Protein AF-A0A202DHZ1-F1 (afdb_monomer_lite)

pLDDT: mean 77.61, std 21.17, range [36.34, 98.19]

Sequence (489 aa):
MTIKERIIAVLSTSDKPVSFEKIYKTLEQDGHPMPQAKPKLKVRQVLYNKDVFDVHKGGLFSLKGAGEAGVAEPPAAAPAPAPAAAPEAKKKTQRLTKLKPKPKPAPEQAPAPTAAPVPAPAPAPIPAPAPAAPAAPAGGPPKLKDRCISILAAAGGPTTFEKVYAALEKDGYPMPKQKPKLKVRQTLYNTEFFAVEKGGKFFLQEGVEPEAPAAIPEPKPAPLPEVRQVPAPAAPQPAPVQPAAAEEAKPTPAPTTPVLDEEFLEQARQQAIAAAQEAARIAAQEEVQKQAAMEAAIEAAKEAARIAAQEAAAIARQQAHEEIKRQAAEAAKLAVQQTTRQQAVGAPSPEAPPATDPAQPLSEDDELIQAARAAREAAAAAAAAAESLDAGVAPLPTKKIPPPPQPSSQPPPPASSRKSGGQSIRERAAKVIIKIGRPMTFDEVFEELSKDGYPLPNKNPEEVVQRVLDNTTIFRQVEPGQYIPVSDG

Secondary structure (DSSP, 8-state):
--HHHHHHHHHHT-SS-EEHHHHHHHHHHTT----SS-HHHHHHHHHT-TTTEEEETTTEEEETTTT-S--PPPPPPPPPP----------------PPPPPPPPPPPPPPPPPPPPPPPPPPPPPPPPPPPPPPPPSSPPPPHHHHHHHHHHHHTS-EEHHHHHHHHHHTT----SS-HHHHHHHHHT-TTTEEEETTTEEEEPTT-------------PPP-----PPPPPPPPPPPPPP---------PPP-------HHHHHHHHHHHHHHHHHHHHHHHHHHHHHHHHHHHHHHHHHHHHHHHHHHHHHHHHHHHHHHHHHHHHHHHHHHHHHHHHHHHH---------------PPPHHHHHHHHHHHHHHHHHHHHHHHHHHHTTSPPP-----PPPPP----PPPPS------S--HHHHHHHHHHHHTS-EEHHHHHHHHHHTT----SS-HHHHHHHHHT-TTTEEEEETTEEEE----

Foldseek 3Di:
DDLLVLLVVVQVVDPDFAALVRSVVVVVVVVDDADPPCSSVVNVVSQPPPVFWDADPPRTIHGPPPPPPDDDDDDDDDDDDDDDDDDDDDDDDDDDDDDDDDDDDDDDDDDDDDDDDDDDDDDDDDDDDDPDDPDDPPDDQDDLLLLLQVQQVVVVDFAALVSSVVVCVVVVRDADPPPSSVVNVVSQPPPVFWDADDPRTIHGDPPPDNPPPPPPPPDDDDDDDDDDDDDDDDDDDDDDDDDDDDDDDDDDDDPPDPPDDPVVVVVVVVVVVVVVVVVVVVVVVVVVVVVVVVVVVVVVVVVVVVVVVVVVVVVVVVVVVVVVVVVVVVVVVVVVVVVVVVVVVPDDDDDDDDDDDDDDDDPPVVVVVVVVVVVVVVVVVVVVVVVVVVVPDDDDPPDPDDPDDDDDPDDDDDPPDPCPPDDDLLNQLQVVQVVVPDWDFLVVSLVVCVVVVDPQPPPPSSVVSVVSQPPCQFWDAPDVRTIHGPPPD

Radius of gyration: 42.82 Å; chains: 1; bounding box: 88×91×142 Å

Structure (mmCIF, N/CA/C/O backbone):
data_AF-A0A202DHZ1-F1
#
_entry.id   AF-A0A202DHZ1-F1
#
loop_
_atom_site.group_PDB
_atom_site.id
_atom_site.type_symbol
_atom_site.label_atom_id
_atom_site.label_alt_id
_atom_site.label_comp_id
_atom_site.label_asym_id
_atom_site.label_entity_id
_atom_site.label_seq_id
_atom_site.pdbx_PDB_ins_code
_atom_site.Cartn_x
_atom_site.Cartn_y
_atom_site.Cartn_z
_atom_site.occupancy
_atom_site.B_iso_or_equiv
_atom_site.auth_seq_id
_atom_site.auth_comp_id
_atom_site.auth_asym_id
_atom_site.auth_atom_id
_atom_site.pdbx_PDB_model_num
ATOM 1 N N . MET A 1 1 ? -14.173 -30.209 -18.020 1.00 86.50 1 MET A N 1
ATOM 2 C CA . MET A 1 1 ? -14.158 -30.194 -16.546 1.00 86.50 1 MET A CA 1
ATOM 3 C C . MET A 1 1 ? -13.443 -28.946 -16.050 1.00 86.50 1 MET A C 1
ATOM 5 O O . MET A 1 1 ? -12.245 -28.799 -16.307 1.00 86.50 1 MET A O 1
ATOM 9 N N . THR A 1 2 ? -14.168 -28.021 -15.427 1.00 94.38 2 THR A N 1
ATOM 10 C CA . THR A 1 2 ? -13.615 -26.754 -14.919 1.00 94.38 2 THR A CA 1
ATOM 11 C C . THR A 1 2 ? -12.672 -26.988 -13.730 1.00 94.38 2 THR A C 1
ATOM 13 O O . THR A 1 2 ? -12.760 -28.010 -13.053 1.00 94.38 2 THR A O 1
ATOM 16 N N . ILE A 1 3 ? -11.769 -26.039 -13.436 1.00 94.44 3 ILE A N 1
ATOM 17 C CA . ILE A 1 3 ? -10.889 -26.100 -12.242 1.00 94.44 3 ILE A CA 1
ATOM 18 C C . ILE A 1 3 ? -11.722 -26.290 -10.964 1.00 94.44 3 ILE A C 1
ATOM 20 O O . ILE A 1 3 ? -11.332 -27.043 -10.077 1.00 94.44 3 ILE A O 1
ATOM 24 N N . LYS A 1 4 ? -12.898 -25.654 -10.902 1.00 95.94 4 LYS A N 1
ATOM 25 C CA . LYS A 1 4 ? -13.848 -25.776 -9.793 1.00 95.94 4 LYS A CA 1
ATOM 26 C C . LYS A 1 4 ? -14.339 -27.212 -9.609 1.00 95.94 4 LYS A C 1
ATOM 28 O O . LYS A 1 4 ? -14.236 -27.728 -8.505 1.00 95.94 4 LYS A O 1
ATOM 33 N N . GLU A 1 5 ? -14.824 -27.859 -10.667 1.00 96.44 5 GLU A N 1
ATOM 34 C CA . GLU A 1 5 ? -15.312 -29.250 -10.614 1.00 96.44 5 GLU A CA 1
ATOM 35 C C . GLU A 1 5 ? -14.243 -30.231 -10.133 1.00 96.44 5 GLU A C 1
ATOM 37 O O . GLU A 1 5 ? -14.539 -31.162 -9.394 1.00 96.44 5 GLU A O 1
ATOM 42 N N . ARG A 1 6 ? -12.985 -30.000 -10.506 1.00 95.19 6 ARG A N 1
ATOM 43 C CA . ARG A 1 6 ? -11.873 -30.864 -10.095 1.00 95.19 6 ARG A CA 1
ATOM 44 C C . ARG A 1 6 ? -11.498 -30.668 -8.642 1.00 95.19 6 ARG A C 1
ATOM 46 O O . ARG A 1 6 ? -11.281 -31.640 -7.939 1.00 95.19 6 ARG A O 1
ATOM 53 N N . ILE A 1 7 ? -11.443 -29.419 -8.179 1.00 96.69 7 ILE A N 1
ATOM 54 C CA . ILE A 1 7 ? -11.220 -29.132 -6.758 1.00 96.69 7 ILE A CA 1
ATOM 55 C C . ILE A 1 7 ? -12.327 -29.780 -5.922 1.00 96.69 7 ILE A C 1
ATOM 57 O O . ILE A 1 7 ? -12.030 -30.362 -4.885 1.00 96.69 7 ILE A O 1
ATOM 61 N N . ILE A 1 8 ? -13.579 -29.722 -6.394 1.00 97.19 8 ILE A N 1
ATOM 62 C CA . ILE A 1 8 ? -14.697 -30.431 -5.765 1.00 97.19 8 ILE A CA 1
ATOM 63 C C . ILE A 1 8 ? -14.412 -31.936 -5.740 1.00 97.19 8 ILE A C 1
ATOM 65 O O . ILE A 1 8 ? -14.450 -32.509 -4.663 1.00 97.19 8 ILE A O 1
ATOM 69 N N . ALA A 1 9 ? -14.034 -32.555 -6.863 1.00 96.69 9 ALA A N 1
ATOM 70 C CA . ALA A 1 9 ? -13.704 -33.983 -6.908 1.00 96.69 9 ALA A CA 1
ATOM 71 C C . ALA A 1 9 ? -12.577 -34.369 -5.929 1.00 96.69 9 ALA A C 1
ATOM 73 O O . ALA A 1 9 ? -12.726 -35.322 -5.169 1.00 96.69 9 ALA A O 1
ATOM 74 N N . VAL A 1 10 ? -11.489 -33.592 -5.876 1.00 96.56 10 VAL A N 1
ATOM 75 C CA . VAL A 1 10 ? -10.373 -33.813 -4.939 1.00 96.56 10 VAL A CA 1
ATOM 76 C C . VAL A 1 10 ? -10.852 -33.722 -3.488 1.00 96.56 10 VAL A C 1
ATOM 78 O O . VAL A 1 10 ? -10.538 -34.591 -2.679 1.00 96.56 10 VAL A O 1
ATOM 81 N N . LEU A 1 11 ? -11.641 -32.700 -3.148 1.00 96.50 11 LEU A N 1
ATOM 82 C CA . LEU A 1 11 ? -12.151 -32.517 -1.788 1.00 96.50 11 LEU A CA 1
ATOM 83 C C . LEU A 1 11 ? -13.221 -33.548 -1.410 1.00 96.50 11 LEU A C 1
ATOM 85 O O . LEU A 1 11 ? -13.272 -33.948 -0.256 1.00 96.50 11 LEU A O 1
ATOM 89 N N . SER A 1 12 ? -14.027 -34.020 -2.362 1.00 96.00 12 SER A N 1
ATOM 90 C CA . SER A 1 12 ? -15.035 -35.064 -2.141 1.00 96.00 12 SER A CA 1
ATOM 91 C C . SER A 1 12 ? -14.428 -36.436 -1.846 1.00 96.00 12 SER A C 1
ATOM 93 O O . SER A 1 12 ? -15.099 -37.269 -1.251 1.00 96.00 12 SER A O 1
ATOM 95 N N . THR A 1 13 ? -13.173 -36.681 -2.237 1.00 96.12 13 THR A N 1
ATOM 96 C CA . THR A 1 13 ? -12.456 -37.930 -1.904 1.00 96.12 13 THR A CA 1
ATOM 97 C C . THR A 1 13 ? -11.773 -37.909 -0.535 1.00 96.12 13 THR A C 1
ATOM 99 O O . THR A 1 13 ? -11.190 -38.912 -0.131 1.00 96.12 13 THR A O 1
ATOM 102 N N . SER A 1 14 ? -11.797 -36.776 0.175 1.00 94.25 14 SER A N 1
ATOM 103 C CA . SER A 1 14 ? -11.088 -36.605 1.441 1.00 94.25 14 SER A CA 1
ATOM 104 C C . SER A 1 14 ? -12.056 -36.303 2.578 1.00 94.25 14 SER A C 1
ATOM 106 O O . SER A 1 14 ? -12.648 -35.229 2.619 1.00 94.25 14 SER A O 1
ATOM 108 N N . ASP A 1 15 ? -12.107 -37.188 3.575 1.00 93.62 15 ASP A N 1
ATOM 109 C CA . ASP A 1 15 ? -12.885 -36.971 4.807 1.00 93.62 15 ASP A CA 1
ATOM 110 C C . ASP A 1 15 ? -12.303 -35.856 5.696 1.00 93.62 15 ASP A C 1
ATOM 112 O O . ASP A 1 15 ? -12.926 -35.404 6.655 1.00 93.62 15 ASP A O 1
ATOM 116 N N . LYS A 1 16 ? -11.071 -35.414 5.409 1.00 95.62 16 LYS A N 1
ATOM 117 C CA . LYS A 1 16 ? -10.349 -34.394 6.181 1.00 95.62 16 LYS A CA 1
ATOM 118 C C . LYS A 1 16 ? -10.100 -33.133 5.350 1.00 95.62 16 LYS A C 1
ATOM 120 O O . LYS A 1 16 ? -9.873 -33.249 4.142 1.00 95.62 16 LYS A O 1
ATOM 125 N N . PRO A 1 17 ? -10.040 -31.944 5.985 1.00 96.44 17 PRO A N 1
ATOM 126 C CA . PRO A 1 17 ? -9.621 -30.714 5.323 1.00 96.44 17 PRO A CA 1
ATOM 127 C C . PRO A 1 17 ? -8.252 -30.874 4.651 1.00 96.44 17 PRO A C 1
ATOM 129 O O . PRO A 1 17 ? -7.304 -31.388 5.248 1.00 96.44 17 PRO A O 1
ATOM 132 N N . VAL A 1 18 ? -8.142 -30.425 3.403 1.00 97.38 18 VAL A N 1
ATOM 133 C CA . VAL A 1 18 ? -6.961 -30.635 2.559 1.00 97.38 18 VAL A CA 1
ATOM 134 C C . VAL A 1 18 ? -6.184 -29.329 2.414 1.00 97.38 18 VAL A C 1
ATOM 136 O O . VAL A 1 18 ? -6.771 -28.263 2.237 1.00 97.38 18 VAL A O 1
ATOM 139 N N . SER A 1 19 ? -4.852 -29.385 2.489 1.00 97.44 19 SER A N 1
ATOM 140 C CA . SER A 1 19 ? -4.010 -28.200 2.292 1.00 97.44 19 SER A CA 1
ATOM 141 C C . SER A 1 19 ? -3.975 -27.772 0.825 1.00 97.44 19 SER A C 1
ATOM 143 O O . SER A 1 19 ? -4.066 -28.600 -0.083 1.00 97.44 19 SER A O 1
ATOM 145 N N . PHE A 1 20 ? -3.776 -26.473 0.586 1.00 97.38 20 PHE A N 1
ATOM 146 C CA . PHE A 1 20 ? -3.634 -25.924 -0.767 1.00 97.38 20 PHE A CA 1
ATOM 147 C C . PHE A 1 20 ? -2.599 -26.682 -1.617 1.00 97.38 20 PHE A C 1
ATOM 149 O O . PHE A 1 20 ? -2.877 -27.014 -2.765 1.00 97.38 20 PHE A O 1
ATOM 156 N N . GLU A 1 21 ? -1.422 -26.972 -1.054 1.00 97.06 21 GLU A N 1
ATOM 157 C CA . GLU A 1 21 ? -0.343 -27.664 -1.771 1.00 97.06 21 GLU A CA 1
ATOM 158 C C . GLU A 1 21 ? -0.729 -29.099 -2.152 1.00 97.06 21 GLU A C 1
ATOM 160 O O . GLU A 1 21 ? -0.378 -29.554 -3.238 1.00 97.06 21 GLU A O 1
ATOM 165 N N . LYS A 1 22 ? -1.502 -29.802 -1.311 1.00 96.88 22 LYS A N 1
ATOM 166 C CA . LYS A 1 22 ? -1.991 -31.147 -1.639 1.00 96.88 22 LYS A CA 1
ATOM 167 C C . LYS A 1 22 ? -3.024 -31.098 -2.768 1.00 96.88 22 LYS A C 1
ATOM 169 O O . LYS A 1 22 ? -2.886 -31.852 -3.721 1.00 96.88 22 LYS A O 1
ATOM 174 N N . ILE A 1 23 ? -3.973 -30.157 -2.721 1.00 96.50 23 ILE A N 1
ATOM 175 C CA . ILE A 1 23 ? -4.953 -29.943 -3.805 1.00 96.50 23 ILE A CA 1
ATOM 176 C C . ILE A 1 23 ? -4.232 -29.612 -5.116 1.00 96.50 23 ILE A C 1
ATOM 178 O O . ILE A 1 23 ? -4.538 -30.187 -6.156 1.00 96.50 23 ILE A O 1
ATOM 182 N N . TYR A 1 24 ? -3.255 -28.704 -5.071 1.00 96.38 24 TYR A N 1
ATOM 183 C CA . TYR A 1 24 ? -2.511 -28.286 -6.256 1.00 96.38 24 TYR A CA 1
ATOM 184 C C . TYR A 1 24 ? -1.703 -29.436 -6.872 1.00 96.38 24 TYR A C 1
ATOM 186 O O . TYR A 1 24 ? -1.792 -29.644 -8.079 1.00 96.38 24 TYR A O 1
ATOM 194 N N . LYS A 1 25 ? -0.976 -30.216 -6.057 1.00 97.00 25 LYS A N 1
ATOM 195 C CA . LYS A 1 25 ? -0.216 -31.384 -6.533 1.00 97.00 25 LYS A CA 1
ATOM 196 C C . LYS A 1 25 ? -1.113 -32.446 -7.165 1.00 97.00 25 LYS A C 1
ATOM 198 O O . LYS A 1 25 ? -0.742 -32.991 -8.196 1.00 97.00 25 LYS A O 1
ATOM 203 N N . THR A 1 26 ? -2.288 -32.714 -6.593 1.00 96.50 26 THR A N 1
ATOM 204 C CA . THR A 1 26 ? -3.248 -33.659 -7.188 1.00 96.50 26 THR A CA 1
ATOM 205 C C . THR A 1 26 ? -3.736 -33.164 -8.551 1.00 96.50 26 THR A C 1
ATOM 207 O O . THR A 1 26 ? -3.702 -33.912 -9.520 1.00 96.50 26 THR A O 1
ATOM 210 N N . LEU A 1 27 ? -4.074 -31.875 -8.673 1.00 95.62 27 LEU A N 1
ATOM 211 C CA . LEU A 1 27 ? -4.486 -31.290 -9.956 1.00 95.62 27 LEU A CA 1
ATOM 212 C C . LEU A 1 27 ? -3.384 -31.327 -11.031 1.00 95.62 27 LEU A C 1
ATOM 214 O O . LEU A 1 27 ? -3.700 -31.386 -12.218 1.00 95.62 27 LEU A O 1
ATOM 218 N N . GLU A 1 28 ? -2.116 -31.244 -10.626 1.00 95.31 28 GLU A N 1
ATOM 219 C CA . GLU A 1 28 ? -0.952 -31.337 -11.516 1.00 95.31 28 GLU A CA 1
ATOM 220 C C . GLU A 1 28 ? -0.690 -32.785 -11.963 1.00 95.31 28 GLU A C 1
ATOM 222 O O . GLU A 1 28 ? -0.410 -33.025 -13.137 1.00 95.31 28 GLU A O 1
ATOM 227 N N . GLN A 1 29 ? -0.857 -33.754 -11.057 1.00 95.81 29 GLN A N 1
ATOM 228 C CA . GLN A 1 29 ? -0.732 -35.188 -11.349 1.00 95.81 29 GLN A CA 1
ATOM 229 C C . GLN A 1 29 ? -1.819 -35.704 -12.295 1.00 95.81 29 GLN A C 1
ATOM 231 O O . GLN A 1 29 ? -1.536 -36.566 -13.123 1.00 95.81 29 GLN A O 1
ATOM 236 N N . ASP A 1 30 ? -3.020 -35.126 -12.245 1.00 93.75 30 ASP A N 1
ATOM 237 C CA . ASP A 1 30 ? -4.124 -35.479 -13.145 1.00 93.75 30 ASP A CA 1
ATOM 238 C C . ASP A 1 30 ? -3.881 -35.040 -14.611 1.00 93.75 30 ASP A C 1
ATOM 240 O O . ASP A 1 30 ? -4.764 -35.180 -15.457 1.00 93.75 30 ASP A O 1
ATOM 244 N N . GLY A 1 31 ? -2.700 -34.490 -14.940 1.00 88.75 31 GLY A N 1
ATOM 245 C CA . GLY A 1 31 ? -2.239 -34.272 -16.318 1.00 88.75 31 GLY A CA 1
ATOM 246 C C . GLY A 1 31 ? -3.035 -33.227 -17.098 1.00 88.75 31 GLY A C 1
ATOM 247 O O . GLY A 1 31 ? -3.031 -33.210 -18.329 1.00 88.75 31 GLY A O 1
ATOM 248 N N . HIS A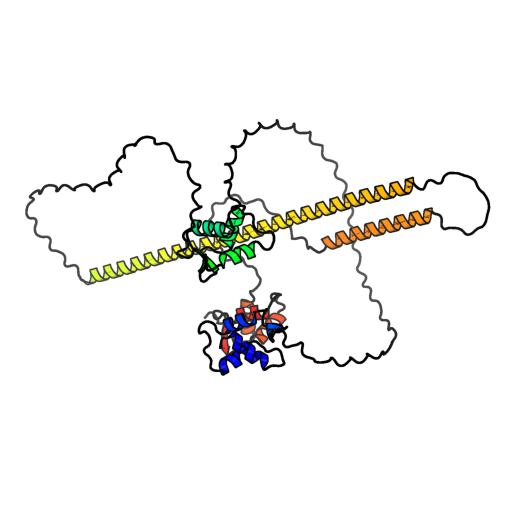 1 32 ? -3.763 -32.363 -16.399 1.00 80.81 32 HIS A N 1
ATOM 249 C CA . HIS A 1 32 ? -4.726 -31.484 -17.034 1.00 80.81 32 HIS A CA 1
ATOM 250 C C . HIS A 1 32 ? -4.200 -30.071 -17.282 1.00 80.81 32 HIS A C 1
ATOM 252 O O . HIS A 1 32 ? -3.425 -29.542 -16.484 1.00 80.81 32 HIS A O 1
ATOM 258 N N . PRO A 1 33 ? -4.642 -29.429 -18.382 1.00 82.12 33 PRO A N 1
ATOM 259 C CA . PRO A 1 33 ? -4.123 -28.135 -18.786 1.00 82.12 33 PRO A CA 1
ATOM 260 C C . PRO A 1 33 ? -4.496 -27.071 -17.751 1.00 82.12 33 PRO A C 1
ATOM 262 O O . PRO A 1 33 ? -5.634 -26.606 -17.667 1.00 82.12 33 PRO A O 1
ATOM 265 N N . MET A 1 34 ? -3.509 -26.696 -16.945 1.00 86.81 34 MET A N 1
ATOM 266 C CA . MET A 1 34 ? -3.568 -25.545 -16.059 1.00 86.81 34 MET A CA 1
ATOM 267 C C . MET A 1 34 ? -3.491 -24.251 -16.887 1.00 86.81 34 MET A C 1
ATOM 269 O O . MET A 1 34 ? -2.815 -24.210 -17.919 1.00 86.81 34 MET A O 1
ATOM 273 N N . PRO A 1 35 ? -4.144 -23.159 -16.453 1.00 81.81 35 PRO A N 1
ATOM 274 C CA . PRO A 1 35 ? -3.996 -21.868 -17.110 1.00 81.81 35 PRO A CA 1
ATOM 275 C C . PRO A 1 35 ? -2.525 -21.441 -17.053 1.00 81.81 35 PRO A C 1
ATOM 277 O O . PRO A 1 35 ? -1.938 -21.378 -15.973 1.00 81.81 35 PRO A O 1
ATOM 280 N N . GLN A 1 36 ? -1.936 -21.143 -18.216 1.00 76.12 36 GLN A N 1
ATOM 281 C CA . GLN A 1 36 ? -0.489 -20.916 -18.334 1.00 76.12 36 GLN A CA 1
ATOM 282 C C . GLN A 1 36 ? 0.009 -19.713 -17.520 1.00 76.12 36 GLN A C 1
ATOM 284 O O . GLN A 1 36 ? 1.135 -19.702 -17.030 1.00 76.12 36 GLN A O 1
ATOM 289 N N . ALA A 1 37 ? -0.845 -18.712 -17.300 1.00 80.44 37 ALA A N 1
ATOM 290 C CA . ALA A 1 37 ? -0.521 -17.576 -16.451 1.00 80.44 37 ALA A CA 1
ATOM 291 C C . ALA A 1 37 ? -0.984 -17.819 -15.004 1.00 80.44 37 ALA A C 1
ATOM 293 O O . ALA A 1 37 ? -2.169 -17.709 -14.686 1.00 80.44 37 ALA A O 1
ATOM 294 N N . LYS A 1 38 ? -0.024 -18.059 -14.101 1.00 90.25 38 LYS A N 1
ATOM 295 C CA . LYS A 1 38 ? -0.221 -18.111 -12.635 1.00 90.25 38 LYS A CA 1
ATOM 296 C C . LYS A 1 38 ? -1.241 -19.174 -12.175 1.00 90.25 38 LYS A C 1
ATOM 298 O O . LYS A 1 38 ? -2.214 -18.838 -11.489 1.00 90.25 38 LYS A O 1
ATOM 303 N N . PRO A 1 39 ? -0.996 -20.464 -12.450 1.00 92.00 39 PRO A N 1
ATOM 304 C CA . PRO A 1 39 ? -1.929 -21.546 -12.123 1.00 92.00 39 PRO A CA 1
ATOM 305 C C . PRO A 1 39 ? -2.272 -21.621 -10.629 1.00 92.00 39 PRO A C 1
ATOM 307 O O . PRO A 1 39 ? -3.447 -21.688 -10.262 1.00 92.00 39 PRO A O 1
ATOM 310 N N . LYS A 1 40 ? -1.274 -21.461 -9.746 1.00 94.88 40 LYS A N 1
ATOM 311 C CA . LYS A 1 40 ? -1.475 -21.418 -8.286 1.00 94.88 40 LYS A CA 1
ATOM 312 C C . LYS A 1 40 ? -2.464 -20.332 -7.850 1.00 94.88 40 LYS A C 1
ATOM 314 O O . LYS A 1 40 ? -3.293 -20.566 -6.973 1.00 94.88 40 LYS A O 1
ATOM 319 N N . LEU A 1 41 ? -2.406 -19.148 -8.467 1.00 95.44 41 LEU A N 1
ATOM 320 C CA . LEU A 1 41 ? -3.287 -18.032 -8.116 1.00 95.44 41 LEU A CA 1
ATOM 321 C C . LEU A 1 41 ? -4.737 -18.329 -8.501 1.00 95.44 41 LEU A C 1
ATOM 323 O O . LEU A 1 41 ? -5.647 -18.008 -7.739 1.00 95.44 41 LEU A O 1
ATOM 327 N N . LYS A 1 42 ? -4.956 -18.974 -9.652 1.00 93.56 42 LYS A N 1
ATOM 328 C CA . LYS A 1 42 ? -6.304 -19.324 -10.104 1.00 93.56 42 LYS A CA 1
ATOM 329 C C . LYS A 1 42 ? -6.937 -20.392 -9.217 1.00 93.56 42 LYS A C 1
ATOM 331 O O . LYS A 1 42 ? -8.092 -20.236 -8.832 1.00 93.56 42 LYS A O 1
ATOM 336 N N . VAL A 1 43 ? -6.170 -21.410 -8.821 1.00 95.75 43 VAL A N 1
ATOM 337 C CA . VAL A 1 43 ? -6.622 -22.433 -7.861 1.00 95.75 43 VAL A CA 1
ATOM 338 C C . VAL A 1 43 ? -6.982 -21.789 -6.518 1.00 95.75 43 VAL A C 1
ATOM 340 O O . VAL A 1 43 ? -8.064 -22.051 -5.996 1.00 95.75 43 VAL A O 1
ATOM 343 N N . ARG A 1 44 ? -6.154 -20.863 -6.001 1.00 96.00 44 ARG A N 1
ATOM 344 C CA . ARG A 1 44 ? -6.498 -20.087 -4.793 1.00 96.00 44 ARG A CA 1
ATOM 345 C C . ARG A 1 44 ? -7.791 -19.299 -4.979 1.00 96.00 44 ARG A C 1
ATOM 347 O O . ARG A 1 44 ? -8.662 -19.367 -4.124 1.00 96.00 44 ARG A O 1
ATOM 354 N N . GLN A 1 45 ? -7.943 -18.580 -6.091 1.00 95.69 4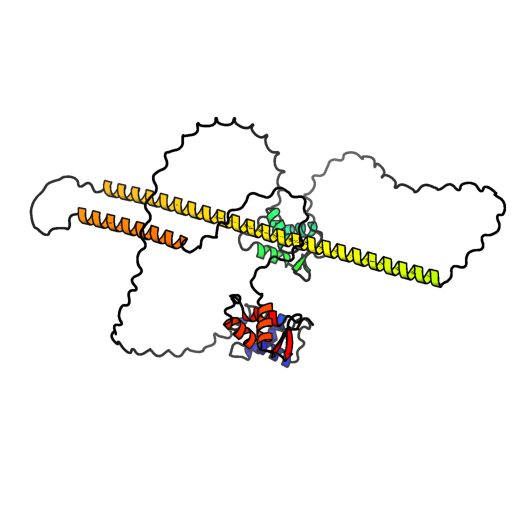5 GLN A N 1
ATOM 355 C CA . GLN A 1 45 ? -9.140 -17.778 -6.357 1.00 95.69 45 GLN A CA 1
ATOM 356 C C . GLN A 1 45 ? -10.421 -18.625 -6.325 1.00 95.69 45 GLN A C 1
ATOM 358 O O . GLN A 1 45 ? -11.436 -18.167 -5.809 1.00 95.69 45 GLN A O 1
ATOM 363 N N . VAL A 1 46 ? -10.365 -19.858 -6.839 1.00 96.19 46 VAL A N 1
ATOM 364 C CA . VAL A 1 46 ? -11.493 -20.798 -6.785 1.00 96.19 46 VAL A CA 1
ATOM 365 C C . VAL A 1 46 ? -11.736 -21.294 -5.355 1.00 96.19 46 VAL A C 1
ATOM 367 O O . VAL A 1 46 ? -12.879 -21.274 -4.911 1.00 96.19 46 VAL A O 1
ATOM 370 N N . LEU A 1 47 ? -10.685 -21.662 -4.615 1.00 96.56 47 LEU A N 1
ATOM 371 C CA . LEU A 1 47 ? -10.778 -22.130 -3.222 1.00 96.56 47 LEU A CA 1
ATOM 372 C C . LEU A 1 47 ? -11.278 -21.063 -2.233 1.00 96.56 47 LEU A C 1
ATOM 374 O O . LEU A 1 47 ? -11.901 -21.403 -1.235 1.00 96.56 47 LEU A O 1
ATOM 378 N N . TYR A 1 48 ? -11.045 -19.775 -2.501 1.00 95.69 48 TYR A N 1
ATOM 379 C CA . TYR A 1 48 ? -11.553 -18.671 -1.672 1.00 95.69 48 TYR A CA 1
ATOM 380 C C . TYR A 1 48 ? -13.017 -18.302 -1.959 1.00 95.69 48 TYR A C 1
ATOM 382 O O . TYR A 1 48 ? -13.535 -17.338 -1.387 1.00 95.69 48 TYR A O 1
ATOM 390 N N . ASN A 1 49 ? -13.705 -19.055 -2.820 1.00 95.19 49 ASN A N 1
ATOM 391 C CA . ASN A 1 49 ? -15.140 -18.911 -3.002 1.00 95.19 49 ASN A CA 1
ATOM 392 C C . ASN A 1 49 ? -15.902 -19.538 -1.814 1.00 95.19 49 ASN A C 1
ATOM 394 O O . ASN A 1 49 ? -16.146 -20.746 -1.777 1.00 95.19 49 ASN A O 1
ATOM 398 N N . LYS A 1 50 ? -16.291 -18.683 -0.858 1.00 92.69 50 LYS A N 1
ATOM 399 C CA . LYS A 1 50 ? -16.969 -19.044 0.405 1.00 92.69 50 LYS A CA 1
ATOM 400 C C . LYS A 1 50 ? -18.365 -19.650 0.242 1.00 92.69 50 LYS A C 1
ATOM 402 O O . LYS A 1 50 ? -18.939 -20.138 1.219 1.00 92.69 50 LYS A O 1
ATOM 407 N N . ASP A 1 51 ? -18.930 -19.593 -0.959 1.00 94.88 51 ASP A N 1
ATOM 408 C CA . ASP A 1 51 ? -20.222 -20.215 -1.246 1.00 94.88 51 ASP A CA 1
ATOM 409 C C . ASP A 1 51 ? -20.078 -21.732 -1.426 1.00 94.88 51 ASP A C 1
ATOM 411 O O . ASP A 1 51 ? -21.050 -22.463 -1.275 1.00 94.88 51 ASP A O 1
ATOM 415 N N . VAL A 1 52 ? -18.862 -22.208 -1.718 1.00 96.50 52 VAL A N 1
ATOM 416 C CA . VAL A 1 52 ? -18.586 -23.602 -2.097 1.00 96.50 52 VAL A CA 1
ATOM 417 C C . VAL A 1 52 ? -17.604 -24.277 -1.140 1.00 96.50 52 VAL A C 1
ATOM 419 O O . VAL A 1 52 ? -17.721 -25.476 -0.894 1.00 96.50 52 VAL A O 1
ATOM 422 N N . PHE A 1 53 ? -16.647 -23.526 -0.591 1.00 97.06 53 PHE A N 1
ATOM 423 C CA . PHE A 1 53 ? -15.573 -24.070 0.239 1.00 97.06 53 PHE A CA 1
ATOM 424 C C . PHE A 1 53 ? -15.497 -23.374 1.598 1.00 97.06 53 PHE A C 1
ATOM 426 O O . PHE A 1 53 ? -15.611 -22.148 1.683 1.00 97.06 53 PHE A O 1
ATOM 433 N N . ASP A 1 54 ? -15.230 -24.158 2.640 1.00 96.31 54 ASP A N 1
ATOM 434 C CA . ASP A 1 54 ? -14.884 -23.657 3.968 1.00 96.31 54 ASP A CA 1
ATOM 435 C C . ASP A 1 54 ? -13.362 -23.605 4.134 1.00 96.31 54 ASP A C 1
ATOM 437 O O . ASP A 1 54 ? -12.633 -24.505 3.707 1.00 96.31 54 ASP A O 1
ATOM 441 N N . VAL A 1 55 ? -12.880 -22.524 4.755 1.00 96.31 55 VAL A N 1
ATOM 442 C CA . VAL A 1 55 ? -11.453 -22.287 5.016 1.00 96.31 55 VAL A CA 1
ATOM 443 C C . VAL A 1 55 ? -11.195 -22.419 6.512 1.00 96.31 55 VAL A C 1
ATOM 445 O O . VAL A 1 55 ? -11.669 -21.607 7.306 1.00 96.31 55 VAL A O 1
ATOM 448 N N . HIS A 1 56 ? -10.411 -23.423 6.890 1.00 94.75 56 HIS A N 1
ATOM 449 C CA . HIS A 1 56 ? -10.064 -23.729 8.277 1.00 94.75 56 HIS A CA 1
ATOM 450 C C . HIS A 1 56 ? -8.774 -23.024 8.715 1.00 94.75 56 HIS A C 1
ATOM 452 O O . HIS A 1 56 ? -7.979 -22.547 7.895 1.00 94.75 56 HIS A O 1
ATOM 458 N N . LYS A 1 57 ? -8.530 -22.985 10.034 1.00 89.12 57 LYS A N 1
ATOM 459 C CA . LYS A 1 57 ? -7.242 -22.531 10.589 1.00 89.12 57 LYS A CA 1
ATOM 460 C C . LYS A 1 57 ? -6.095 -23.343 9.971 1.00 89.12 57 LYS A C 1
ATOM 462 O O . LYS A 1 57 ? -6.200 -24.555 9.818 1.00 89.12 57 LYS A O 1
ATOM 467 N N . GLY A 1 58 ? -5.011 -22.660 9.601 1.00 89.75 58 GLY A N 1
ATOM 468 C CA . GLY A 1 58 ? -3.858 -23.278 8.932 1.00 89.75 58 GLY A CA 1
ATOM 469 C C . GLY A 1 58 ? -3.962 -23.374 7.404 1.00 89.75 58 GLY A C 1
ATOM 470 O O . GLY A 1 58 ? -3.093 -23.975 6.783 1.00 89.75 58 GLY A O 1
ATOM 471 N N . GLY A 1 59 ? -4.987 -22.780 6.777 1.00 93.06 59 GLY A N 1
ATOM 472 C CA . GLY A 1 59 ? -5.108 -22.769 5.312 1.00 93.06 59 GLY A CA 1
ATOM 473 C C . GLY A 1 59 ? -5.505 -24.126 4.723 1.00 93.06 59 GLY A C 1
ATOM 474 O O . GLY A 1 59 ? -5.074 -24.475 3.622 1.00 93.06 59 GLY A O 1
ATOM 475 N N . LEU A 1 60 ? -6.300 -24.894 5.474 1.00 96.25 60 LEU A N 1
ATOM 476 C CA . LEU A 1 60 ? -6.924 -26.130 5.010 1.00 96.25 60 LEU A CA 1
ATOM 477 C C . LEU A 1 60 ? -8.318 -25.830 4.444 1.00 96.25 60 LEU A C 1
ATOM 479 O O . LEU A 1 60 ? -9.003 -24.926 4.924 1.00 96.25 60 LEU A O 1
ATOM 483 N N . PHE A 1 61 ? -8.739 -26.598 3.444 1.00 97.19 61 PHE A N 1
ATOM 484 C CA . PHE A 1 61 ? -9.992 -26.398 2.720 1.00 97.19 61 PHE A CA 1
ATOM 485 C C . PHE A 1 61 ? -10.872 -27.647 2.801 1.00 97.19 61 PHE A C 1
ATOM 487 O O . PHE A 1 61 ? -10.367 -28.765 2.693 1.00 97.19 61 PHE A O 1
ATOM 494 N N . SER A 1 62 ? -12.181 -27.461 2.963 1.00 96.50 62 SER A N 1
ATOM 495 C CA . SER A 1 62 ? -13.188 -28.528 2.866 1.00 96.50 62 SER A CA 1
ATOM 496 C C . SER A 1 62 ? -14.370 -28.082 2.010 1.00 96.50 62 SER A C 1
ATOM 498 O O . SER A 1 62 ? -14.584 -26.885 1.805 1.00 96.50 62 SER A O 1
ATOM 500 N N . LEU A 1 63 ? -15.148 -29.041 1.502 1.00 96.69 63 LEU A N 1
ATOM 501 C CA . LEU A 1 63 ? -16.408 -28.725 0.835 1.00 96.69 63 LEU A CA 1
ATOM 502 C C . LEU A 1 63 ? -17.419 -28.213 1.864 1.00 96.69 63 LEU A C 1
ATOM 504 O O . LEU A 1 63 ? -17.593 -28.821 2.923 1.00 96.69 63 LEU A O 1
ATOM 508 N N . LYS A 1 64 ? -18.103 -27.116 1.543 1.00 93.81 64 LYS A N 1
ATOM 509 C CA . LYS A 1 64 ? -19.160 -26.585 2.399 1.00 93.81 64 LYS A CA 1
ATOM 510 C C . LYS A 1 64 ? -20.332 -27.566 2.439 1.00 93.81 64 LYS A C 1
ATOM 512 O O . LYS A 1 64 ? -20.812 -27.991 1.392 1.00 93.81 64 LYS A O 1
ATOM 517 N N . GLY A 1 65 ? -20.769 -27.943 3.641 1.00 88.25 65 GLY A N 1
ATOM 518 C CA . GLY A 1 65 ? -21.870 -28.895 3.849 1.00 88.25 65 GLY A CA 1
ATOM 519 C C . GLY A 1 65 ? -21.486 -30.381 3.816 1.00 88.25 65 GLY A C 1
ATOM 520 O O . GLY A 1 65 ? -22.346 -31.221 4.047 1.00 88.25 65 GLY A O 1
ATOM 521 N N . ALA A 1 66 ? -20.213 -30.734 3.602 1.00 77.69 66 ALA A N 1
ATOM 522 C CA . ALA A 1 66 ? -19.770 -32.134 3.665 1.00 77.69 66 ALA A CA 1
ATOM 523 C C . ALA A 1 66 ? -19.635 -32.687 5.105 1.00 77.69 66 ALA A C 1
ATOM 525 O O . ALA A 1 66 ? -19.346 -33.865 5.277 1.00 77.69 66 ALA A O 1
ATOM 526 N N . GLY A 1 67 ? -19.827 -31.854 6.136 1.00 56.66 67 GLY A N 1
ATOM 527 C CA . GLY A 1 67 ? -19.526 -32.187 7.536 1.00 56.66 67 GLY A CA 1
ATOM 528 C C . GLY A 1 67 ? -20.713 -32.494 8.459 1.00 56.66 67 GLY A C 1
ATOM 529 O O . GLY A 1 67 ? -20.474 -32.730 9.636 1.00 56.66 67 GLY A O 1
ATOM 530 N N . GLU A 1 68 ? -21.964 -32.493 7.985 1.00 49.62 68 GLU A N 1
ATOM 531 C CA . GLU A 1 68 ? -23.150 -32.698 8.852 1.00 49.62 68 GLU A CA 1
ATOM 532 C C . GLU A 1 68 ? -23.832 -34.071 8.710 1.00 49.62 68 GLU A C 1
ATOM 534 O O . GLU A 1 68 ? -24.937 -34.282 9.204 1.00 49.62 68 GLU A O 1
ATOM 539 N N . ALA A 1 69 ? -23.168 -35.053 8.098 1.00 48.75 69 ALA A N 1
ATOM 540 C CA . ALA A 1 69 ? -23.642 -36.435 8.107 1.00 48.75 69 ALA A CA 1
ATOM 541 C C . ALA A 1 69 ? -22.975 -37.235 9.244 1.00 48.75 69 ALA A C 1
ATOM 543 O O . ALA A 1 69 ? -22.001 -37.946 9.034 1.00 48.75 69 ALA A O 1
ATOM 544 N N . GLY A 1 70 ? -23.520 -37.096 10.457 1.00 46.81 70 GLY A N 1
ATOM 545 C CA . GLY A 1 70 ? -23.543 -38.143 11.488 1.00 46.81 70 GLY A CA 1
ATOM 546 C C . GLY A 1 70 ? -22.209 -38.723 11.972 1.00 46.81 70 GLY A C 1
ATOM 547 O O . GLY A 1 70 ? -21.892 -39.871 11.676 1.00 46.81 70 GLY A O 1
ATOM 548 N N . VAL A 1 71 ? -21.516 -38.011 12.863 1.00 41.75 71 VAL A N 1
ATOM 549 C CA . VAL A 1 71 ? -20.657 -38.662 13.866 1.00 41.75 71 VAL A CA 1
ATOM 550 C C . VAL A 1 71 ? -21.173 -38.249 15.237 1.00 41.75 71 VAL A C 1
ATOM 552 O O . VAL A 1 71 ? -20.955 -37.127 15.684 1.00 41.75 71 VAL A O 1
ATOM 555 N N . ALA A 1 72 ? -21.925 -39.152 15.866 1.00 42.31 72 ALA A N 1
ATOM 556 C CA . ALA A 1 72 ? -22.361 -39.013 17.245 1.00 42.31 72 ALA A CA 1
ATOM 557 C C . ALA A 1 72 ? -21.127 -38.911 18.154 1.00 42.31 72 ALA A C 1
ATOM 559 O O . ALA A 1 72 ? -20.294 -39.816 18.203 1.00 42.31 72 ALA A O 1
ATOM 560 N N . GLU A 1 73 ? -21.019 -37.779 18.838 1.00 38.03 73 GLU A N 1
ATOM 561 C CA . GLU A 1 73 ? -20.023 -37.493 19.861 1.00 38.03 73 GLU A CA 1
ATOM 562 C C . GLU A 1 73 ? -20.199 -38.476 21.038 1.00 38.03 73 GLU A C 1
ATOM 564 O O . GLU A 1 73 ? -21.286 -38.533 21.623 1.00 38.03 73 GLU A O 1
ATOM 569 N N . PRO A 1 74 ? -19.190 -39.295 21.395 1.00 42.56 74 PRO A N 1
ATOM 570 C CA . PRO A 1 74 ? -19.264 -40.112 22.601 1.00 42.56 74 PRO A CA 1
ATOM 571 C C . PRO A 1 74 ? -19.177 -39.207 23.847 1.00 42.56 74 PRO A C 1
ATOM 573 O O . PRO A 1 74 ? -18.342 -38.300 23.880 1.00 42.56 74 PRO A O 1
ATOM 576 N N . PRO A 1 75 ? -20.005 -39.434 24.886 1.00 44.88 75 PRO A N 1
ATOM 577 C CA . PRO A 1 75 ? -20.086 -38.546 26.041 1.00 44.88 75 PRO A CA 1
ATOM 578 C C . PRO A 1 75 ? -18.777 -38.537 26.840 1.00 44.88 75 PRO A C 1
ATOM 580 O O . PRO A 1 75 ? -18.275 -39.579 27.268 1.00 44.88 75 PRO A O 1
ATOM 583 N N . ALA A 1 76 ? -18.239 -37.334 27.050 1.00 39.56 76 ALA A N 1
ATOM 584 C CA . ALA A 1 76 ? -17.045 -37.090 27.843 1.00 39.56 76 ALA A CA 1
ATOM 585 C C . ALA A 1 76 ? -17.242 -37.532 29.304 1.00 39.56 76 ALA A C 1
ATOM 587 O O . ALA A 1 76 ? -18.179 -37.116 29.988 1.00 39.56 76 ALA A O 1
ATOM 588 N N . ALA A 1 77 ? -16.324 -38.376 29.774 1.00 39.03 77 ALA A N 1
ATOM 589 C CA . ALA A 1 77 ? -16.248 -38.840 31.149 1.00 39.03 77 ALA A CA 1
ATOM 590 C C . ALA A 1 77 ? -15.939 -37.685 32.118 1.00 39.03 77 ALA A C 1
ATOM 592 O O . ALA A 1 77 ? -15.100 -36.823 31.852 1.00 39.03 77 ALA A O 1
ATOM 593 N N . ALA A 1 78 ? -16.628 -37.703 33.259 1.00 43.97 78 ALA A N 1
ATOM 594 C CA . ALA A 1 78 ? -16.507 -36.734 34.339 1.00 43.97 78 ALA A CA 1
ATOM 595 C C . ALA A 1 78 ? -15.081 -36.681 34.933 1.00 43.97 78 ALA A C 1
ATOM 597 O O . ALA A 1 78 ? -14.486 -37.734 35.180 1.00 43.97 78 ALA A O 1
ATOM 598 N N . PRO A 1 79 ? -14.537 -35.486 35.235 1.00 43.94 79 PRO A N 1
ATOM 599 C CA . PRO A 1 79 ? -13.288 -35.370 35.974 1.00 43.94 79 PRO A CA 1
ATOM 600 C C . PRO A 1 79 ? -13.515 -35.629 37.472 1.00 43.94 79 PRO A C 1
ATOM 602 O O . PRO A 1 79 ? -14.358 -35.003 38.116 1.00 43.94 79 PRO A O 1
ATOM 605 N N . ALA A 1 80 ? -12.737 -36.563 38.021 1.00 40.72 80 ALA A N 1
ATOM 606 C CA . ALA A 1 80 ? -12.673 -36.866 39.447 1.00 40.72 80 ALA A CA 1
ATOM 607 C C . ALA A 1 80 ? -12.007 -35.723 40.252 1.00 40.72 80 ALA A C 1
ATOM 609 O O . ALA A 1 80 ? -11.109 -35.056 39.729 1.00 40.72 80 ALA A O 1
ATOM 610 N N . PRO A 1 81 ? -12.391 -35.511 41.527 1.00 53.06 81 PRO A N 1
ATOM 611 C CA . PRO A 1 81 ? -11.810 -34.491 42.393 1.00 53.06 81 PRO A CA 1
ATOM 612 C C . PRO A 1 81 ? -10.644 -35.058 43.218 1.00 53.06 81 PRO A C 1
ATOM 614 O O . PRO A 1 81 ? -10.736 -36.157 43.762 1.00 53.06 81 PRO A O 1
ATOM 617 N N . ALA A 1 82 ? -9.561 -34.296 43.371 1.00 37.94 82 ALA A N 1
ATOM 618 C CA . ALA A 1 82 ? -8.499 -34.572 44.345 1.00 37.94 82 ALA A CA 1
ATOM 619 C C . ALA A 1 82 ? -7.713 -33.270 44.654 1.00 37.94 82 ALA A C 1
ATOM 621 O O . ALA A 1 82 ? -7.818 -32.312 43.890 1.00 37.94 82 ALA A O 1
ATOM 622 N N . PRO A 1 83 ? -6.962 -33.179 45.766 1.00 48.53 83 PRO A N 1
ATOM 623 C CA . PRO A 1 83 ? -7.467 -32.640 47.025 1.00 48.53 83 PRO A CA 1
ATOM 624 C C . PRO A 1 83 ? -6.645 -31.447 47.554 1.00 48.53 83 PRO A C 1
ATOM 626 O O . PRO A 1 83 ? -5.592 -31.083 47.037 1.00 48.53 83 PRO A O 1
ATOM 629 N N . ALA A 1 84 ? -7.162 -30.858 48.633 1.00 46.19 84 ALA A N 1
ATOM 630 C CA . ALA A 1 84 ? -6.564 -29.790 49.422 1.00 46.19 84 ALA A CA 1
ATOM 631 C C . ALA A 1 84 ? -5.175 -30.133 50.002 1.00 46.19 84 ALA A C 1
ATOM 633 O O . ALA A 1 84 ? -4.978 -31.210 50.562 1.00 46.19 84 ALA A O 1
ATOM 634 N N . ALA A 1 85 ? -4.261 -29.157 49.977 1.00 37.09 85 ALA A N 1
ATOM 635 C CA . ALA A 1 85 ? -3.088 -29.103 50.848 1.00 37.09 85 ALA A CA 1
ATOM 636 C C . ALA A 1 85 ? -2.766 -27.646 51.233 1.00 37.09 85 ALA A C 1
ATOM 638 O O . ALA A 1 85 ? -2.924 -26.718 50.443 1.00 37.09 85 ALA A O 1
ATOM 639 N N . ALA A 1 86 ? -2.381 -27.494 52.497 1.00 36.34 86 ALA A N 1
ATOM 640 C CA . ALA A 1 86 ? -2.290 -26.281 53.304 1.00 36.34 86 ALA A CA 1
ATOM 641 C C . ALA A 1 86 ? -0.970 -25.478 53.083 1.00 36.34 86 ALA A C 1
ATOM 643 O O . ALA A 1 86 ? -0.136 -25.889 52.277 1.00 36.34 86 ALA A O 1
ATOM 644 N N . PRO A 1 87 ? -0.771 -24.324 53.763 1.00 51.53 87 PRO A N 1
ATOM 645 C CA . PRO A 1 87 ? 0.133 -23.256 53.333 1.00 51.53 87 PRO A CA 1
ATOM 646 C C . PRO A 1 87 ? 1.536 -23.335 53.960 1.00 51.53 87 PRO A C 1
ATOM 648 O O . PRO A 1 87 ? 1.680 -23.658 55.137 1.00 51.53 87 PRO A O 1
ATOM 651 N N . GLU A 1 88 ? 2.565 -22.912 53.217 1.00 39.66 88 GLU A N 1
ATOM 652 C CA . GLU A 1 88 ? 3.900 -22.649 53.768 1.00 39.66 88 GLU A CA 1
ATOM 653 C C . GLU A 1 88 ? 4.321 -21.181 53.617 1.00 39.66 88 GLU A C 1
ATOM 655 O O . GLU A 1 88 ? 4.297 -20.572 52.546 1.00 39.66 88 GLU A O 1
ATOM 660 N N . ALA A 1 89 ? 4.738 -20.629 54.752 1.00 43.44 89 ALA A N 1
ATOM 661 C CA . ALA A 1 89 ? 5.214 -19.278 54.965 1.00 43.44 89 ALA A CA 1
ATOM 662 C C . ALA A 1 89 ? 6.639 -19.060 54.433 1.00 43.44 89 ALA A C 1
ATOM 664 O O . ALA A 1 89 ? 7.550 -19.791 54.816 1.00 43.44 89 ALA A O 1
ATOM 665 N N . LYS A 1 90 ? 6.887 -17.969 53.687 1.00 43.97 90 LYS A N 1
ATOM 666 C CA . LYS A 1 90 ? 8.245 -17.419 53.490 1.00 43.97 90 LYS A CA 1
ATOM 667 C C . LYS A 1 90 ? 8.282 -15.881 53.527 1.00 43.97 90 LYS A C 1
ATOM 669 O O . LYS A 1 90 ? 7.943 -15.187 52.581 1.00 43.97 90 LYS A O 1
ATOM 674 N N . LYS A 1 91 ? 8.700 -15.408 54.706 1.00 40.06 91 LYS A N 1
ATOM 675 C CA . LYS A 1 91 ? 9.599 -14.290 55.063 1.00 40.06 91 LYS A CA 1
ATOM 676 C C . LYS A 1 91 ? 9.728 -13.055 54.145 1.00 40.06 91 LYS A C 1
ATOM 678 O O . LYS A 1 91 ? 10.300 -13.088 53.063 1.00 40.06 91 LYS A O 1
ATOM 683 N N . LYS A 1 92 ? 9.363 -11.926 54.769 1.00 41.97 92 LYS A N 1
ATOM 684 C CA . LYS A 1 92 ? 9.788 -10.528 54.566 1.00 41.97 92 LYS A CA 1
ATOM 685 C C . LYS A 1 92 ? 11.252 -10.352 54.126 1.00 41.97 92 LYS A C 1
ATOM 687 O O . LYS A 1 92 ? 12.164 -10.845 54.783 1.00 41.97 92 LYS A O 1
ATOM 692 N N . THR A 1 93 ? 11.478 -9.459 53.163 1.00 38.06 93 THR A N 1
ATOM 693 C CA . THR A 1 93 ? 12.629 -8.535 53.157 1.00 38.06 93 THR A CA 1
ATOM 694 C C . THR A 1 93 ? 12.156 -7.192 52.596 1.00 38.06 93 THR A C 1
ATOM 696 O O . THR A 1 93 ? 12.058 -6.994 51.389 1.00 38.06 93 THR A O 1
ATOM 699 N N . GLN A 1 94 ? 11.791 -6.283 53.501 1.00 39.59 94 GLN A N 1
ATOM 700 C CA . GLN A 1 94 ? 11.377 -4.914 53.201 1.00 39.59 94 GLN A CA 1
ATOM 701 C C . GLN A 1 94 ? 12.648 -4.059 53.136 1.00 39.59 94 GLN A C 1
ATOM 703 O O . GLN A 1 94 ? 13.340 -3.879 54.137 1.00 39.59 94 GLN A O 1
ATOM 708 N N . ARG A 1 95 ? 13.005 -3.593 51.938 1.00 37.62 95 ARG A N 1
ATOM 709 C CA . ARG A 1 95 ? 14.194 -2.769 51.711 1.00 37.62 95 ARG A CA 1
ATOM 710 C C . ARG A 1 95 ? 13.839 -1.313 52.017 1.00 37.62 95 ARG A C 1
ATOM 712 O O . ARG A 1 95 ? 13.072 -0.684 51.298 1.00 37.62 95 ARG A O 1
ATOM 719 N N . LEU A 1 96 ? 14.387 -0.813 53.119 1.00 41.50 96 LEU A N 1
ATOM 720 C CA . LEU A 1 96 ? 14.254 0.552 53.616 1.00 41.50 96 LEU A CA 1
ATOM 721 C C . LEU A 1 96 ? 14.987 1.530 52.675 1.00 41.50 96 LEU A C 1
ATOM 723 O O . LEU A 1 96 ? 16.207 1.673 52.749 1.00 41.50 96 LEU A O 1
ATOM 727 N N . THR A 1 97 ? 14.269 2.204 51.776 1.00 42.28 97 THR A N 1
ATOM 728 C CA . THR A 1 97 ? 14.815 3.331 51.004 1.00 42.28 97 THR A CA 1
ATOM 729 C C . THR A 1 97 ? 14.552 4.643 51.739 1.00 42.28 97 THR A C 1
ATOM 731 O O . THR A 1 97 ? 13.408 5.052 51.921 1.00 42.28 97 THR A O 1
ATOM 734 N N . LYS A 1 98 ? 15.644 5.286 52.169 1.00 50.97 98 LYS A N 1
ATOM 735 C CA . LYS A 1 98 ? 15.710 6.622 52.778 1.00 50.97 98 LYS A CA 1
ATOM 736 C C . LYS A 1 98 ? 14.920 7.659 51.968 1.00 50.97 98 LYS A C 1
ATOM 738 O O . LYS A 1 98 ? 15.249 7.927 50.815 1.00 50.97 98 LYS A O 1
ATOM 743 N N . LEU A 1 99 ? 13.938 8.283 52.616 1.00 39.31 99 LEU A N 1
ATOM 744 C CA . LEU A 1 99 ? 13.272 9.498 52.151 1.00 39.31 99 LEU A CA 1
ATOM 745 C C . LEU A 1 99 ? 14.260 10.675 52.173 1.00 39.31 99 LEU A C 1
ATOM 747 O O . LEU A 1 99 ? 14.926 10.936 53.174 1.00 39.31 99 LEU A O 1
ATOM 751 N N . LYS A 1 100 ? 14.351 11.370 51.039 1.00 53.00 100 LYS A N 1
ATOM 752 C CA . LYS A 1 100 ? 15.144 12.587 50.830 1.00 53.00 100 LYS A CA 1
ATOM 753 C C . LYS A 1 100 ? 14.323 13.798 51.317 1.00 53.00 100 LYS A C 1
ATOM 755 O O . LYS A 1 100 ? 13.128 13.846 51.022 1.00 53.00 100 LYS A O 1
ATOM 760 N N . PRO A 1 101 ? 14.901 14.758 52.062 1.00 50.75 101 PRO A N 1
ATOM 761 C CA . PRO A 1 101 ? 14.147 15.878 52.621 1.00 50.75 101 PRO A CA 1
ATOM 762 C C . PRO A 1 101 ? 13.620 16.832 51.537 1.00 50.75 101 PRO A C 1
ATOM 764 O O . PRO A 1 101 ? 14.305 17.153 50.565 1.00 50.75 101 PRO A O 1
ATOM 767 N N . LYS A 1 102 ? 12.372 17.263 51.744 1.00 50.47 102 LYS A N 1
ATOM 768 C CA . LYS A 1 102 ? 11.563 18.157 50.906 1.00 50.47 102 LYS A CA 1
ATOM 769 C C . LYS A 1 102 ? 12.143 19.586 50.920 1.00 50.47 102 LYS A C 1
ATOM 771 O O . LYS A 1 102 ? 12.352 20.119 52.011 1.00 50.47 102 LYS A O 1
ATOM 776 N N . PRO A 1 103 ? 12.407 20.223 49.764 1.00 52.56 103 PRO A N 1
ATOM 777 C CA . PRO A 1 103 ? 12.860 21.609 49.731 1.00 52.56 103 PRO A CA 1
ATOM 778 C C . PRO A 1 103 ? 11.746 22.583 50.155 1.00 52.56 103 PRO A C 1
ATOM 780 O O . PRO A 1 103 ? 10.566 22.392 49.857 1.00 52.56 103 PRO A O 1
ATOM 783 N N . LYS A 1 104 ? 12.172 23.613 50.889 1.00 61.62 104 LYS A N 1
ATOM 784 C CA . LYS A 1 104 ? 11.394 24.707 51.487 1.00 61.62 104 LYS A CA 1
ATOM 785 C C . LYS A 1 104 ? 10.698 25.561 50.403 1.00 61.62 104 LYS A C 1
ATOM 787 O O . LYS A 1 104 ? 11.364 25.889 49.422 1.00 61.62 104 LYS A O 1
ATOM 792 N N . PRO A 1 105 ? 9.415 25.949 50.559 1.00 54.88 105 PRO A N 1
ATOM 793 C CA . PRO A 1 105 ? 8.735 26.826 49.604 1.00 54.88 105 PRO A CA 1
ATOM 794 C C . PRO A 1 105 ? 9.380 28.217 49.556 1.00 54.88 105 PRO A C 1
ATOM 796 O O . PRO A 1 105 ? 9.703 28.791 50.599 1.00 54.88 105 PRO A O 1
ATOM 799 N N . ALA A 1 106 ? 9.574 28.734 48.342 1.00 60.44 106 ALA A N 1
ATOM 800 C CA . ALA A 1 106 ? 10.017 30.099 48.078 1.00 60.44 106 ALA A CA 1
ATOM 801 C C . ALA A 1 106 ? 8.860 31.102 48.295 1.00 60.44 106 ALA A C 1
ATOM 803 O O . ALA A 1 106 ? 7.704 30.728 48.094 1.00 60.44 106 ALA A O 1
ATOM 804 N N . PRO A 1 107 ? 9.152 32.347 48.716 1.00 61.00 107 PRO A N 1
ATOM 805 C CA . PRO A 1 107 ? 8.139 33.347 49.052 1.00 61.00 107 PRO A CA 1
ATOM 806 C C . PRO A 1 107 ? 7.328 33.824 47.837 1.00 61.00 107 PRO A C 1
ATOM 808 O O . PRO A 1 107 ? 7.861 33.968 46.735 1.00 61.00 107 PRO A O 1
ATOM 811 N N . GLU A 1 108 ? 6.040 34.078 48.089 1.00 56.78 108 GLU A N 1
ATOM 812 C CA . GLU A 1 108 ? 5.051 34.666 47.179 1.00 56.78 108 GLU A CA 1
ATOM 813 C C . GLU A 1 108 ? 5.574 35.938 46.501 1.00 56.78 108 GLU A C 1
ATOM 815 O O . GLU A 1 108 ? 6.025 36.878 47.159 1.00 56.78 108 GLU A O 1
ATOM 820 N N . GLN A 1 109 ? 5.479 35.979 45.170 1.00 55.53 109 GLN A N 1
ATOM 821 C CA . GLN A 1 109 ? 5.657 37.207 44.404 1.00 55.53 109 GLN A CA 1
ATOM 822 C C . GLN A 1 109 ? 4.359 38.018 44.405 1.00 55.53 109 GLN A C 1
ATOM 824 O O . GLN A 1 109 ? 3.271 37.486 44.191 1.00 55.53 109 GLN A O 1
ATOM 829 N N . ALA A 1 110 ? 4.517 39.319 44.644 1.00 63.12 110 ALA A N 1
ATOM 830 C CA . ALA A 1 110 ? 3.457 40.313 44.685 1.00 63.12 110 ALA A CA 1
ATOM 831 C C . ALA A 1 110 ? 2.683 40.411 43.350 1.00 63.12 110 ALA A C 1
ATOM 833 O O . ALA A 1 110 ? 3.278 40.243 42.281 1.00 63.12 110 ALA A O 1
ATOM 834 N N . PRO A 1 111 ? 1.373 40.718 43.391 1.00 63.03 111 PRO A N 1
ATOM 835 C CA . PRO A 1 111 ? 0.540 40.820 42.198 1.00 63.03 111 PRO A CA 1
ATOM 836 C C . PRO A 1 111 ? 0.954 42.004 41.311 1.00 63.03 111 PRO A C 1
ATOM 838 O O . PRO A 1 111 ? 1.131 43.129 41.779 1.00 63.03 111 PRO A O 1
ATOM 841 N N . ALA A 1 112 ? 1.092 41.735 40.011 1.00 65.12 112 ALA A N 1
ATOM 842 C CA . ALA A 1 112 ? 1.349 42.737 38.982 1.00 65.12 112 ALA A CA 1
ATOM 843 C C . ALA A 1 112 ? 0.099 43.608 38.715 1.00 65.12 112 ALA A C 1
ATOM 845 O O . ALA A 1 112 ? -1.025 43.113 38.834 1.00 65.12 112 ALA A O 1
ATOM 846 N N . PRO A 1 113 ? 0.271 44.890 38.341 1.00 65.38 113 PRO A N 1
ATOM 847 C CA . PRO A 1 113 ? -0.834 45.825 38.157 1.00 65.38 113 PRO A CA 1
ATOM 848 C C . PRO A 1 113 ? -1.716 45.475 36.952 1.00 65.38 113 PRO A C 1
ATOM 850 O O . PRO A 1 113 ? -1.241 45.191 35.852 1.00 65.38 113 PRO A O 1
ATOM 853 N N . THR A 1 114 ? -3.024 45.550 37.187 1.00 61.81 114 THR A N 1
ATOM 854 C CA . THR A 1 114 ? -4.115 45.379 36.226 1.00 61.81 114 THR A CA 1
ATOM 855 C C . THR A 1 114 ? -4.003 46.390 35.082 1.00 61.81 114 THR A C 1
ATOM 857 O O . THR A 1 114 ? -4.073 47.598 35.307 1.00 61.81 114 THR A O 1
ATOM 860 N N . ALA A 1 115 ? -3.849 45.908 33.847 1.00 64.31 115 ALA A N 1
ATOM 861 C CA . ALA A 1 115 ? -3.896 46.753 32.658 1.00 64.31 115 ALA A CA 1
ATOM 862 C C . ALA A 1 115 ? -5.334 47.235 32.389 1.00 64.31 115 ALA A C 1
ATOM 864 O O . ALA A 1 115 ? -6.289 46.460 32.471 1.00 64.31 115 ALA A O 1
ATOM 865 N N . ALA A 1 116 ? -5.469 48.524 32.073 1.00 65.69 116 ALA A N 1
ATOM 866 C CA . ALA A 1 116 ? -6.731 49.179 31.746 1.00 65.69 116 ALA A CA 1
ATOM 867 C C . ALA A 1 116 ? -7.380 48.592 30.471 1.00 65.69 116 ALA A C 1
ATOM 869 O O . ALA A 1 116 ? -6.665 48.190 29.549 1.00 65.69 116 ALA A O 1
ATOM 870 N N . PRO A 1 117 ? -8.724 48.554 30.389 1.00 64.12 117 PRO A N 1
ATOM 871 C CA . PRO A 1 117 ? -9.434 48.000 29.242 1.00 64.12 117 PRO A CA 1
ATOM 872 C C . PRO A 1 117 ? -9.234 48.857 27.984 1.00 64.12 117 PRO A C 1
ATOM 874 O O . PRO A 1 117 ? -9.451 50.068 27.987 1.00 64.12 117 PRO A O 1
ATOM 877 N N . VAL A 1 118 ? -8.838 48.196 26.895 1.00 67.69 118 VAL A N 1
ATOM 878 C CA . VAL A 1 118 ? -8.727 48.777 25.551 1.00 67.69 118 VAL A CA 1
ATOM 879 C C . VAL A 1 118 ? -10.141 48.986 24.978 1.00 67.69 118 VAL A C 1
ATOM 881 O O . VAL A 1 118 ? -10.967 48.076 25.086 1.00 67.69 118 VAL A O 1
ATOM 884 N N . PRO A 1 119 ? -10.455 50.155 24.386 1.00 63.72 119 PRO A N 1
ATOM 885 C CA . PRO A 1 119 ? -11.778 50.446 23.837 1.00 63.72 119 PRO A CA 1
ATOM 886 C C . PRO A 1 119 ? -12.149 49.526 22.665 1.00 63.72 119 PRO A C 1
ATOM 888 O O . PRO A 1 119 ? -11.314 49.165 21.835 1.00 63.72 119 PRO A O 1
ATOM 891 N N . ALA A 1 120 ? -13.432 49.162 22.621 1.00 66.94 120 ALA A N 1
ATOM 892 C CA . ALA A 1 120 ? -14.012 48.236 21.657 1.00 66.94 120 ALA A CA 1
ATOM 893 C C . ALA A 1 120 ? -13.879 48.749 20.205 1.00 66.94 120 ALA A C 1
ATOM 895 O O . ALA A 1 120 ? -14.212 49.908 19.940 1.00 66.94 120 ALA A O 1
ATOM 896 N N . PRO A 1 121 ? -13.426 47.910 19.253 1.00 66.69 121 PRO A N 1
ATOM 897 C CA . PRO A 1 121 ? -13.349 48.285 17.846 1.00 66.69 121 PRO A CA 1
ATOM 898 C C . PRO A 1 121 ? -14.747 48.484 17.244 1.00 66.69 121 PRO A C 1
ATOM 900 O O . PRO A 1 121 ? -15.679 47.725 17.516 1.00 66.69 121 PRO A O 1
ATOM 903 N N . ALA A 1 122 ? -14.869 49.527 16.420 1.00 70.81 122 ALA A N 1
ATOM 904 C CA . ALA A 1 122 ? -16.094 49.913 15.731 1.00 70.81 122 ALA A CA 1
ATOM 905 C C . ALA A 1 122 ? -16.641 48.781 14.828 1.00 70.81 122 ALA A C 1
ATOM 907 O O . ALA A 1 122 ? -15.854 48.040 14.232 1.00 70.81 122 ALA A O 1
ATOM 908 N N . PRO A 1 123 ? -17.976 48.648 14.699 1.00 65.19 123 PRO A N 1
ATOM 909 C CA . PRO A 1 123 ? -18.603 47.598 13.903 1.00 65.19 123 PRO A CA 1
ATOM 910 C C . PRO A 1 123 ? -18.238 47.716 12.417 1.00 65.19 123 PRO A C 1
ATOM 912 O O . PRO A 1 123 ? -18.358 48.779 11.808 1.00 65.19 123 PRO A O 1
ATOM 915 N N . ALA A 1 124 ? -17.791 46.596 11.844 1.00 68.50 124 ALA A N 1
ATOM 916 C CA . ALA A 1 124 ? -17.438 46.477 10.435 1.00 68.50 124 ALA A CA 1
ATOM 917 C C . ALA A 1 124 ? -18.674 46.648 9.523 1.00 68.50 124 ALA A C 1
ATOM 919 O O . ALA A 1 124 ? -19.773 46.227 9.896 1.00 68.50 124 ALA A O 1
ATOM 920 N N . PRO A 1 125 ? -18.509 47.240 8.324 1.00 65.38 125 PRO A N 1
ATOM 921 C CA . PRO A 1 125 ? -19.595 47.427 7.370 1.00 65.38 125 PRO A CA 1
ATOM 922 C C . PRO A 1 125 ? -20.182 46.086 6.914 1.00 65.38 125 PRO A C 1
ATOM 924 O O . PRO A 1 125 ? -19.465 45.119 6.658 1.00 65.38 125 PRO A O 1
ATOM 927 N N . ILE A 1 126 ? -21.511 46.061 6.812 1.00 62.19 126 ILE A N 1
ATOM 928 C CA . ILE A 1 126 ? -22.314 44.909 6.402 1.00 62.19 126 ILE A CA 1
ATOM 929 C C . ILE A 1 126 ? -21.895 44.486 4.979 1.00 62.19 126 ILE A C 1
ATOM 931 O O . ILE A 1 126 ? -21.975 45.312 4.065 1.00 62.19 126 ILE A O 1
ATOM 935 N N . PRO A 1 127 ? -21.447 43.234 4.762 1.00 60.69 127 PRO A N 1
ATOM 936 C CA . PRO A 1 127 ? -21.098 42.749 3.433 1.00 60.69 127 PRO A CA 1
ATOM 937 C C . PRO A 1 127 ? -22.333 42.703 2.527 1.00 60.69 127 PRO A C 1
ATOM 939 O O . PRO A 1 127 ? -23.408 42.254 2.927 1.00 60.69 127 PRO A O 1
ATOM 942 N N . ALA A 1 128 ? -22.154 43.182 1.294 1.00 68.31 128 ALA A N 1
ATOM 943 C CA . ALA A 1 128 ? -23.168 43.171 0.249 1.00 68.31 128 ALA A CA 1
ATOM 944 C C . ALA A 1 128 ? -23.693 41.741 -0.013 1.00 68.31 128 ALA A C 1
ATOM 946 O O . ALA A 1 128 ? -22.918 40.782 0.071 1.00 68.31 128 ALA A O 1
ATOM 947 N N . PRO A 1 129 ? -24.992 41.582 -0.333 1.00 58.44 129 PRO A N 1
ATOM 948 C CA . PRO A 1 129 ? -25.611 40.278 -0.546 1.00 58.44 129 PRO A CA 1
ATOM 949 C C . PRO A 1 129 ? -24.902 39.507 -1.664 1.00 58.44 129 PRO A C 1
ATOM 951 O O . PRO A 1 129 ? -24.726 40.006 -2.776 1.00 58.44 129 PRO A O 1
ATOM 954 N N . ALA A 1 130 ? -24.483 38.283 -1.338 1.00 58.22 130 ALA A N 1
ATOM 955 C CA . ALA A 1 130 ? -23.817 37.381 -2.264 1.00 58.22 130 ALA A CA 1
ATOM 956 C C . ALA A 1 130 ? -24.720 37.080 -3.480 1.00 58.22 130 ALA A C 1
ATOM 958 O O . ALA A 1 130 ? -25.930 36.899 -3.304 1.00 58.22 130 ALA A O 1
ATOM 959 N N . PRO A 1 131 ? -24.160 37.008 -4.702 1.00 54.41 131 PRO A N 1
ATOM 960 C CA . PRO A 1 131 ? -24.915 36.662 -5.900 1.00 54.41 131 PRO A CA 1
ATOM 961 C C . PRO A 1 131 ? -25.607 35.307 -5.722 1.00 54.41 131 PRO A C 1
ATOM 963 O O . PRO A 1 131 ? -24.997 34.336 -5.270 1.00 54.41 131 PRO A O 1
ATOM 966 N N . ALA A 1 132 ? -26.898 35.269 -6.058 1.00 46.12 132 ALA A N 1
ATOM 967 C CA . ALA A 1 132 ? -27.733 34.083 -5.946 1.00 46.12 132 ALA A CA 1
ATOM 968 C C . ALA A 1 132 ? -27.096 32.910 -6.706 1.00 46.12 132 ALA A C 1
ATOM 970 O O . ALA A 1 132 ? -26.749 33.034 -7.882 1.00 46.12 132 ALA A O 1
ATOM 971 N N . ALA A 1 133 ? -26.932 31.779 -6.014 1.00 45.56 133 ALA A N 1
ATOM 972 C CA . ALA A 1 133 ? -26.396 30.564 -6.604 1.00 45.56 133 ALA A CA 1
ATOM 973 C C . ALA A 1 133 ? -27.248 30.150 -7.822 1.00 45.56 133 ALA A C 1
ATOM 975 O O . ALA A 1 133 ? -28.479 30.239 -7.755 1.00 45.56 133 ALA A O 1
ATOM 976 N N . PRO A 1 134 ? -26.622 29.706 -8.928 1.00 48.81 134 PRO A N 1
ATOM 977 C CA . PRO A 1 134 ? -27.349 29.240 -10.100 1.00 48.81 134 PRO A CA 1
ATOM 978 C C . PRO A 1 134 ? -28.319 28.124 -9.700 1.00 48.81 134 PRO A C 1
ATOM 980 O O . PRO A 1 134 ? -27.959 27.216 -8.946 1.00 48.81 134 PRO A O 1
ATOM 983 N N . ALA A 1 135 ? -29.559 28.223 -10.184 1.00 44.62 135 ALA A N 1
ATOM 984 C CA . ALA A 1 135 ? -30.614 27.261 -9.903 1.00 44.62 135 ALA A CA 1
ATOM 985 C C . ALA A 1 13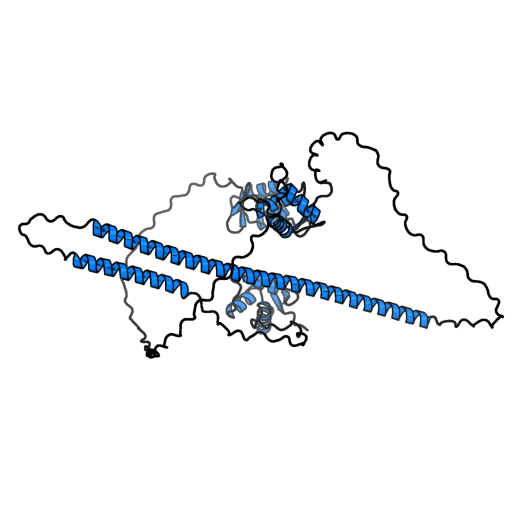5 ? -30.136 25.842 -10.246 1.00 44.62 135 ALA A C 1
ATOM 987 O O . ALA A 1 135 ? -29.690 25.579 -11.365 1.00 44.62 135 ALA A O 1
ATOM 988 N N . ALA A 1 136 ? -30.204 24.940 -9.264 1.00 47.78 136 ALA A N 1
ATOM 989 C CA . ALA A 1 136 ? -29.825 23.550 -9.450 1.00 47.78 136 ALA A CA 1
ATOM 990 C C . ALA A 1 136 ? -30.685 22.922 -10.566 1.00 47.78 136 ALA A C 1
ATOM 992 O O . ALA A 1 136 ? -31.906 23.107 -10.563 1.00 47.78 136 ALA A O 1
ATOM 993 N N . PRO A 1 137 ? -30.084 22.192 -11.522 1.00 52.00 137 PRO A N 1
ATOM 994 C CA . PRO A 1 137 ? -30.841 21.508 -12.560 1.00 52.00 137 PRO A CA 1
ATOM 995 C C . PRO A 1 137 ? -31.805 20.505 -11.915 1.00 52.00 137 PRO A C 1
ATOM 997 O O . PRO A 1 137 ? -31.425 19.765 -11.013 1.00 52.00 137 PRO A O 1
ATOM 1000 N N . ALA A 1 138 ? -33.052 20.463 -12.391 1.00 63.84 138 ALA A N 1
ATOM 1001 C CA . ALA A 1 138 ? -34.147 19.653 -11.840 1.00 63.84 138 ALA A CA 1
ATOM 1002 C C . ALA A 1 138 ? -33.985 18.122 -12.016 1.00 63.84 138 ALA A C 1
ATOM 1004 O O . ALA A 1 138 ? -34.936 17.366 -11.824 1.00 63.84 138 ALA A O 1
ATOM 1005 N N . GLY A 1 139 ? -32.791 17.647 -12.379 1.00 66.25 139 GLY A N 1
ATOM 1006 C CA . GLY A 1 139 ? -32.444 16.231 -12.377 1.00 66.25 139 GLY A CA 1
ATOM 1007 C C . GLY A 1 139 ? -31.941 15.831 -10.994 1.00 66.25 139 GLY A C 1
ATOM 1008 O O . GLY A 1 139 ? -31.121 16.534 -10.408 1.00 66.25 139 GLY A O 1
ATOM 1009 N N . GLY A 1 140 ? -32.419 14.708 -10.454 1.00 77.44 140 GLY A N 1
ATOM 1010 C CA . GLY A 1 140 ? -31.871 14.146 -9.216 1.00 77.44 140 GLY A CA 1
ATOM 1011 C C . GLY A 1 140 ? -30.339 13.993 -9.274 1.00 77.44 140 GLY A C 1
ATOM 1012 O O . GLY A 1 140 ? -29.753 14.041 -10.358 1.00 77.44 140 GLY A O 1
ATOM 1013 N N . PRO A 1 141 ? -29.668 13.804 -8.122 1.00 79.69 141 PRO A N 1
ATOM 1014 C CA . PRO A 1 141 ? -28.214 13.718 -8.079 1.00 79.69 141 PRO A CA 1
ATOM 1015 C C . PRO A 1 141 ? -27.719 12.668 -9.090 1.00 79.69 141 PRO A C 1
ATOM 1017 O O . PRO A 1 141 ? -28.254 11.552 -9.104 1.00 79.69 141 PRO A O 1
ATOM 1020 N N . PRO A 1 142 ? -26.734 13.010 -9.946 1.00 88.56 142 PRO A N 1
ATOM 1021 C CA . PRO A 1 142 ? -26.244 12.107 -10.983 1.00 88.56 142 PRO A CA 1
ATOM 1022 C C . PRO A 1 142 ? -25.809 10.788 -10.349 1.00 88.56 142 PRO A C 1
ATOM 1024 O O . PRO A 1 142 ? -25.341 10.777 -9.208 1.00 88.56 142 PRO A O 1
ATOM 1027 N N . LYS A 1 143 ? -25.968 9.654 -11.038 1.00 94.50 143 LYS A N 1
ATOM 1028 C CA . LYS A 1 143 ? -25.591 8.363 -10.448 1.00 94.50 143 LYS A CA 1
ATOM 1029 C C . LYS A 1 143 ? -24.074 8.334 -10.241 1.00 94.50 143 LYS A C 1
ATOM 1031 O O . LYS A 1 143 ? -23.316 8.956 -10.983 1.00 94.50 143 LYS A O 1
ATOM 1036 N N . LEU A 1 144 ? -23.616 7.571 -9.246 1.00 95.38 144 LEU A N 1
ATOM 1037 C CA . LEU A 1 144 ? -22.189 7.489 -8.897 1.00 95.38 144 LEU A CA 1
ATOM 1038 C C . LEU A 1 144 ? -21.330 7.093 -10.107 1.00 95.38 144 LEU A C 1
ATOM 1040 O O . LEU A 1 144 ? -20.235 7.614 -10.297 1.00 95.38 144 LEU A O 1
ATOM 1044 N N . LYS A 1 145 ? -21.869 6.201 -10.943 1.00 95.56 145 LYS A N 1
ATOM 1045 C CA . LYS A 1 145 ? -21.276 5.774 -12.210 1.00 95.56 145 LYS A CA 1
ATOM 1046 C C . LYS A 1 145 ? -21.004 6.959 -13.140 1.00 95.56 145 LYS A C 1
ATOM 1048 O O . LYS A 1 145 ? -19.875 7.109 -13.593 1.00 95.56 145 LYS A O 1
ATOM 1053 N N . ASP A 1 146 ? -22.007 7.795 -13.383 1.00 95.50 146 ASP A N 1
ATOM 1054 C CA . ASP A 1 146 ? -21.915 8.923 -14.316 1.00 95.50 146 ASP A CA 1
ATOM 1055 C C . ASP A 1 146 ? -20.871 9.927 -13.825 1.00 95.50 146 ASP A C 1
ATOM 1057 O O . ASP A 1 146 ? -20.063 10.431 -14.603 1.00 95.50 146 ASP A O 1
ATOM 1061 N N . ARG A 1 147 ? -20.791 10.131 -12.502 1.00 96.12 147 ARG A N 1
ATOM 1062 C CA . ARG A 1 147 ? -19.759 10.993 -11.920 1.00 96.12 147 ARG A CA 1
ATOM 1063 C C . ARG A 1 147 ? -18.354 10.405 -12.053 1.00 96.12 147 ARG A C 1
ATOM 1065 O O . ARG A 1 147 ? -17.431 11.140 -12.397 1.00 96.12 147 ARG A O 1
ATOM 1072 N N . CYS A 1 148 ? -18.177 9.099 -11.845 1.00 96.19 148 CYS A N 1
ATOM 1073 C CA . CYS A 1 148 ? -16.899 8.430 -12.114 1.00 96.19 148 CYS A CA 1
ATOM 1074 C C . CYS A 1 148 ? -16.483 8.556 -13.589 1.00 96.19 148 CYS A C 1
ATOM 1076 O O . CYS A 1 148 ? -15.304 8.782 -13.857 1.00 96.19 148 CYS A O 1
ATOM 1078 N N . ILE A 1 149 ? -17.437 8.467 -14.525 1.00 96.25 149 ILE A N 1
ATOM 1079 C CA . ILE A 1 149 ? -17.195 8.677 -15.959 1.00 96.25 149 ILE A CA 1
ATOM 1080 C C . ILE A 1 149 ? -16.722 10.110 -16.220 1.00 96.25 149 ILE A C 1
ATOM 1082 O O . ILE A 1 149 ? -15.671 10.288 -16.829 1.00 96.25 149 ILE A O 1
ATOM 1086 N N . SER A 1 150 ? -17.427 11.126 -15.707 1.00 95.81 150 SER A N 1
ATOM 1087 C CA . SER A 1 150 ? -17.032 12.531 -15.890 1.00 95.81 150 SER A CA 1
ATOM 1088 C C . SER A 1 150 ? -15.632 12.823 -15.345 1.00 95.81 150 SER A C 1
ATOM 1090 O O . SER A 1 150 ? -14.872 13.550 -15.976 1.00 95.81 150 SER A O 1
ATOM 1092 N N . ILE A 1 151 ? -15.271 12.245 -14.194 1.00 96.69 151 ILE A N 1
ATOM 1093 C CA . ILE A 1 151 ? -13.945 12.427 -13.586 1.00 96.69 151 ILE A CA 1
ATOM 1094 C C . ILE A 1 151 ? -12.852 11.790 -14.450 1.00 96.69 151 ILE A C 1
ATOM 1096 O O . ILE A 1 151 ? -11.811 12.406 -14.665 1.00 96.69 151 ILE A O 1
ATOM 1100 N N . LEU A 1 152 ? -13.073 10.571 -14.952 1.00 96.50 152 LEU A N 1
ATOM 1101 C CA . LEU A 1 152 ? -12.102 9.888 -15.811 1.00 96.50 152 LEU A CA 1
ATOM 1102 C C . LEU A 1 152 ? -11.969 10.561 -17.182 1.00 96.50 152 LEU A C 1
ATOM 1104 O O . LEU A 1 152 ? -10.853 10.684 -17.682 1.00 96.50 152 LEU A O 1
ATOM 1108 N N . ALA A 1 153 ? -13.074 11.049 -17.747 1.00 95.50 153 ALA A N 1
ATOM 1109 C CA . ALA A 1 153 ? -13.066 11.834 -18.977 1.00 95.50 153 ALA A CA 1
ATOM 1110 C C . ALA A 1 153 ? -12.297 13.154 -18.793 1.00 95.50 153 ALA A C 1
ATOM 1112 O O . ALA A 1 153 ? -11.436 13.481 -19.605 1.00 95.50 153 ALA A O 1
ATOM 1113 N N . ALA A 1 154 ? -12.531 13.872 -17.688 1.00 95.88 154 ALA A N 1
ATOM 1114 C CA . ALA A 1 154 ? -11.820 15.113 -17.371 1.00 95.88 154 ALA A CA 1
ATOM 1115 C C . ALA A 1 154 ? -10.326 14.899 -17.076 1.00 95.88 154 ALA A C 1
ATOM 1117 O O . ALA A 1 154 ? -9.515 15.787 -17.325 1.00 95.88 154 ALA A O 1
ATOM 1118 N N . ALA A 1 155 ? -9.947 13.730 -16.551 1.00 95.81 155 ALA A N 1
ATOM 1119 C CA . ALA A 1 155 ? -8.551 13.393 -16.291 1.00 95.81 155 ALA A CA 1
ATOM 1120 C C . ALA A 1 155 ? -7.740 13.129 -17.574 1.00 95.81 155 ALA A C 1
ATOM 1122 O O . ALA A 1 155 ? -6.512 13.172 -17.521 1.00 95.81 155 ALA A O 1
ATOM 1123 N N . GLY A 1 156 ? -8.400 12.839 -18.704 1.00 94.50 156 GLY A N 1
ATOM 1124 C CA . GLY A 1 156 ? -7.749 12.626 -20.001 1.00 94.50 156 GLY A CA 1
ATOM 1125 C C . GLY A 1 156 ? -6.825 11.402 -20.068 1.00 94.50 156 GLY A C 1
ATOM 1126 O O . GLY A 1 156 ? -5.999 11.317 -20.972 1.00 94.50 156 GLY A O 1
ATOM 1127 N N . GLY A 1 157 ? -6.917 10.461 -19.118 1.00 94.00 157 GLY A N 1
ATOM 1128 C CA . GLY A 1 157 ? -6.053 9.280 -19.095 1.00 94.00 157 GLY A CA 1
ATOM 1129 C C . GLY A 1 157 ? -6.227 8.350 -17.884 1.00 94.00 157 GLY A C 1
ATOM 1130 O O . GLY A 1 157 ? -7.077 8.585 -17.015 1.00 94.00 157 GLY A O 1
ATOM 1131 N N . PRO A 1 158 ? -5.412 7.276 -17.802 1.00 97.06 158 PRO A N 1
ATOM 1132 C CA . PRO A 1 158 ? -5.496 6.276 -16.742 1.00 97.06 158 PRO A CA 1
ATOM 1133 C C . PRO A 1 158 ? -5.262 6.881 -15.356 1.00 97.06 158 PRO A C 1
ATOM 1135 O O . PRO A 1 158 ? -4.189 7.400 -15.037 1.00 97.06 158 PRO A O 1
ATOM 1138 N N . THR A 1 159 ? -6.266 6.765 -14.494 1.00 97.25 159 THR A N 1
ATOM 1139 C CA . THR A 1 159 ? -6.294 7.416 -13.183 1.00 97.25 159 THR A CA 1
ATOM 1140 C C . THR A 1 159 ? -6.373 6.382 -12.064 1.00 97.25 159 THR A C 1
ATOM 1142 O O . THR A 1 159 ? -7.023 5.348 -12.183 1.00 97.25 159 THR A O 1
ATOM 1145 N N . THR A 1 160 ? -5.689 6.622 -10.945 1.00 97.88 160 THR A N 1
ATOM 1146 C CA . THR A 1 160 ? -5.741 5.712 -9.791 1.00 97.88 160 THR A CA 1
ATOM 1147 C C . THR A 1 160 ? -7.046 5.874 -9.014 1.00 97.88 160 THR A C 1
ATOM 1149 O O . THR A 1 160 ? -7.632 6.955 -8.976 1.00 97.88 160 THR A O 1
ATOM 1152 N N . PHE A 1 161 ? -7.467 4.811 -8.321 1.00 97.75 161 PHE A N 1
ATOM 1153 C CA . PHE A 1 161 ? -8.650 4.833 -7.449 1.00 97.75 161 PHE A CA 1
ATOM 1154 C C . PHE A 1 161 ? -8.670 6.033 -6.486 1.00 97.75 161 PHE A C 1
ATOM 1156 O O . PHE A 1 161 ? -9.685 6.713 -6.381 1.00 97.75 161 PHE A O 1
ATOM 1163 N N . GLU A 1 162 ? -7.549 6.317 -5.814 1.00 97.75 162 GLU A N 1
ATOM 11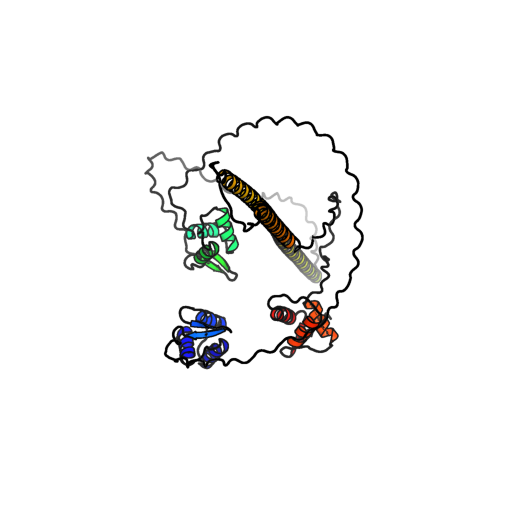64 C CA . GLU A 1 162 ? -7.474 7.404 -4.827 1.00 97.75 162 GLU A CA 1
ATOM 1165 C C . GLU A 1 162 ? -7.698 8.784 -5.462 1.00 97.75 162 GLU A C 1
ATOM 1167 O O . GLU A 1 162 ? -8.330 9.636 -4.849 1.00 97.75 162 GLU A O 1
ATOM 1172 N N . LYS A 1 163 ? -7.251 9.001 -6.709 1.00 97.31 163 LYS A N 1
ATOM 1173 C CA . LYS A 1 163 ? -7.497 10.258 -7.433 1.00 97.31 163 LYS A CA 1
ATOM 1174 C C . LYS A 1 163 ? -8.971 10.419 -7.803 1.00 97.31 163 LYS A C 1
ATOM 1176 O O . LYS A 1 163 ? -9.521 11.500 -7.620 1.00 97.31 163 LYS A O 1
ATOM 1181 N N . VAL A 1 164 ? -9.617 9.347 -8.273 1.00 97.50 164 VAL A N 1
ATOM 1182 C CA . VAL A 1 164 ? -11.060 9.367 -8.576 1.00 97.50 164 VAL A CA 1
ATOM 1183 C C . VAL A 1 164 ? -11.869 9.621 -7.303 1.00 97.50 164 VAL A C 1
ATOM 1185 O O . VAL A 1 164 ? -12.788 10.433 -7.298 1.00 97.50 164 VAL A O 1
ATOM 1188 N N . TYR A 1 165 ? -11.503 8.959 -6.207 1.00 97.69 165 TYR A N 1
ATOM 1189 C CA . TYR A 1 165 ? -12.175 9.109 -4.921 1.00 97.69 165 TYR A CA 1
ATOM 1190 C C . TYR A 1 165 ? -11.994 10.519 -4.330 1.00 97.69 165 TYR A C 1
ATOM 1192 O O . TYR A 1 165 ? -12.969 11.128 -3.903 1.00 97.69 165 TYR A O 1
ATOM 1200 N N . ALA A 1 166 ? -10.781 11.078 -4.381 1.00 97.38 166 ALA A N 1
ATOM 1201 C CA . ALA A 1 166 ? -10.519 12.447 -3.937 1.00 97.38 166 ALA A CA 1
ATOM 1202 C C . ALA A 1 166 ? -11.274 13.494 -4.777 1.00 97.38 166 ALA A C 1
ATOM 1204 O O . ALA A 1 166 ? -11.740 14.491 -4.233 1.00 97.38 166 ALA A O 1
ATOM 1205 N N . ALA A 1 167 ? -11.433 13.267 -6.086 1.00 97.38 167 ALA A N 1
ATOM 1206 C CA . ALA A 1 167 ? -12.248 14.131 -6.939 1.00 97.38 167 ALA A CA 1
ATOM 1207 C C . ALA A 1 167 ? -13.737 14.075 -6.553 1.00 97.38 167 ALA A C 1
ATOM 1209 O O . ALA A 1 167 ? -14.368 15.120 -6.440 1.00 97.38 167 ALA A O 1
ATOM 1210 N N . LEU A 1 168 ? -14.277 12.887 -6.246 1.00 97.06 168 LEU A N 1
ATOM 1211 C CA . LEU A 1 168 ? -15.651 12.741 -5.743 1.00 97.06 168 LEU A CA 1
ATOM 1212 C C . LEU A 1 168 ? -15.875 13.465 -4.406 1.00 97.06 168 LEU A C 1
ATOM 1214 O O . LEU A 1 168 ? -16.921 14.086 -4.220 1.00 97.06 168 LEU A O 1
ATOM 1218 N N . GLU A 1 169 ? -14.906 13.398 -3.486 1.00 96.62 169 GLU A N 1
ATOM 1219 C CA . GLU A 1 169 ? -14.953 14.137 -2.216 1.00 96.62 169 GLU A CA 1
ATOM 1220 C C . GLU A 1 169 ? -14.884 15.648 -2.438 1.00 96.62 169 GLU A C 1
ATOM 1222 O O . GLU A 1 169 ? -15.668 16.393 -1.850 1.00 96.62 169 GLU A O 1
ATOM 1227 N N . LYS A 1 170 ? -13.991 16.098 -3.325 1.00 96.56 170 LYS A N 1
ATOM 1228 C CA . LYS A 1 170 ? -13.831 17.514 -3.672 1.00 96.56 170 LYS A CA 1
ATOM 1229 C C . LYS A 1 170 ? -15.085 18.098 -4.325 1.00 96.56 170 LYS A C 1
ATOM 1231 O O . LYS A 1 170 ? -15.421 19.248 -4.063 1.00 96.56 170 LYS A O 1
ATOM 1236 N N . ASP A 1 171 ? -15.783 17.302 -5.128 1.00 94.06 171 ASP A N 1
ATOM 1237 C CA . ASP A 1 171 ? -17.035 17.687 -5.783 1.00 94.06 171 ASP A CA 1
ATOM 1238 C C . ASP A 1 1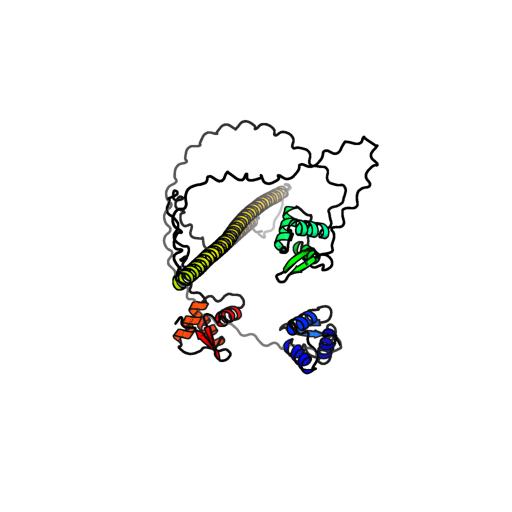71 ? -18.245 17.686 -4.833 1.00 94.06 171 ASP A C 1
ATOM 1240 O O . ASP A 1 171 ? -19.353 18.024 -5.248 1.00 94.06 171 ASP A O 1
ATOM 1244 N N . GLY A 1 172 ? -18.069 17.274 -3.571 1.00 95.12 172 GLY A N 1
ATOM 1245 C CA . GLY A 1 172 ? -19.159 17.182 -2.600 1.00 95.12 172 GLY A CA 1
ATOM 1246 C C . GLY A 1 172 ? -20.213 16.136 -2.974 1.00 95.12 172 GLY A C 1
ATOM 1247 O O . GLY A 1 172 ? -21.375 16.264 -2.584 1.00 95.12 172 GLY A O 1
ATOM 1248 N N . TYR A 1 173 ? -19.840 15.109 -3.746 1.00 95.12 173 TYR A N 1
ATOM 1249 C CA . TYR A 1 173 ? -20.788 14.097 -4.197 1.00 95.12 173 TYR A CA 1
ATOM 1250 C C . TYR A 1 173 ? -21.343 13.302 -2.996 1.00 95.12 173 TYR A C 1
ATOM 1252 O O . TYR A 1 173 ? -20.555 12.814 -2.176 1.00 95.12 173 TYR A O 1
ATOM 1260 N N . PRO A 1 174 ? -22.675 13.117 -2.871 1.00 92.94 174 PRO A N 1
ATOM 1261 C CA . PRO A 1 174 ? -23.271 12.400 -1.748 1.00 92.94 174 PRO A CA 1
ATOM 1262 C C . PRO A 1 174 ? -22.931 10.906 -1.817 1.00 92.94 174 PRO A C 1
ATOM 1264 O O . PRO A 1 174 ? -23.615 10.101 -2.450 1.00 92.94 174 PRO A O 1
ATOM 1267 N N . MET A 1 175 ? -21.842 10.522 -1.155 1.00 93.81 175 MET A N 1
ATOM 1268 C CA . MET A 1 175 ? -21.411 9.133 -1.083 1.00 93.81 175 MET A CA 1
ATOM 1269 C C . MET A 1 175 ? -22.247 8.328 -0.074 1.00 93.81 175 MET A C 1
ATOM 1271 O O . MET A 1 175 ? -22.696 8.860 0.945 1.00 93.81 175 MET A O 1
ATOM 1275 N N . PRO A 1 176 ? -22.437 7.017 -0.306 1.00 91.19 176 PRO A N 1
ATOM 1276 C CA . PRO A 1 176 ? -23.130 6.159 0.646 1.00 91.19 176 PRO A CA 1
ATOM 1277 C C . PRO A 1 176 ? -22.388 6.117 1.987 1.00 91.19 176 PRO A C 1
ATOM 1279 O O . PRO A 1 176 ? -21.182 5.875 2.039 1.00 91.19 176 PRO A O 1
ATOM 1282 N N . LYS A 1 177 ? -23.135 6.300 3.085 1.00 93.25 177 LYS A N 1
ATOM 1283 C CA . LYS A 1 177 ? -22.593 6.363 4.457 1.00 93.25 177 LYS A CA 1
ATOM 1284 C C . LYS A 1 177 ? -21.810 5.106 4.849 1.00 93.25 177 LYS A C 1
ATOM 1286 O O . LYS A 1 177 ? -20.840 5.179 5.596 1.00 93.25 177 LYS A O 1
ATOM 1291 N N . GLN A 1 178 ? -22.218 3.941 4.346 1.00 92.31 178 GLN A N 1
ATOM 1292 C CA . GLN A 1 178 ? -21.535 2.682 4.616 1.00 92.31 178 GLN A CA 1
ATOM 1293 C C . GLN A 1 178 ? -20.523 2.363 3.517 1.00 92.31 178 GLN A C 1
ATOM 1295 O O . GLN A 1 178 ? -20.889 2.071 2.380 1.00 92.31 178 GLN A O 1
ATOM 1300 N N . LYS A 1 179 ? -19.241 2.343 3.896 1.00 95.06 179 LYS A N 1
ATOM 1301 C CA . LYS A 1 179 ? -18.119 1.909 3.046 1.00 95.06 179 LYS A CA 1
ATOM 1302 C C . LYS A 1 179 ? -18.078 2.640 1.685 1.00 95.06 179 LYS A C 1
ATOM 1304 O O . LYS A 1 179 ? -18.043 1.974 0.645 1.00 95.06 179 LYS A O 1
ATOM 1309 N N . PRO A 1 180 ? -18.007 3.986 1.667 1.00 96.44 180 PRO A N 1
ATOM 1310 C CA . PRO A 1 180 ? -18.027 4.777 0.432 1.00 96.44 180 PRO A CA 1
ATOM 1311 C C . PRO A 1 180 ? -16.936 4.336 -0.553 1.00 96.44 180 PRO A C 1
ATOM 1313 O O . PRO A 1 180 ? -17.223 4.033 -1.711 1.00 96.44 180 PRO A O 1
ATOM 1316 N N . LYS A 1 181 ? -15.707 4.135 -0.057 1.00 97.31 181 LYS A N 1
ATOM 1317 C CA . LYS A 1 181 ? -14.576 3.626 -0.849 1.00 97.31 181 LYS A CA 1
ATOM 1318 C C . LYS A 1 181 ? -14.872 2.299 -1.549 1.00 97.31 181 LYS A C 1
ATOM 1320 O O . LYS A 1 181 ? -14.497 2.122 -2.703 1.00 97.31 181 LYS A O 1
ATOM 1325 N N . LEU A 1 182 ? -15.555 1.366 -0.878 1.00 97.44 182 LEU A N 1
ATOM 1326 C CA . LEU A 1 182 ? -15.875 0.059 -1.455 1.00 97.44 182 LEU A CA 1
ATOM 1327 C C . LEU A 1 182 ? -16.883 0.192 -2.599 1.00 97.44 182 LEU A C 1
ATOM 1329 O O . LEU A 1 182 ? -16.723 -0.477 -3.616 1.00 97.44 182 LEU A O 1
ATOM 1333 N N . LYS A 1 183 ? -17.886 1.067 -2.457 1.00 96.62 183 LYS A N 1
ATOM 1334 C CA . LYS A 1 183 ? -18.905 1.269 -3.493 1.00 96.62 183 LYS A CA 1
ATOM 1335 C C . LYS A 1 183 ? -18.340 1.967 -4.730 1.00 96.62 183 LYS A C 1
ATOM 1337 O O . LYS A 1 183 ? -18.642 1.554 -5.848 1.00 96.62 183 LYS A O 1
ATOM 1342 N N . VAL A 1 184 ? -17.457 2.949 -4.536 1.00 97.25 184 VAL A N 1
ATOM 1343 C CA . VAL A 1 184 ? -16.699 3.570 -5.636 1.00 97.25 184 VAL A CA 1
ATOM 1344 C C . VAL A 1 184 ? -15.836 2.520 -6.335 1.00 97.25 184 VAL A C 1
ATOM 1346 O O . VAL A 1 184 ? -15.867 2.417 -7.557 1.00 97.25 184 VAL A O 1
ATOM 1349 N N . ARG A 1 185 ? -15.147 1.655 -5.574 1.00 97.19 185 ARG A N 1
ATOM 1350 C CA . ARG A 1 185 ? -14.359 0.555 -6.151 1.00 97.19 185 ARG A CA 1
ATOM 1351 C C . ARG A 1 185 ? -15.218 -0.404 -6.964 1.00 97.19 185 ARG A C 1
ATOM 1353 O O . ARG A 1 185 ? -14.856 -0.716 -8.086 1.00 97.19 185 ARG A O 1
ATOM 1360 N N . GLN A 1 186 ? -16.344 -0.861 -6.417 1.00 97.12 186 GLN A N 1
ATOM 1361 C CA . GLN A 1 186 ? -17.274 -1.745 -7.126 1.00 97.12 186 GLN A CA 1
ATOM 1362 C C . GLN A 1 186 ? -17.763 -1.122 -8.435 1.00 97.12 186 GLN A C 1
ATOM 1364 O O . GLN A 1 186 ? -17.861 -1.821 -9.434 1.00 97.12 186 GLN A O 1
ATOM 1369 N N . THR A 1 187 ? -18.025 0.186 -8.429 1.00 96.75 187 THR A N 1
ATOM 1370 C CA . THR A 1 187 ? -18.442 0.923 -9.627 1.00 96.75 187 THR A CA 1
ATOM 1371 C C . THR A 1 187 ? -17.324 0.945 -10.671 1.00 96.75 187 THR A C 1
ATOM 1373 O O . THR A 1 187 ? -17.574 0.615 -11.822 1.00 96.75 187 THR A O 1
ATOM 1376 N N . LEU A 1 188 ? -16.085 1.237 -10.261 1.00 97.00 188 LEU A N 1
ATOM 1377 C CA . LEU A 1 188 ? -14.906 1.266 -11.140 1.00 97.00 188 LEU A CA 1
ATOM 1378 C C . LEU A 1 188 ? -14.446 -0.116 -11.632 1.00 97.00 188 LEU A C 1
ATOM 1380 O O . LEU A 1 188 ? -13.763 -0.203 -12.643 1.00 97.00 188 LEU A O 1
ATOM 1384 N N . TYR A 1 189 ? -14.793 -1.195 -10.928 1.00 96.69 189 TYR A N 1
ATOM 1385 C CA . TYR A 1 189 ? -14.542 -2.569 -11.378 1.00 96.69 189 TYR A CA 1
ATOM 1386 C C . TYR A 1 189 ? -15.649 -3.112 -12.289 1.00 96.69 189 TYR A C 1
ATOM 1388 O O . TYR A 1 189 ? -15.567 -4.270 -12.700 1.00 96.69 189 TYR A O 1
ATOM 1396 N N . ASN A 1 190 ? -16.672 -2.313 -12.613 1.00 95.00 190 ASN A N 1
ATOM 1397 C CA . ASN A 1 190 ? -17.622 -2.696 -13.644 1.00 95.00 190 ASN A CA 1
ATOM 1398 C C . ASN A 1 190 ? -16.952 -2.590 -15.025 1.00 95.00 190 ASN A C 1
ATOM 1400 O O . ASN A 1 190 ? -16.762 -1.495 -15.561 1.00 95.00 190 ASN A O 1
ATOM 1404 N N . THR A 1 191 ? -16.616 -3.753 -15.583 1.00 92.19 191 THR A N 1
ATOM 1405 C CA . THR A 1 191 ? -15.913 -3.915 -16.860 1.00 92.19 191 THR A CA 1
ATOM 1406 C C . THR A 1 191 ? -16.742 -3.533 -18.077 1.00 92.19 191 THR A C 1
ATOM 1408 O O . THR A 1 191 ? -16.222 -3.599 -19.177 1.00 92.19 191 THR A O 1
ATOM 1411 N N . GLU A 1 192 ? -18.019 -3.188 -17.910 1.00 93.62 192 GLU A N 1
ATOM 1412 C CA . GLU A 1 192 ? -18.845 -2.641 -18.993 1.00 93.62 192 GLU A CA 1
ATOM 1413 C C . GLU A 1 192 ? -18.496 -1.181 -19.310 1.00 93.62 192 GLU A C 1
ATOM 1415 O O . GLU A 1 192 ? -18.791 -0.703 -20.400 1.00 93.62 192 GLU A O 1
ATOM 1420 N N . PHE A 1 193 ? -17.917 -0.457 -18.345 1.00 93.94 193 PHE A N 1
ATOM 1421 C CA . PHE A 1 193 ? -17.685 0.988 -18.462 1.00 93.94 193 PHE A CA 1
ATOM 1422 C C . PHE A 1 193 ? -16.222 1.380 -18.284 1.00 93.94 193 PHE A C 1
ATOM 1424 O O . PHE A 1 193 ? -15.769 2.387 -18.834 1.00 93.94 193 PHE A O 1
ATOM 1431 N N . PHE A 1 194 ? -15.483 0.600 -17.496 1.00 96.56 194 PHE A N 1
ATOM 1432 C CA . PHE A 1 194 ? -14.126 0.929 -17.097 1.00 96.56 194 PHE A CA 1
ATOM 1433 C C . PHE A 1 194 ? -13.188 -0.237 -17.384 1.00 96.56 194 PHE A C 1
ATOM 1435 O O . PHE A 1 194 ? -13.450 -1.382 -17.011 1.00 96.56 194 PHE A O 1
ATOM 1442 N N . ALA A 1 195 ? -12.048 0.077 -17.985 1.00 95.88 195 ALA A N 1
ATOM 1443 C CA . ALA A 1 195 ? -10.946 -0.854 -18.132 1.00 95.88 195 ALA A CA 1
ATOM 1444 C C . ALA A 1 195 ? -9.910 -0.623 -17.023 1.00 95.88 195 ALA A C 1
ATOM 1446 O O . ALA A 1 195 ? -9.701 0.500 -16.552 1.00 95.88 195 ALA A O 1
ATOM 1447 N N . VAL A 1 196 ? -9.269 -1.710 -16.587 1.00 97.12 196 VAL A N 1
ATOM 1448 C CA . VAL A 1 196 ? -8.255 -1.688 -15.526 1.00 97.12 196 VAL A CA 1
ATOM 1449 C C . VAL A 1 196 ? -6.898 -2.031 -16.117 1.00 97.12 196 VAL A C 1
ATOM 1451 O O . VAL A 1 196 ? -6.678 -3.138 -16.606 1.00 97.12 196 VAL A O 1
ATOM 1454 N N . GLU A 1 197 ? -5.967 -1.090 -16.027 1.00 95.19 197 GLU A N 1
ATOM 1455 C CA . GLU A 1 197 ? -4.590 -1.277 -16.463 1.00 95.19 197 GLU A CA 1
ATOM 1456 C C . GLU A 1 197 ? -3.754 -2.009 -15.399 1.00 95.19 197 GLU A C 1
ATOM 1458 O O . GLU A 1 197 ? -4.042 -1.986 -14.191 1.00 95.19 197 GLU A O 1
ATOM 1463 N N . LYS A 1 198 ? -2.654 -2.634 -15.836 1.00 88.06 198 LYS A N 1
ATOM 1464 C CA . LYS A 1 198 ? -1.671 -3.266 -14.952 1.00 88.06 198 LYS A CA 1
ATOM 1465 C C . LYS A 1 198 ? -1.106 -2.206 -13.995 1.00 88.06 198 LYS A C 1
ATOM 1467 O O . LYS A 1 198 ? -0.402 -1.294 -14.405 1.00 88.06 198 LYS A O 1
ATOM 1472 N N . GLY A 1 199 ? -1.438 -2.327 -12.709 1.00 90.19 199 GLY A N 1
ATOM 1473 C CA . GLY A 1 199 ? -1.116 -1.320 -11.688 1.00 90.19 199 GLY A CA 1
ATOM 1474 C C . GLY A 1 199 ? -2.336 -0.672 -11.025 1.00 90.19 199 GLY A C 1
ATOM 1475 O O . GLY A 1 199 ? -2.163 0.183 -10.162 1.00 90.19 199 GLY A O 1
ATOM 1476 N N . GLY A 1 200 ? -3.561 -1.086 -11.376 1.00 94.06 200 GLY A N 1
ATOM 1477 C CA . GLY A 1 200 ? -4.780 -0.618 -10.704 1.00 94.06 200 GLY A CA 1
ATOM 1478 C C . GLY A 1 200 ? -5.169 0.814 -11.075 1.00 94.06 200 GLY A C 1
ATOM 1479 O O . GLY A 1 200 ? -5.752 1.531 -10.257 1.00 94.06 200 GLY A O 1
ATOM 1480 N N . LYS A 1 201 ? -4.810 1.235 -12.291 1.00 97.00 201 LYS A N 1
ATOM 1481 C CA . LYS A 1 201 ? -5.293 2.470 -12.912 1.00 97.00 201 LYS A CA 1
ATOM 1482 C C . LYS A 1 201 ? -6.548 2.154 -13.721 1.00 97.00 201 LYS A C 1
ATOM 1484 O O . LYS A 1 201 ? -6.631 1.093 -14.333 1.00 97.00 201 LYS A O 1
ATOM 1489 N N . PHE A 1 202 ? -7.505 3.065 -13.698 1.00 97.50 202 PHE A N 1
ATOM 1490 C CA . PHE A 1 202 ? -8.795 2.955 -14.364 1.00 97.50 202 PHE A CA 1
ATOM 1491 C C . PHE A 1 202 ? -8.853 3.968 -15.502 1.00 97.50 202 PHE A C 1
ATOM 1493 O O . PHE A 1 202 ? -8.410 5.104 -15.332 1.00 97.50 202 PHE A O 1
ATOM 1500 N N . PHE A 1 203 ? -9.401 3.566 -16.640 1.00 96.56 203 PHE A N 1
ATOM 1501 C CA . PHE A 1 203 ? -9.678 4.446 -17.772 1.00 96.56 203 PHE A CA 1
ATOM 1502 C C . PHE A 1 203 ? -11.034 4.089 -18.383 1.00 96.56 203 PHE A C 1
ATOM 1504 O O . PHE A 1 203 ? -11.564 3.000 -18.139 1.00 96.56 203 PHE A O 1
ATOM 1511 N N . LEU A 1 204 ? -11.621 5.029 -19.126 1.00 96.56 204 LEU A N 1
ATOM 1512 C CA . LEU A 1 204 ? -12.867 4.779 -19.844 1.00 96.56 204 LEU A CA 1
ATOM 1513 C C . LEU A 1 204 ? -12.616 3.747 -20.941 1.00 96.56 204 LEU A C 1
ATOM 1515 O O . LEU A 1 204 ? -11.638 3.859 -21.678 1.00 96.56 204 LEU A O 1
ATOM 1519 N N . GLN A 1 205 ? -13.484 2.748 -21.044 1.00 92.56 205 GLN A N 1
ATOM 1520 C CA . GLN A 1 205 ? -13.401 1.799 -22.143 1.00 92.56 205 GLN A CA 1
ATOM 1521 C C . GLN A 1 205 ? -13.772 2.502 -23.459 1.00 92.56 205 GLN A C 1
ATOM 1523 O O . GLN A 1 205 ? -14.806 3.167 -23.545 1.00 92.56 205 GLN A O 1
ATOM 1528 N N . GLU A 1 206 ? -12.918 2.366 -24.475 1.00 84.44 206 GLU A N 1
ATOM 1529 C CA . GLU A 1 206 ? -13.171 2.863 -25.832 1.00 84.44 206 GLU A CA 1
ATOM 1530 C C . GLU A 1 206 ? -14.489 2.268 -26.357 1.00 84.44 206 GLU A C 1
ATOM 1532 O O . GLU A 1 206 ? -14.652 1.049 -26.390 1.00 84.44 206 GLU A O 1
ATOM 1537 N N . GLY A 1 207 ? -15.450 3.129 -26.707 1.00 80.56 207 GLY A N 1
ATOM 1538 C CA . GLY A 1 207 ? -16.798 2.735 -27.143 1.00 80.56 207 GLY A CA 1
ATOM 1539 C C . GLY A 1 207 ? -17.920 3.031 -26.142 1.00 80.56 207 GLY A C 1
ATOM 1540 O O . GLY A 1 207 ? -19.090 2.916 -26.495 1.00 80.56 207 GLY A O 1
ATOM 1541 N N . VAL A 1 208 ? -17.597 3.467 -24.922 1.00 71.94 208 VAL A N 1
ATOM 1542 C CA . VAL A 1 208 ? -18.583 4.057 -24.004 1.00 71.94 208 VAL A CA 1
ATOM 1543 C C . VAL A 1 208 ? -18.671 5.544 -24.322 1.00 71.94 208 VAL A C 1
ATOM 1545 O O . VAL A 1 208 ? -18.036 6.377 -23.675 1.00 71.94 208 VAL A O 1
ATOM 1548 N N . GLU A 1 209 ? -19.412 5.875 -25.377 1.00 66.75 209 GLU A N 1
ATOM 1549 C CA . GLU A 1 209 ? -19.761 7.264 -25.653 1.00 66.75 209 GLU A CA 1
ATOM 1550 C C . GLU A 1 209 ? -20.614 7.768 -24.475 1.00 66.75 209 GLU A C 1
ATOM 1552 O O . GLU A 1 209 ? -21.559 7.076 -24.075 1.00 66.75 209 GLU A O 1
ATOM 1557 N N . PRO A 1 210 ? -20.254 8.892 -23.825 1.00 61.53 210 PRO A N 1
ATOM 1558 C CA . PRO A 1 210 ? -21.036 9.414 -22.717 1.00 61.53 210 PRO A CA 1
ATOM 1559 C C . PRO A 1 210 ? -22.434 9.694 -23.249 1.00 61.53 210 PRO A C 1
ATOM 1561 O O . PRO A 1 210 ? -22.594 10.553 -24.112 1.00 61.53 210 PRO A O 1
ATOM 1564 N N . GLU A 1 211 ? -23.417 8.932 -22.765 1.00 57.59 211 GLU A N 1
ATOM 1565 C CA . GLU A 1 211 ? -24.818 9.086 -23.143 1.00 57.59 211 GLU A CA 1
ATOM 1566 C C . GLU A 1 211 ? -25.180 10.552 -22.898 1.00 57.59 211 GLU A C 1
ATOM 1568 O O . GLU A 1 211 ? -25.249 11.008 -21.751 1.00 57.59 211 GLU A O 1
ATOM 1573 N N . ALA A 1 212 ? -25.254 11.325 -23.986 1.00 57.91 212 ALA A N 1
ATOM 1574 C CA . ALA A 1 212 ? -25.496 12.750 -23.903 1.00 57.91 212 ALA A CA 1
ATOM 1575 C C . ALA A 1 212 ? -26.802 12.927 -23.125 1.00 57.91 212 ALA A C 1
ATOM 1577 O O . ALA A 1 212 ? -27.774 12.228 -23.431 1.00 57.91 212 ALA A O 1
ATOM 1578 N N . PRO A 1 213 ? -26.832 13.785 -22.088 1.00 51.22 213 PRO A N 1
ATOM 1579 C CA . PRO A 1 213 ? -28.020 13.938 -21.264 1.00 51.22 213 PRO A CA 1
ATOM 1580 C C . PRO A 1 213 ? -29.185 14.229 -22.199 1.00 51.22 213 PRO A C 1
ATOM 1582 O O . PRO A 1 213 ? -29.108 15.184 -22.973 1.00 51.22 213 PRO A O 1
ATOM 1585 N N . ALA A 1 214 ? -30.197 13.354 -22.174 1.00 46.59 214 ALA A N 1
ATOM 1586 C CA . ALA A 1 214 ? -31.338 13.409 -23.076 1.00 46.59 214 ALA A CA 1
ATOM 1587 C C . ALA A 1 214 ? -31.800 14.860 -23.193 1.00 46.59 214 ALA A C 1
ATOM 1589 O O . ALA A 1 214 ? -32.188 15.462 -22.187 1.00 46.59 214 ALA A O 1
ATOM 1590 N N . ALA A 1 215 ? -31.654 15.424 -24.395 1.00 43.38 215 ALA A N 1
ATOM 1591 C CA . ALA A 1 215 ? -31.975 16.811 -24.653 1.00 43.38 215 ALA A CA 1
ATOM 1592 C C . ALA A 1 215 ? -33.396 17.055 -24.144 1.00 43.38 215 ALA A C 1
ATOM 1594 O O . ALA A 1 215 ? -34.354 16.436 -24.613 1.00 43.38 215 ALA A O 1
ATOM 1595 N N . ILE A 1 216 ? -33.514 17.913 -23.130 1.00 46.81 216 ILE A N 1
ATOM 1596 C CA . ILE A 1 216 ? -34.800 18.453 -22.706 1.00 46.81 216 ILE A CA 1
ATOM 1597 C C . ILE A 1 216 ? -35.428 19.014 -23.989 1.00 46.81 216 ILE A C 1
ATOM 1599 O O . ILE A 1 216 ? -34.734 19.763 -24.679 1.00 46.81 216 ILE A O 1
ATOM 1603 N N . PRO A 1 217 ? -36.662 18.628 -24.365 1.00 44.22 217 PRO A N 1
ATOM 1604 C CA . PRO A 1 217 ? -37.265 19.086 -25.609 1.00 44.22 217 PRO A CA 1
ATOM 1605 C C . PRO A 1 217 ? -37.254 20.614 -25.623 1.00 44.22 217 PRO A C 1
ATOM 1607 O O . PRO A 1 217 ? -37.930 21.252 -24.813 1.00 44.22 217 PRO A O 1
ATOM 1610 N N . GLU A 1 218 ? -36.434 21.190 -26.503 1.00 42.72 218 GLU A N 1
ATOM 1611 C CA . GLU A 1 218 ? -36.342 22.633 -26.666 1.00 42.72 218 GLU A CA 1
ATOM 1612 C C . GLU A 1 218 ? -37.734 23.171 -27.029 1.00 42.72 218 GLU A C 1
ATOM 1614 O O . GLU A 1 218 ? -38.377 22.657 -27.955 1.00 42.72 218 GLU A O 1
ATOM 1619 N N . PRO A 1 219 ? -38.246 24.197 -26.326 1.00 48.47 219 PRO A N 1
ATOM 1620 C CA . PRO A 1 219 ? -39.429 24.900 -26.782 1.00 48.47 219 PRO A CA 1
ATOM 1621 C C . PRO A 1 219 ? -39.113 25.531 -28.140 1.00 48.47 219 PRO A C 1
ATOM 1623 O O . PRO A 1 219 ? -38.226 26.373 -28.253 1.00 48.47 219 PRO A O 1
ATOM 1626 N N . LYS A 1 220 ? -39.853 25.084 -29.161 1.00 49.06 220 LYS A N 1
ATOM 1627 C CA . LYS A 1 220 ? -39.796 25.519 -30.562 1.00 49.06 220 LYS A CA 1
ATOM 1628 C C . LYS A 1 220 ? -39.547 27.037 -30.664 1.00 49.06 220 LYS A C 1
ATOM 1630 O O . LYS A 1 220 ? -40.469 27.805 -30.374 1.00 49.06 220 LYS A O 1
ATOM 1635 N N . PRO A 1 221 ? -38.346 27.489 -31.066 1.00 45.53 221 PRO A N 1
ATOM 1636 C CA . PRO A 1 221 ? -38.080 28.910 -31.210 1.00 45.53 221 PRO A CA 1
ATOM 1637 C C . PRO A 1 221 ? -38.790 29.467 -32.448 1.00 45.53 221 PRO A C 1
ATOM 1639 O O . PRO A 1 221 ? -38.826 28.847 -33.513 1.00 45.53 221 PRO A O 1
ATOM 1642 N N . ALA A 1 222 ? -39.385 30.647 -32.284 1.00 55.41 222 ALA A N 1
ATOM 1643 C CA . ALA A 1 222 ? -39.944 31.436 -33.372 1.00 55.41 222 ALA A CA 1
ATOM 1644 C C . ALA A 1 222 ? -38.839 31.841 -34.375 1.00 55.41 222 ALA A C 1
ATOM 1646 O O . ALA A 1 222 ? -37.701 32.075 -33.960 1.00 55.41 222 ALA A O 1
ATOM 1647 N N . PRO A 1 223 ? -39.151 31.943 -35.680 1.00 53.88 223 PRO A N 1
ATOM 1648 C CA . PRO A 1 223 ? -38.164 32.267 -36.701 1.00 53.88 223 PRO A CA 1
ATOM 1649 C C . PRO A 1 223 ? -37.713 33.725 -36.558 1.00 53.88 223 PRO A C 1
ATOM 1651 O O . PRO A 1 223 ? -38.518 34.650 -36.668 1.00 53.88 223 PRO A O 1
ATOM 1654 N N . LEU A 1 224 ? -36.417 33.925 -36.327 1.00 46.91 224 LEU A N 1
ATOM 1655 C CA . LEU A 1 224 ? -35.741 35.219 -36.418 1.00 46.91 224 LEU A CA 1
ATOM 1656 C C . LEU A 1 224 ? -34.570 35.128 -37.414 1.00 46.91 224 LEU A C 1
ATOM 1658 O O . LEU A 1 224 ? -34.090 34.029 -37.695 1.00 46.91 224 LEU A O 1
ATOM 1662 N N . PRO A 1 225 ? -34.189 36.266 -38.023 1.00 53.12 225 PRO A N 1
ATOM 1663 C CA . PRO A 1 225 ? -33.731 36.325 -39.404 1.00 53.12 225 PRO A CA 1
ATOM 1664 C C . PRO A 1 225 ? -32.262 35.951 -39.605 1.00 53.12 225 PRO A C 1
ATOM 1666 O O . PRO A 1 225 ? -31.410 36.100 -38.733 1.00 53.12 225 PRO A O 1
ATOM 1669 N N . GLU A 1 226 ? -32.010 35.504 -40.829 1.00 54.09 226 GLU A N 1
ATOM 1670 C CA . GLU A 1 226 ? -30.749 35.084 -41.423 1.00 54.09 226 GLU A CA 1
ATOM 1671 C C . GLU A 1 226 ? -29.643 36.144 -41.274 1.00 54.09 226 GLU A C 1
ATOM 1673 O O . GLU A 1 226 ? -29.635 37.183 -41.939 1.00 54.09 226 GLU A O 1
ATOM 1678 N N . VAL A 1 227 ? -28.690 35.875 -40.378 1.00 45.62 227 VAL A N 1
ATOM 1679 C CA . VAL A 1 227 ? -27.475 36.677 -40.214 1.00 45.62 227 VAL A CA 1
ATOM 1680 C C . VAL A 1 227 ? -26.400 36.126 -41.149 1.00 45.62 227 VAL A C 1
ATOM 1682 O O . VAL A 1 227 ? -25.977 34.977 -41.039 1.00 45.62 227 VAL A O 1
ATOM 1685 N N . ARG A 1 228 ? -25.972 36.985 -42.079 1.00 48.91 228 ARG A N 1
ATOM 1686 C CA . ARG A 1 228 ? -24.880 36.780 -43.039 1.00 48.91 228 ARG A CA 1
ATOM 1687 C C . ARG A 1 228 ? -23.625 36.191 -42.382 1.00 48.91 228 ARG A C 1
ATOM 1689 O O . ARG A 1 228 ? -23.101 36.751 -41.421 1.00 48.91 228 ARG A O 1
ATOM 1696 N N . GLN A 1 229 ? -23.109 35.120 -42.987 1.00 43.84 229 GLN A N 1
ATOM 1697 C CA . GLN A 1 229 ? -21.785 34.562 -42.715 1.00 43.84 229 GLN A CA 1
ATOM 1698 C C . GLN A 1 229 ? -20.690 35.612 -42.943 1.00 43.84 229 GLN A C 1
ATOM 1700 O O . GLN A 1 229 ? -20.604 36.219 -44.011 1.00 43.84 229 GLN A O 1
ATOM 1705 N N . VAL A 1 230 ? -19.831 35.785 -41.941 1.00 48.16 230 VAL A N 1
ATOM 1706 C CA . VAL A 1 230 ? -18.553 36.492 -42.065 1.00 48.16 230 VAL A CA 1
ATOM 1707 C C . VAL A 1 230 ? -17.485 35.443 -42.410 1.00 48.16 230 VAL A C 1
ATOM 1709 O O . VAL A 1 230 ? -17.402 34.436 -41.703 1.00 48.16 230 VAL A O 1
ATOM 1712 N N . PRO A 1 231 ? -16.695 35.612 -43.487 1.00 51.50 231 PRO A N 1
ATOM 1713 C CA . PRO A 1 231 ? -15.698 34.626 -43.894 1.00 51.50 231 PRO A CA 1
ATOM 1714 C C . PRO A 1 231 ? -14.487 34.599 -42.949 1.00 51.50 231 PRO A C 1
ATOM 1716 O O . PRO A 1 231 ? -14.067 35.622 -42.407 1.00 51.50 231 PRO A O 1
ATOM 1719 N N . ALA A 1 232 ? -13.934 33.398 -42.772 1.00 54.03 232 ALA A N 1
ATOM 1720 C CA . ALA A 1 232 ? -12.774 33.103 -41.936 1.00 54.03 232 ALA A CA 1
ATOM 1721 C C . ALA A 1 232 ? -11.485 33.812 -42.419 1.00 54.03 232 ALA A C 1
ATOM 1723 O O . ALA A 1 232 ? -11.294 33.973 -43.628 1.00 54.03 232 ALA A O 1
ATOM 1724 N N . PRO A 1 233 ? -10.573 34.204 -41.506 1.00 50.66 233 PRO A N 1
ATOM 1725 C CA . PRO A 1 233 ? -9.314 34.847 -41.868 1.00 50.66 233 PRO A CA 1
ATOM 1726 C C . PRO A 1 233 ? -8.330 33.856 -42.510 1.00 50.66 233 PRO A C 1
ATOM 1728 O O . PRO A 1 233 ? -8.080 32.766 -41.995 1.00 50.66 233 PRO A O 1
ATOM 1731 N N . ALA A 1 234 ? -7.771 34.268 -43.648 1.00 49.28 234 ALA A N 1
ATOM 1732 C CA . ALA A 1 234 ? -6.784 33.534 -44.429 1.00 49.28 234 ALA A CA 1
ATOM 1733 C C . ALA A 1 234 ? -5.427 33.420 -43.709 1.00 49.28 234 ALA A C 1
ATOM 1735 O O . ALA A 1 234 ? -4.956 34.366 -43.077 1.00 49.28 234 ALA A O 1
ATOM 1736 N N . ALA A 1 235 ? -4.788 32.257 -43.852 1.00 58.09 235 ALA A N 1
ATOM 1737 C CA . ALA A 1 235 ? -3.428 31.994 -43.391 1.00 58.09 235 ALA A CA 1
ATOM 1738 C C . ALA A 1 235 ? -2.389 32.854 -44.149 1.00 58.09 235 ALA A C 1
ATOM 1740 O O . ALA A 1 235 ? -2.560 33.098 -45.348 1.00 58.09 235 ALA A O 1
ATOM 1741 N N . PRO A 1 236 ? -1.298 33.295 -43.492 1.00 54.19 236 PRO A N 1
ATOM 1742 C CA . PRO A 1 236 ? -0.270 34.111 -44.130 1.00 54.19 236 PRO A CA 1
ATOM 1743 C C . PRO A 1 236 ? 0.579 33.289 -45.113 1.00 54.19 236 PRO A C 1
ATOM 1745 O O . PRO A 1 236 ? 1.164 32.267 -44.757 1.00 54.19 236 PRO A O 1
ATOM 1748 N N . GLN A 1 237 ? 0.655 33.768 -46.358 1.00 54.44 237 GLN A N 1
ATOM 1749 C CA . GLN A 1 237 ? 1.583 33.288 -47.385 1.00 54.44 237 GLN A CA 1
ATOM 1750 C C . GLN A 1 237 ? 3.024 33.742 -47.071 1.00 54.44 237 GLN A C 1
ATOM 1752 O O . GLN A 1 237 ? 3.214 34.885 -46.645 1.00 54.44 237 GLN A O 1
ATOM 1757 N N . PRO A 1 238 ? 4.050 32.902 -47.303 1.00 53.91 238 PRO A N 1
ATOM 1758 C CA . PRO A 1 238 ? 5.446 33.318 -47.207 1.00 53.91 238 PRO A CA 1
ATOM 1759 C C . PRO A 1 238 ? 5.844 34.232 -48.379 1.00 53.91 238 PRO A C 1
ATOM 1761 O O . PRO A 1 238 ? 5.438 34.027 -49.522 1.00 53.91 238 PRO A O 1
ATOM 1764 N N . ALA A 1 239 ? 6.641 35.254 -48.064 1.00 55.53 239 ALA A N 1
ATOM 1765 C CA . ALA A 1 239 ? 7.070 36.310 -48.975 1.00 55.53 239 ALA A CA 1
ATOM 1766 C C . ALA A 1 239 ? 7.965 35.802 -50.132 1.00 55.53 239 ALA A C 1
ATOM 1768 O O . ALA A 1 239 ? 8.806 34.926 -49.916 1.00 55.53 239 ALA A O 1
ATOM 1769 N N . PRO A 1 240 ? 7.848 36.384 -51.342 1.00 54.94 240 PRO A N 1
ATOM 1770 C CA . PRO A 1 240 ? 8.728 36.089 -52.466 1.00 54.94 240 PRO A CA 1
ATOM 1771 C C . PRO A 1 240 ? 10.075 36.808 -52.302 1.00 54.94 240 PRO A C 1
ATOM 1773 O O . PRO A 1 240 ? 10.136 38.030 -52.166 1.00 54.94 240 PRO A O 1
ATOM 1776 N N . VAL A 1 241 ? 11.166 36.045 -52.338 1.00 59.34 241 VAL A N 1
ATOM 1777 C CA . VAL A 1 241 ? 12.531 36.583 -52.355 1.00 59.34 241 VAL A CA 1
ATOM 1778 C C . VAL A 1 241 ? 12.859 37.017 -53.787 1.00 59.34 241 VAL A C 1
ATOM 1780 O O . VAL A 1 241 ? 12.800 36.212 -54.715 1.00 59.34 241 VAL A O 1
ATOM 1783 N N . GLN A 1 242 ? 13.160 38.304 -53.968 1.00 55.59 242 GLN A N 1
ATOM 1784 C CA . GLN A 1 242 ? 13.606 38.883 -55.237 1.00 55.59 242 GLN A CA 1
ATOM 1785 C C . GLN A 1 242 ? 15.009 38.372 -55.616 1.00 55.59 242 GLN A C 1
ATOM 1787 O O . GLN A 1 242 ? 15.876 38.297 -54.743 1.00 55.59 242 GLN A O 1
ATOM 1792 N N . PRO A 1 243 ? 15.279 38.086 -56.903 1.00 50.81 243 PRO A N 1
ATOM 1793 C CA . PRO A 1 243 ? 16.631 37.853 -57.390 1.00 50.81 243 PRO A CA 1
ATOM 1794 C C . PRO A 1 243 ? 17.335 39.202 -57.593 1.00 50.81 243 PRO A C 1
ATOM 1796 O O . PRO A 1 243 ? 16.937 40.001 -58.441 1.00 50.81 243 PRO A O 1
ATOM 1799 N N . ALA A 1 244 ? 18.370 39.469 -56.797 1.00 47.00 244 ALA A N 1
ATOM 1800 C CA . ALA A 1 244 ? 19.235 40.623 -56.998 1.00 47.00 244 ALA A CA 1
ATOM 1801 C C . ALA A 1 244 ? 20.240 40.358 -58.130 1.00 47.00 244 ALA A C 1
ATOM 1803 O O . ALA A 1 244 ? 20.786 39.264 -58.266 1.00 47.00 244 ALA A O 1
ATOM 1804 N N . ALA A 1 245 ? 20.411 41.403 -58.932 1.00 47.59 245 ALA A N 1
ATOM 1805 C CA . ALA A 1 245 ? 21.207 41.550 -60.138 1.00 47.59 245 ALA A CA 1
ATOM 1806 C C . ALA A 1 245 ? 22.590 40.876 -60.141 1.00 47.59 245 ALA A C 1
ATOM 1808 O O . ALA A 1 245 ? 23.358 40.951 -59.185 1.00 47.59 245 ALA A O 1
ATOM 1809 N N . ALA A 1 246 ? 22.910 40.306 -61.304 1.00 51.53 246 ALA A N 1
ATOM 1810 C CA . ALA A 1 246 ? 24.253 39.954 -61.724 1.00 51.53 246 ALA A CA 1
ATOM 1811 C C . ALA A 1 246 ? 25.072 41.229 -61.980 1.00 51.53 246 ALA A C 1
ATOM 1813 O O . ALA A 1 246 ? 24.724 42.026 -62.853 1.00 51.53 246 ALA A O 1
ATOM 1814 N N . GLU A 1 247 ? 26.163 41.396 -61.237 1.00 49.62 247 GLU A N 1
ATOM 1815 C CA . GLU A 1 247 ? 27.234 42.334 -61.562 1.00 49.62 247 GLU A CA 1
ATOM 1816 C C . GLU A 1 247 ? 28.416 41.518 -62.105 1.00 49.62 247 GLU A C 1
ATOM 1818 O O . GLU A 1 247 ? 29.020 40.702 -61.406 1.00 49.62 247 GLU A O 1
ATOM 1823 N N . GLU A 1 248 ? 28.681 41.688 -63.401 1.00 53.12 248 GLU A N 1
ATOM 1824 C CA . GLU A 1 248 ? 29.829 41.144 -64.125 1.00 53.12 248 GLU A CA 1
ATOM 1825 C C . GLU A 1 248 ? 31.129 41.718 -63.538 1.00 53.12 248 GLU A C 1
ATOM 1827 O O . GLU A 1 248 ? 31.539 42.837 -63.848 1.00 53.12 248 GLU A O 1
ATOM 1832 N N . ALA A 1 249 ? 31.809 40.932 -62.702 1.00 47.06 249 ALA A N 1
ATOM 1833 C CA . ALA A 1 249 ? 33.169 41.208 -62.259 1.00 47.06 249 ALA A CA 1
ATOM 1834 C C . ALA A 1 249 ? 34.129 40.107 -62.746 1.00 47.06 249 ALA A C 1
ATOM 1836 O O . ALA A 1 249 ? 33.894 38.914 -62.581 1.00 47.06 249 ALA A O 1
ATOM 1837 N N . LYS A 1 250 ? 35.208 40.579 -63.378 1.00 46.75 250 LYS A N 1
ATOM 1838 C CA . LYS A 1 250 ? 36.361 39.904 -63.999 1.00 46.75 250 LYS A CA 1
ATOM 1839 C C . LYS A 1 250 ? 36.747 38.495 -63.490 1.00 46.75 250 LYS A C 1
ATOM 1841 O O . LYS A 1 250 ? 36.727 38.240 -62.286 1.00 46.75 250 LYS A O 1
ATOM 1846 N N . PRO A 1 251 ? 37.276 37.633 -64.390 1.00 48.12 251 PRO A N 1
ATOM 1847 C CA . PRO A 1 251 ? 37.755 36.294 -64.057 1.00 48.12 251 PRO A CA 1
ATOM 1848 C C . PRO A 1 251 ? 38.961 36.373 -63.113 1.00 48.12 251 PRO A C 1
ATOM 1850 O O . PRO A 1 251 ? 40.080 36.695 -63.510 1.00 48.12 251 PRO A O 1
ATOM 1853 N N . THR A 1 252 ? 38.707 36.085 -61.842 1.00 55.66 252 THR A N 1
ATOM 1854 C CA . THR A 1 252 ? 39.730 35.835 -60.824 1.00 55.66 252 THR A CA 1
ATOM 1855 C C . THR A 1 252 ? 40.130 34.355 -60.937 1.00 55.66 252 THR A C 1
ATOM 1857 O O . THR A 1 252 ? 39.241 33.528 -61.158 1.00 55.66 252 THR A O 1
ATOM 1860 N N . PRO A 1 253 ? 41.428 33.993 -60.866 1.00 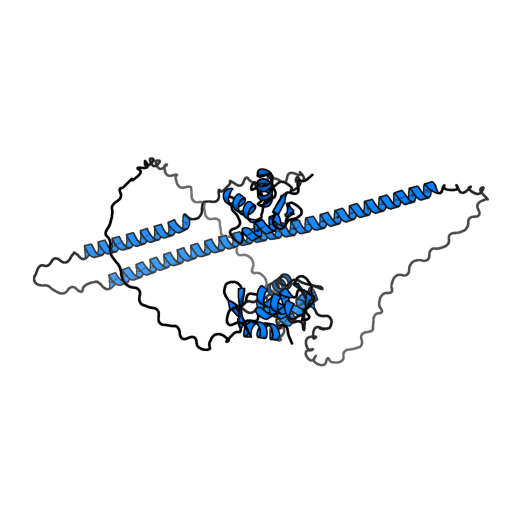50.59 253 PRO A N 1
ATOM 1861 C CA . PRO A 1 253 ? 41.884 32.619 -61.080 1.00 50.59 253 PRO A CA 1
ATOM 1862 C C . PRO A 1 253 ? 41.162 31.647 -60.146 1.00 50.59 253 PRO A C 1
ATOM 1864 O O . PRO A 1 253 ? 41.008 31.919 -58.955 1.00 50.59 253 PRO A O 1
ATOM 1867 N N . ALA A 1 254 ? 40.703 30.534 -60.724 1.00 50.12 254 ALA A N 1
ATOM 1868 C CA . ALA A 1 254 ? 39.956 29.488 -60.044 1.00 50.12 254 ALA A CA 1
ATOM 1869 C C . ALA A 1 254 ? 40.628 29.121 -58.707 1.00 50.12 254 ALA A C 1
ATOM 1871 O O . ALA A 1 254 ? 41.810 28.766 -58.712 1.00 50.12 254 ALA A O 1
ATOM 1872 N N . PRO A 1 255 ? 39.917 29.208 -57.567 1.00 57.00 255 PRO A N 1
ATOM 1873 C CA . PRO A 1 255 ? 40.460 28.743 -56.307 1.00 57.00 255 PRO A CA 1
ATOM 1874 C C . PRO A 1 255 ? 40.643 27.231 -56.416 1.00 57.00 255 PRO A C 1
ATOM 1876 O O . PRO A 1 255 ? 39.678 26.486 -56.582 1.00 57.00 255 PRO A O 1
ATOM 1879 N N . THR A 1 256 ? 41.895 26.785 -56.355 1.00 59.66 256 THR A N 1
ATOM 1880 C CA . THR A 1 256 ? 42.256 25.382 -56.177 1.00 59.66 256 THR A CA 1
ATOM 1881 C C . THR A 1 256 ? 41.512 24.879 -54.948 1.00 59.66 256 THR A C 1
ATOM 1883 O O . THR A 1 256 ? 41.827 25.279 -53.829 1.00 59.66 256 THR A O 1
ATOM 1886 N N . THR A 1 257 ? 40.479 24.062 -55.155 1.00 62.06 257 THR A N 1
ATOM 1887 C CA . THR A 1 257 ? 39.761 23.402 -54.067 1.00 62.06 257 THR A CA 1
ATOM 1888 C C . THR A 1 257 ? 40.790 22.600 -53.276 1.00 62.06 257 THR A C 1
ATOM 1890 O O . THR A 1 257 ? 41.404 21.702 -53.863 1.00 62.06 257 THR A O 1
ATOM 1893 N N . PRO A 1 258 ? 41.041 22.919 -51.993 1.00 63.16 258 PRO A N 1
ATOM 1894 C CA . PRO A 1 258 ? 41.888 22.073 -51.179 1.00 63.16 258 PRO A CA 1
ATOM 1895 C C . PRO A 1 258 ? 41.193 20.715 -51.101 1.00 63.16 258 PRO A C 1
ATOM 1897 O O . PRO A 1 258 ? 40.039 20.619 -50.680 1.00 63.16 258 PRO A O 1
ATOM 1900 N N . VAL A 1 259 ? 41.870 19.680 -51.588 1.00 70.94 259 VAL A N 1
ATOM 1901 C CA . VAL A 1 259 ? 41.455 18.295 -51.385 1.00 70.94 259 VAL A CA 1
ATOM 1902 C C . VAL A 1 259 ? 41.555 18.068 -49.880 1.00 70.94 259 VAL A C 1
ATOM 1904 O O . VAL A 1 259 ? 42.649 17.975 -49.338 1.00 70.94 259 VAL A O 1
ATOM 1907 N N . LEU A 1 260 ? 40.417 18.131 -49.188 1.00 71.62 260 LEU A N 1
ATOM 1908 C CA . LEU A 1 260 ? 40.335 17.803 -47.771 1.00 71.62 260 LEU A CA 1
ATOM 1909 C C . LEU A 1 260 ? 40.612 16.309 -47.637 1.00 71.62 260 LEU A C 1
ATOM 1911 O O . LEU A 1 260 ? 39.834 15.495 -48.137 1.00 71.62 260 LEU A O 1
ATOM 1915 N N . ASP A 1 261 ? 41.729 15.980 -46.993 1.00 85.56 261 ASP A N 1
ATOM 1916 C CA . ASP A 1 261 ? 42.123 14.606 -46.709 1.00 85.56 261 ASP A CA 1
ATOM 1917 C C . ASP A 1 261 ? 41.007 13.867 -45.958 1.00 85.56 261 ASP A C 1
ATOM 1919 O O . ASP A 1 261 ? 40.374 14.400 -45.039 1.00 85.56 261 ASP A O 1
ATOM 1923 N N . GLU A 1 262 ? 40.761 12.622 -46.365 1.00 91.56 262 GLU A N 1
ATOM 1924 C CA . GLU A 1 262 ? 39.683 11.770 -45.851 1.00 91.56 262 GLU A CA 1
ATOM 1925 C C . GLU A 1 262 ? 39.782 11.574 -44.324 1.00 91.56 262 GLU A C 1
ATOM 1927 O O . GLU A 1 262 ? 38.762 11.535 -43.630 1.00 91.56 262 GLU A O 1
ATOM 1932 N N . GLU A 1 263 ? 41.004 11.598 -43.777 1.00 92.81 263 GLU A N 1
ATOM 1933 C CA . GLU A 1 263 ? 41.267 11.551 -42.333 1.00 92.81 263 GLU A CA 1
ATOM 1934 C C . GLU A 1 263 ? 40.652 12.733 -41.566 1.00 92.81 263 GLU A C 1
ATOM 1936 O O . GLU A 1 263 ? 40.132 12.553 -40.463 1.00 92.81 263 GLU A O 1
ATOM 1941 N N . PHE A 1 264 ? 40.643 13.942 -42.139 1.00 93.44 264 PHE A N 1
ATOM 1942 C CA . PHE A 1 264 ? 40.067 15.113 -41.469 1.00 93.44 264 PHE A CA 1
ATOM 1943 C C . PHE A 1 264 ? 38.540 15.002 -41.365 1.00 93.44 264 PHE A C 1
ATOM 1945 O O . PHE A 1 264 ? 37.939 15.359 -40.348 1.00 93.44 264 PHE A O 1
ATOM 1952 N N . LEU A 1 265 ? 37.901 14.457 -42.404 1.00 91.88 265 LEU A N 1
ATOM 1953 C CA . LEU A 1 265 ? 36.464 14.178 -42.418 1.00 91.88 265 LEU A CA 1
ATOM 1954 C C . LEU A 1 265 ? 36.091 13.090 -41.407 1.00 91.88 265 LEU A C 1
ATOM 1956 O O . LEU A 1 265 ? 35.062 13.205 -40.734 1.00 91.88 265 LEU A O 1
ATOM 1960 N N . GLU A 1 266 ? 36.916 12.054 -41.270 1.00 94.81 266 GLU A N 1
ATOM 1961 C CA . GLU A 1 266 ? 36.686 10.999 -40.288 1.00 94.81 266 GLU A CA 1
ATOM 1962 C C . GLU A 1 266 ? 36.863 11.508 -38.850 1.00 94.81 266 GLU A C 1
ATOM 1964 O O . GLU A 1 266 ? 35.999 11.266 -38.001 1.00 94.81 266 GLU A O 1
ATOM 1969 N N . GLN A 1 267 ? 37.891 12.320 -38.589 1.00 95.62 267 GLN A N 1
ATOM 1970 C CA . GLN A 1 267 ? 38.089 12.961 -37.288 1.00 95.62 267 GLN A CA 1
ATOM 1971 C C . GLN A 1 267 ? 36.927 13.903 -36.926 1.00 95.62 267 GLN A C 1
ATOM 1973 O O . GLN A 1 267 ? 36.435 13.872 -35.794 1.00 95.62 267 GLN A O 1
ATOM 1978 N N . ALA A 1 268 ? 36.427 14.692 -37.883 1.00 95.69 268 ALA A N 1
ATOM 1979 C CA . ALA A 1 268 ? 35.267 15.559 -37.676 1.00 95.69 268 ALA A CA 1
ATOM 1980 C C . ALA A 1 268 ? 33.990 14.757 -37.361 1.00 95.69 268 ALA A C 1
ATOM 1982 O O . ALA A 1 268 ? 33.212 15.142 -36.484 1.00 95.69 268 ALA A O 1
ATOM 1983 N N . ARG A 1 269 ? 33.783 13.604 -38.017 1.00 96.94 269 ARG A N 1
ATOM 1984 C CA . ARG A 1 269 ? 32.663 12.697 -37.707 1.00 96.94 269 ARG A CA 1
ATOM 1985 C C . ARG A 1 269 ? 32.780 12.109 -36.304 1.00 96.94 269 ARG A C 1
ATOM 1987 O O . ARG A 1 269 ? 31.785 12.085 -35.582 1.00 96.94 269 ARG A O 1
ATOM 1994 N N . GLN A 1 270 ? 33.971 11.677 -35.894 1.00 96.88 270 GLN A N 1
ATOM 1995 C CA . GLN A 1 270 ? 34.192 11.145 -34.546 1.00 96.88 270 GLN A CA 1
ATOM 1996 C C . GLN A 1 270 ? 33.937 12.208 -33.467 1.00 96.88 270 GLN A C 1
ATOM 1998 O O . GLN A 1 270 ? 33.264 11.921 -32.477 1.00 96.88 270 GLN A O 1
ATOM 2003 N N . GLN A 1 271 ? 34.383 13.450 -33.683 1.00 96.94 271 GLN A N 1
ATOM 2004 C CA . GLN A 1 271 ? 34.087 14.564 -32.775 1.00 96.94 271 GLN A CA 1
ATOM 2005 C C . GLN A 1 271 ? 32.587 14.877 -32.705 1.00 96.94 271 GLN A C 1
ATOM 2007 O O . GLN A 1 271 ? 32.060 15.080 -31.612 1.00 96.94 271 GLN A O 1
ATOM 2012 N N . ALA A 1 272 ? 31.876 14.857 -33.836 1.00 96.62 272 ALA A N 1
ATOM 2013 C CA . ALA A 1 272 ? 30.429 15.067 -33.856 1.00 96.62 272 ALA A CA 1
ATOM 2014 C C . ALA A 1 272 ? 29.667 13.964 -33.097 1.00 96.62 272 ALA A C 1
ATOM 2016 O O . ALA A 1 272 ? 28.723 14.259 -32.363 1.00 96.62 272 ALA A O 1
ATOM 2017 N N . ILE A 1 273 ? 30.097 12.702 -33.220 1.00 96.75 273 ILE A N 1
ATOM 2018 C CA . ILE A 1 273 ? 29.514 11.577 -32.471 1.00 96.75 273 ILE A CA 1
ATOM 2019 C C . ILE A 1 273 ? 29.776 11.737 -30.969 1.00 96.75 273 ILE A C 1
ATOM 2021 O O . ILE A 1 273 ? 28.850 11.576 -30.175 1.00 96.75 273 ILE A O 1
ATOM 2025 N N . ALA A 1 274 ? 31.000 12.094 -30.573 1.00 96.56 274 ALA A N 1
ATOM 2026 C CA . ALA A 1 274 ? 31.342 12.320 -29.170 1.00 96.56 274 ALA A CA 1
ATOM 2027 C C . ALA A 1 274 ? 30.523 13.473 -28.561 1.00 96.56 274 ALA A C 1
ATOM 2029 O O . ALA A 1 274 ? 29.940 13.313 -27.489 1.00 96.56 274 ALA A O 1
ATOM 2030 N N . ALA A 1 275 ? 30.391 14.592 -29.280 1.00 96.44 275 ALA A N 1
ATOM 2031 C CA . ALA A 1 275 ? 29.581 15.729 -28.846 1.00 96.44 275 ALA A CA 1
ATOM 2032 C C . ALA A 1 275 ? 28.091 15.364 -28.711 1.00 96.44 275 ALA A C 1
ATOM 2034 O O . ALA A 1 275 ? 27.439 15.751 -27.741 1.00 96.44 275 ALA A O 1
ATOM 2035 N N . ALA A 1 276 ? 27.547 14.571 -29.642 1.00 97.00 276 ALA A N 1
ATOM 2036 C CA . ALA A 1 276 ? 26.169 14.091 -29.559 1.00 97.00 276 ALA A CA 1
ATOM 2037 C C . ALA A 1 276 ? 25.948 13.155 -28.356 1.00 97.00 276 ALA A C 1
ATOM 2039 O O . ALA A 1 276 ? 24.920 13.244 -27.681 1.00 97.00 276 ALA A O 1
ATOM 2040 N N . GLN A 1 277 ? 26.916 12.285 -28.051 1.00 97.38 277 GLN A N 1
ATOM 2041 C CA . GLN A 1 277 ? 26.864 11.410 -26.876 1.00 97.38 277 GLN A CA 1
ATOM 2042 C C . GLN A 1 277 ? 26.942 12.201 -25.564 1.00 97.38 277 GLN A C 1
ATOM 2044 O O . GLN A 1 277 ? 26.216 11.891 -24.618 1.00 97.38 277 GLN A O 1
ATOM 2049 N N . GLU A 1 278 ? 27.775 13.241 -25.501 1.00 97.06 278 GLU A N 1
ATOM 2050 C CA . GLU A 1 278 ? 27.864 14.117 -24.332 1.00 97.06 278 GLU A CA 1
ATOM 2051 C C . GLU A 1 278 ? 26.562 14.900 -24.113 1.00 97.06 278 GLU A C 1
ATOM 2053 O O . GLU A 1 278 ? 26.027 14.905 -23.002 1.00 97.06 278 GLU A O 1
ATOM 2058 N N . ALA A 1 279 ? 25.981 15.463 -25.176 1.00 95.81 279 ALA A N 1
ATOM 2059 C CA . ALA A 1 279 ? 24.685 16.136 -25.109 1.00 95.81 279 ALA A CA 1
ATOM 2060 C C . ALA A 1 279 ? 23.567 15.193 -24.623 1.00 95.81 279 ALA A C 1
ATOM 2062 O O . ALA A 1 279 ? 22.762 15.571 -23.768 1.00 95.81 279 ALA A O 1
ATOM 2063 N N . ALA A 1 280 ? 23.547 13.942 -25.099 1.00 96.00 280 ALA A N 1
ATOM 2064 C CA . ALA A 1 280 ? 22.595 12.931 -24.639 1.00 96.00 280 ALA A CA 1
ATOM 2065 C C . ALA A 1 280 ? 22.789 12.579 -23.153 1.00 96.00 280 ALA A C 1
ATOM 2067 O O . ALA A 1 280 ? 21.813 12.418 -22.419 1.00 96.00 280 ALA A O 1
ATOM 2068 N N . ARG A 1 281 ? 24.041 12.505 -22.682 1.00 97.38 281 ARG A N 1
ATOM 2069 C CA . ARG A 1 281 ? 24.354 12.255 -21.268 1.00 97.38 281 ARG A CA 1
ATOM 2070 C C . ARG A 1 281 ? 23.887 13.402 -20.369 1.00 97.38 281 ARG A C 1
ATOM 2072 O O . ARG A 1 281 ? 23.333 13.134 -19.304 1.00 97.38 281 ARG A O 1
ATOM 2079 N N . ILE A 1 282 ? 24.076 14.651 -20.796 1.00 95.38 282 ILE A N 1
ATOM 2080 C CA . ILE A 1 282 ? 23.607 15.837 -20.063 1.00 95.38 282 ILE A CA 1
ATOM 2081 C C . ILE A 1 282 ? 22.074 15.842 -19.982 1.00 95.38 282 ILE A C 1
ATOM 2083 O O . ILE A 1 282 ? 21.523 16.006 -18.894 1.00 95.38 282 ILE A O 1
ATOM 2087 N N . ALA A 1 283 ? 21.381 15.576 -21.095 1.00 94.69 283 ALA A N 1
ATOM 2088 C CA . ALA A 1 283 ? 19.919 15.503 -21.121 1.00 94.69 283 ALA A CA 1
ATOM 2089 C C . ALA A 1 283 ? 19.372 14.396 -20.198 1.00 94.69 283 ALA A C 1
ATOM 2091 O O . ALA A 1 283 ? 18.438 14.629 -19.429 1.00 94.69 283 ALA A O 1
ATOM 2092 N N . ALA A 1 284 ? 19.994 13.212 -20.206 1.00 95.00 284 ALA A N 1
ATOM 2093 C CA . ALA A 1 284 ? 19.624 12.119 -19.308 1.00 95.00 284 ALA A CA 1
ATOM 2094 C C . ALA A 1 284 ? 19.850 12.482 -17.829 1.00 95.00 284 ALA A C 1
ATOM 2096 O O . ALA A 1 284 ? 19.030 12.155 -16.970 1.00 95.00 284 ALA A O 1
ATOM 2097 N N . GLN A 1 285 ? 20.938 13.192 -17.515 1.00 95.69 285 GLN A N 1
ATOM 2098 C CA . GLN A 1 285 ? 21.210 13.653 -16.154 1.00 95.69 285 GLN A CA 1
ATOM 2099 C C . GLN A 1 285 ? 20.172 14.680 -15.677 1.00 95.69 285 GLN A C 1
ATOM 2101 O O . GLN A 1 285 ? 19.755 14.624 -14.518 1.00 95.69 285 GLN A O 1
ATOM 2106 N N . GLU A 1 286 ? 19.716 15.580 -16.551 1.00 97.38 286 GLU A N 1
ATOM 2107 C CA . GLU A 1 286 ? 18.649 16.536 -16.234 1.00 97.38 286 GLU A CA 1
ATOM 2108 C C . GLU A 1 286 ? 17.318 15.823 -15.944 1.00 97.38 286 GLU A C 1
ATOM 2110 O O . GLU A 1 286 ? 16.608 16.185 -15.003 1.00 97.38 286 GLU A O 1
ATOM 2115 N N . GLU A 1 287 ? 16.987 14.770 -16.695 1.00 95.50 287 GLU A N 1
ATOM 2116 C CA . GLU A 1 287 ? 15.778 13.981 -16.445 1.00 95.50 287 GLU A CA 1
ATOM 2117 C C . GLU A 1 287 ? 15.836 13.257 -15.092 1.00 95.50 287 GLU A C 1
ATOM 2119 O O . GLU A 1 287 ? 14.876 13.309 -14.320 1.00 95.50 287 GLU A O 1
ATOM 2124 N N . VAL A 1 288 ? 16.985 12.665 -14.747 1.00 95.69 288 VAL A N 1
ATOM 2125 C CA . VAL A 1 288 ? 17.202 12.043 -13.430 1.00 95.69 288 VAL A CA 1
ATOM 2126 C C . VAL A 1 288 ? 17.079 13.076 -12.305 1.00 95.69 288 VAL A C 1
ATOM 2128 O O . VAL A 1 288 ? 16.457 12.796 -11.280 1.00 95.69 288 VAL A O 1
ATOM 2131 N N . GLN A 1 289 ? 17.602 14.293 -12.489 1.00 95.00 289 GLN A N 1
ATOM 2132 C CA . GLN A 1 289 ? 17.442 15.373 -11.509 1.00 95.00 289 GLN A CA 1
ATOM 2133 C C . GLN A 1 289 ? 15.980 15.811 -11.357 1.00 95.00 289 GLN A C 1
ATOM 2135 O O . GLN A 1 289 ? 15.521 16.014 -10.231 1.00 95.00 289 GLN A O 1
ATOM 2140 N N . LYS A 1 290 ? 15.218 15.905 -12.456 1.00 95.50 290 LYS A N 1
ATOM 2141 C CA . LYS A 1 290 ? 13.775 16.203 -12.415 1.00 95.50 290 LYS A CA 1
ATOM 2142 C C . LYS A 1 290 ? 12.992 15.114 -11.684 1.00 95.50 290 LYS A C 1
ATOM 2144 O O . LYS A 1 290 ? 12.127 15.435 -10.868 1.00 95.50 290 LYS A O 1
ATOM 2149 N N . GLN A 1 291 ? 13.311 13.842 -11.924 1.00 89.62 291 GLN A N 1
ATOM 2150 C CA . GLN A 1 291 ? 12.687 12.720 -11.221 1.00 89.62 291 GLN A CA 1
ATOM 2151 C C . GLN A 1 291 ? 13.015 12.738 -9.722 1.00 89.62 291 GLN A C 1
ATOM 2153 O O . GLN A 1 291 ? 12.103 12.639 -8.901 1.00 89.62 291 GLN A O 1
ATOM 2158 N N . ALA A 1 292 ? 14.279 12.964 -9.354 1.00 94.00 292 ALA A N 1
ATOM 2159 C CA . ALA A 1 292 ? 14.694 13.074 -7.956 1.00 94.00 292 ALA A CA 1
ATOM 2160 C C . ALA A 1 292 ? 14.011 14.253 -7.235 1.00 94.00 292 ALA A C 1
ATOM 2162 O O . ALA A 1 292 ? 13.552 14.108 -6.101 1.00 94.00 292 ALA A O 1
ATOM 2163 N N . ALA A 1 293 ? 13.880 15.408 -7.897 1.00 95.19 293 ALA A N 1
ATOM 2164 C CA . ALA A 1 293 ? 13.172 16.564 -7.348 1.00 95.19 293 ALA A CA 1
ATOM 2165 C C . ALA A 1 293 ? 11.672 16.285 -7.146 1.00 95.19 293 ALA A C 1
ATOM 2167 O O . ALA A 1 293 ? 11.098 16.671 -6.125 1.00 95.19 293 ALA A O 1
ATOM 2168 N N . MET A 1 294 ? 11.037 15.581 -8.087 1.00 96.31 294 MET A N 1
ATOM 2169 C CA . MET A 1 294 ? 9.637 15.172 -7.968 1.00 96.31 294 MET A CA 1
ATOM 2170 C C . MET A 1 294 ? 9.429 14.182 -6.813 1.00 96.31 294 MET A C 1
ATOM 2172 O O . MET A 1 294 ? 8.470 14.323 -6.053 1.00 96.31 294 MET A O 1
ATOM 2176 N N . GLU A 1 295 ? 10.318 13.202 -6.648 1.00 92.31 295 GLU A N 1
ATOM 2177 C CA . GLU A 1 295 ? 10.241 12.237 -5.548 1.00 92.31 295 GLU A CA 1
ATOM 2178 C C . GLU A 1 295 ? 10.432 12.915 -4.183 1.00 92.31 295 GLU A C 1
ATOM 2180 O O . GLU A 1 295 ? 9.624 12.700 -3.275 1.00 92.31 295 GLU A O 1
ATOM 2185 N N . ALA A 1 296 ? 11.405 13.825 -4.069 1.00 94.25 296 ALA A N 1
ATOM 2186 C CA . ALA A 1 296 ? 11.616 14.626 -2.864 1.00 94.25 296 ALA A CA 1
ATOM 2187 C C . ALA A 1 296 ? 10.390 15.491 -2.514 1.00 94.25 296 ALA A C 1
ATOM 2189 O O . ALA A 1 296 ? 10.006 15.588 -1.348 1.00 94.25 296 ALA A O 1
ATOM 2190 N N . ALA A 1 297 ? 9.720 16.077 -3.514 1.00 93.25 297 ALA A N 1
ATOM 2191 C CA . ALA A 1 297 ? 8.488 16.838 -3.302 1.00 93.25 297 ALA A CA 1
ATOM 2192 C C . ALA A 1 297 ? 7.332 15.954 -2.798 1.00 93.25 297 ALA A C 1
ATOM 2194 O O . ALA A 1 297 ? 6.562 16.368 -1.927 1.00 93.25 297 ALA A O 1
ATOM 2195 N N . ILE A 1 298 ? 7.220 14.720 -3.301 1.00 90.62 298 ILE A N 1
ATOM 2196 C CA . ILE A 1 298 ? 6.224 13.747 -2.830 1.00 90.62 298 ILE A CA 1
ATOM 2197 C C . ILE A 1 298 ? 6.504 13.340 -1.379 1.00 90.62 298 ILE A C 1
ATOM 2199 O O . ILE A 1 298 ? 5.566 13.211 -0.588 1.00 90.62 298 ILE A O 1
ATOM 2203 N N . GLU A 1 299 ? 7.766 13.121 -1.015 1.00 92.06 299 GLU A N 1
ATOM 2204 C CA . GLU A 1 299 ? 8.143 12.777 0.356 1.00 92.06 299 GLU A CA 1
ATOM 2205 C C . GLU A 1 299 ? 7.870 13.935 1.326 1.00 92.06 299 GLU A C 1
ATOM 2207 O O . GLU A 1 299 ? 7.216 13.727 2.351 1.00 92.06 299 GLU A O 1
ATOM 2212 N N . ALA A 1 300 ? 8.230 15.166 0.950 1.00 94.25 300 ALA A N 1
ATOM 2213 C CA . ALA A 1 300 ? 7.927 16.366 1.729 1.00 94.25 300 ALA A CA 1
ATOM 2214 C C . ALA A 1 300 ? 6.413 16.560 1.936 1.00 94.25 300 ALA A C 1
ATOM 2216 O O . ALA A 1 300 ? 5.962 16.858 3.044 1.00 94.25 300 ALA A O 1
ATOM 2217 N N . ALA A 1 301 ? 5.599 16.320 0.901 1.00 91.56 301 ALA A N 1
ATOM 2218 C CA . ALA A 1 301 ? 4.142 16.391 1.010 1.00 91.56 301 ALA A CA 1
ATOM 2219 C C . ALA A 1 301 ? 3.569 15.327 1.967 1.00 91.56 301 ALA A C 1
ATOM 2221 O O . ALA A 1 301 ? 2.632 15.605 2.720 1.00 91.56 301 ALA A O 1
ATOM 2222 N N . LYS A 1 302 ? 4.137 14.113 1.979 1.00 93.12 302 LYS A N 1
ATOM 2223 C CA . LYS A 1 302 ? 3.743 13.052 2.922 1.00 93.12 302 LYS A CA 1
ATOM 2224 C C . LYS A 1 302 ? 4.110 13.405 4.362 1.00 93.12 302 LYS A C 1
ATOM 2226 O O . LYS A 1 302 ? 3.315 13.142 5.265 1.00 93.12 302 LYS A O 1
ATOM 2231 N N . GLU A 1 303 ? 5.285 13.989 4.585 1.00 95.81 303 GLU A N 1
ATOM 2232 C CA . GLU A 1 303 ? 5.709 14.433 5.915 1.00 95.81 303 GLU A CA 1
ATOM 2233 C C . GLU A 1 303 ? 4.810 15.565 6.432 1.00 95.81 303 GLU A C 1
ATOM 2235 O O . GLU A 1 303 ? 4.294 15.472 7.547 1.00 95.81 303 GLU A O 1
ATOM 2240 N N . ALA A 1 304 ? 4.507 16.559 5.593 1.00 93.44 304 ALA A N 1
ATOM 2241 C CA . ALA A 1 304 ? 3.574 17.633 5.930 1.00 93.44 304 ALA A CA 1
ATOM 2242 C C . ALA A 1 304 ? 2.174 17.098 6.289 1.00 93.44 304 ALA A C 1
ATOM 2244 O O . ALA A 1 304 ? 1.595 17.494 7.301 1.00 93.44 304 ALA A O 1
ATOM 2245 N N . ALA A 1 305 ? 1.651 16.135 5.522 1.00 90.75 305 ALA A N 1
ATOM 2246 C CA . ALA A 1 305 ? 0.370 15.495 5.822 1.00 90.75 305 ALA A CA 1
ATOM 2247 C C . ALA A 1 305 ? 0.392 14.723 7.153 1.00 90.75 305 ALA A C 1
ATOM 2249 O O . ALA A 1 305 ? -0.597 14.713 7.889 1.00 90.75 305 ALA A O 1
ATOM 2250 N N . ARG A 1 306 ? 1.522 14.091 7.493 1.00 93.44 306 ARG A N 1
ATOM 2251 C CA . ARG A 1 306 ? 1.692 13.391 8.771 1.00 93.44 306 ARG A CA 1
ATOM 2252 C C . ARG A 1 306 ? 1.699 14.362 9.950 1.00 93.44 306 ARG A C 1
ATOM 2254 O O . ARG A 1 306 ? 1.066 14.060 10.959 1.00 93.44 306 ARG A O 1
ATOM 2261 N N . ILE A 1 307 ? 2.380 15.500 9.820 1.00 92.88 307 ILE A N 1
ATOM 2262 C CA . ILE A 1 307 ? 2.407 16.552 10.847 1.00 92.88 307 ILE A CA 1
ATOM 2263 C C . ILE A 1 307 ? 0.995 17.111 11.055 1.00 92.88 307 ILE A C 1
ATOM 2265 O O . ILE A 1 307 ? 0.497 17.094 12.179 1.00 92.88 307 ILE A O 1
ATOM 2269 N N . ALA A 1 308 ? 0.297 17.469 9.974 1.00 92.06 308 ALA A N 1
ATOM 2270 C CA . ALA A 1 308 ? -1.079 17.962 10.047 1.00 92.06 308 ALA A CA 1
ATOM 2271 C C . ALA A 1 308 ? -2.035 16.953 10.715 1.00 92.06 308 ALA A C 1
ATOM 2273 O O . ALA A 1 308 ? -2.876 17.324 11.532 1.00 92.06 308 ALA A O 1
ATOM 2274 N N . ALA A 1 309 ? -1.884 15.655 10.426 1.00 90.56 309 ALA A N 1
ATOM 2275 C CA . ALA A 1 309 ? -2.676 14.609 11.073 1.00 90.56 309 ALA A CA 1
ATOM 2276 C C . ALA A 1 309 ? -2.370 14.470 12.577 1.00 90.56 309 ALA A C 1
ATOM 2278 O O . ALA A 1 309 ? -3.275 14.200 13.369 1.00 90.56 309 ALA A O 1
ATOM 2279 N N . GLN A 1 310 ? -1.110 14.652 12.987 1.00 93.69 310 GLN A N 1
ATOM 2280 C CA . GLN A 1 310 ? -0.720 14.636 14.399 1.00 93.69 310 GLN A CA 1
ATOM 2281 C C . GLN A 1 310 ? -1.283 15.840 15.159 1.00 93.69 310 GLN A C 1
ATOM 2283 O O . GLN A 1 310 ? -1.801 15.665 16.262 1.00 93.69 310 GLN A O 1
ATOM 2288 N N . GLU A 1 311 ? -1.244 17.032 14.564 1.00 97.19 311 GLU A N 1
ATOM 2289 C CA . GLU A 1 311 ? -1.831 18.243 15.147 1.00 97.19 311 GLU A CA 1
ATOM 2290 C C . GLU A 1 311 ? -3.352 18.120 15.282 1.00 97.19 311 GLU A C 1
ATOM 2292 O O . GLU A 1 311 ? -3.899 18.369 16.357 1.00 97.19 311 GLU A O 1
ATOM 2297 N N . ALA A 1 312 ? -4.039 17.627 14.246 1.00 93.00 312 ALA A N 1
ATOM 2298 C CA . ALA A 1 312 ? -5.478 17.373 14.304 1.00 93.00 312 ALA A CA 1
ATOM 2299 C C . ALA A 1 312 ? -5.845 16.369 15.413 1.00 93.00 312 ALA A C 1
ATOM 2301 O O . ALA A 1 312 ? -6.810 16.573 16.152 1.00 93.00 312 ALA A O 1
ATOM 2302 N N . ALA A 1 313 ? -5.052 15.306 15.583 1.00 91.88 313 ALA A N 1
ATOM 2303 C CA . ALA A 1 313 ? -5.253 14.340 16.660 1.00 91.88 313 ALA A CA 1
ATOM 2304 C C . ALA A 1 313 ? -5.008 14.948 18.053 1.00 91.88 313 ALA A C 1
ATOM 2306 O O . ALA A 1 313 ? -5.713 14.602 19.001 1.00 91.88 313 ALA A O 1
ATOM 2307 N N . ALA A 1 314 ? -4.035 15.854 18.193 1.00 94.56 314 ALA A N 1
ATOM 2308 C CA . ALA A 1 314 ? -3.782 16.562 19.445 1.00 94.56 314 ALA A CA 1
ATOM 2309 C C . ALA A 1 314 ? -4.951 17.490 19.816 1.00 94.56 314 ALA A C 1
ATOM 2311 O O . ALA A 1 314 ? -5.411 17.460 20.958 1.00 94.56 314 ALA A O 1
ATOM 2312 N N . ILE A 1 315 ? -5.490 18.233 18.845 1.00 94.75 315 ILE A N 1
ATOM 2313 C CA . ILE A 1 315 ? -6.666 19.096 19.037 1.00 94.75 315 ILE A CA 1
ATOM 2314 C C . ILE A 1 315 ? -7.886 18.263 19.451 1.00 94.75 315 ILE A C 1
ATOM 2316 O O . ILE A 1 315 ? -8.558 18.601 20.423 1.00 94.75 315 ILE A O 1
ATOM 2320 N N . ALA A 1 316 ? -8.139 17.133 18.782 1.00 92.94 316 ALA A N 1
ATOM 2321 C CA . ALA A 1 316 ? -9.253 16.249 19.127 1.00 92.94 316 ALA A CA 1
ATOM 2322 C C . ALA A 1 316 ? -9.147 15.702 20.563 1.00 92.94 316 ALA A C 1
ATOM 2324 O O . ALA A 1 316 ? -10.147 15.612 21.273 1.00 92.94 316 ALA A O 1
ATOM 2325 N N . ARG A 1 317 ? -7.931 15.379 21.026 1.00 95.88 317 ARG A N 1
ATOM 2326 C CA . ARG A 1 317 ? -7.699 14.953 22.417 1.00 95.88 317 ARG A CA 1
ATOM 2327 C C . ARG A 1 317 ? -7.962 16.072 23.418 1.00 95.88 317 ARG A C 1
ATOM 2329 O O . ARG A 1 317 ? -8.563 15.810 24.454 1.00 95.88 317 ARG A O 1
ATOM 2336 N N . GLN A 1 318 ? -7.544 17.301 23.115 1.00 96.75 318 GLN A N 1
ATOM 2337 C CA . GLN A 1 318 ? -7.825 18.457 23.970 1.00 96.75 318 GLN A CA 1
ATOM 2338 C C . GLN A 1 318 ? -9.331 18.719 24.079 1.00 96.75 318 GLN A C 1
ATOM 2340 O O . GLN A 1 318 ? -9.836 18.926 25.178 1.00 96.75 318 GLN A O 1
ATOM 2345 N N . GLN A 1 319 ? -10.059 18.633 22.964 1.00 96.94 319 GLN A N 1
ATOM 2346 C CA . GLN A 1 319 ? -11.516 18.777 22.957 1.00 96.94 319 GLN A CA 1
ATOM 2347 C C . GLN A 1 319 ? -12.206 17.678 23.774 1.00 96.94 319 GLN A C 1
ATOM 2349 O O . GLN A 1 319 ? -13.062 17.989 24.597 1.00 96.94 319 GLN A O 1
ATOM 2354 N N . ALA A 1 320 ? -11.788 16.418 23.614 1.00 95.31 320 ALA A N 1
ATOM 2355 C CA . ALA A 1 320 ? -12.321 15.309 24.404 1.00 95.31 320 ALA A CA 1
ATOM 2356 C C . ALA A 1 320 ? -12.057 15.496 25.909 1.00 95.31 320 ALA A C 1
ATOM 2358 O O . ALA A 1 320 ? -12.933 15.243 26.732 1.00 95.31 320 ALA A O 1
ATOM 2359 N N . HIS A 1 321 ? -10.869 15.980 26.278 1.00 96.06 321 HIS A N 1
ATOM 2360 C CA . HIS A 1 321 ? -10.531 16.262 27.671 1.00 96.06 321 HIS A CA 1
ATOM 2361 C C . HIS A 1 321 ? -11.401 17.384 28.267 1.00 96.06 321 HIS A C 1
ATOM 2363 O O . HIS A 1 321 ? -11.921 17.243 29.374 1.00 96.06 321 HIS A O 1
ATOM 2369 N N . GLU A 1 322 ? -11.609 18.482 27.534 1.00 97.12 322 GLU A N 1
ATOM 2370 C CA . GLU A 1 322 ? -12.499 19.567 27.972 1.00 97.12 322 GLU A CA 1
ATOM 2371 C C . GLU A 1 322 ? -13.967 19.120 28.059 1.00 97.12 322 GLU A C 1
ATOM 2373 O O . GLU A 1 322 ? -14.685 19.528 28.975 1.00 97.12 322 GLU A O 1
ATOM 2378 N N . GLU A 1 323 ? -14.418 18.231 27.172 1.00 97.31 323 GLU A N 1
ATOM 2379 C CA . GLU A 1 323 ? -15.761 17.653 27.246 1.00 97.31 323 GLU A CA 1
ATOM 2380 C C . GLU A 1 323 ? -15.936 16.778 28.495 1.00 97.31 323 GLU A C 1
ATOM 2382 O O . GLU A 1 323 ? -16.906 16.960 29.232 1.00 97.31 323 GLU A O 1
ATOM 2387 N N . ILE A 1 324 ? -14.970 15.904 28.797 1.00 96.00 324 ILE A N 1
ATOM 2388 C CA . ILE A 1 324 ? -14.973 15.093 30.026 1.00 96.00 324 ILE A CA 1
ATOM 2389 C C . ILE A 1 324 ? -15.018 15.997 31.263 1.00 96.00 324 ILE A C 1
ATOM 2391 O O . ILE A 1 324 ? -15.800 15.761 32.185 1.00 96.00 324 ILE A O 1
ATOM 2395 N N . LYS A 1 325 ? -14.230 17.077 31.277 1.00 97.19 325 LYS A N 1
ATOM 2396 C CA . LYS A 1 325 ? -14.222 18.051 32.374 1.00 97.19 325 LYS A CA 1
ATOM 2397 C C . LYS A 1 325 ? -15.574 18.750 32.533 1.00 97.19 325 LYS A C 1
ATOM 2399 O O . LYS A 1 325 ? -16.041 18.939 33.658 1.00 97.19 325 LYS A O 1
ATOM 2404 N N . ARG A 1 326 ? -16.230 19.104 31.423 1.00 97.25 326 ARG A N 1
ATOM 2405 C CA . ARG A 1 326 ? -17.577 19.691 31.427 1.00 97.25 326 ARG A CA 1
ATOM 2406 C C . ARG A 1 326 ? -18.618 18.708 31.966 1.00 97.25 326 ARG A C 1
ATOM 2408 O O . ARG A 1 326 ? -19.412 19.100 32.818 1.00 97.25 326 ARG A O 1
ATOM 2415 N N . GLN A 1 327 ? -18.579 17.450 31.528 1.00 96.69 327 GLN A N 1
ATOM 2416 C CA . GLN A 1 327 ? -19.478 16.394 32.005 1.00 96.69 327 GLN A CA 1
ATOM 2417 C C . GLN A 1 327 ? -19.288 16.121 33.503 1.00 96.69 327 GLN A C 1
ATOM 2419 O O . GLN A 1 327 ? -20.265 16.029 34.243 1.00 96.69 327 GLN A O 1
ATOM 2424 N N . ALA A 1 328 ? -18.042 16.075 33.984 1.00 95.69 328 ALA A N 1
ATOM 2425 C CA . ALA A 1 328 ? -17.746 15.914 35.406 1.00 95.69 328 ALA A CA 1
ATOM 2426 C C . ALA A 1 328 ? -18.283 17.088 36.247 1.00 95.69 328 ALA A C 1
ATOM 2428 O O . ALA A 1 328 ? -18.869 16.879 37.310 1.00 95.69 328 ALA A O 1
ATOM 2429 N N . ALA A 1 329 ? -18.136 18.325 35.759 1.00 96.44 329 ALA A N 1
ATOM 2430 C CA . ALA A 1 329 ? -18.675 19.507 36.429 1.00 96.44 329 ALA A CA 1
ATOM 2431 C C . ALA A 1 329 ? -20.215 19.513 36.466 1.00 96.44 329 ALA A C 1
ATOM 2433 O O . ALA A 1 329 ? -20.809 19.939 37.458 1.00 96.44 329 ALA A O 1
ATOM 2434 N N . GLU A 1 330 ? -20.873 19.040 35.408 1.00 97.56 330 GLU A N 1
ATOM 2435 C CA . GLU A 1 330 ? -22.331 18.898 35.359 1.00 97.56 330 GLU A CA 1
ATOM 2436 C C . GLU A 1 330 ? -22.835 17.804 36.310 1.00 97.56 330 GLU A C 1
ATOM 2438 O O . GLU A 1 330 ? -23.762 18.045 37.087 1.00 97.56 330 GLU A O 1
ATOM 2443 N N . ALA A 1 331 ? -22.169 16.647 36.340 1.00 95.81 331 ALA A N 1
ATOM 2444 C CA . ALA A 1 331 ? -22.481 15.567 37.271 1.00 95.81 331 ALA A CA 1
ATOM 2445 C C . ALA A 1 331 ? -22.345 16.017 38.737 1.00 95.81 331 ALA A C 1
ATOM 2447 O O . ALA A 1 331 ? -23.212 15.725 39.560 1.00 95.81 331 ALA A O 1
ATOM 2448 N N . ALA A 1 332 ? -21.309 16.800 39.058 1.00 95.50 332 ALA A N 1
ATOM 2449 C CA . ALA A 1 332 ? -21.132 17.369 40.392 1.00 95.50 332 ALA A CA 1
ATOM 2450 C C . ALA A 1 332 ? -22.275 18.326 40.780 1.00 95.50 332 ALA A C 1
ATOM 2452 O O . ALA A 1 332 ? -22.762 18.278 41.909 1.00 95.50 332 ALA A O 1
ATOM 2453 N N . LYS A 1 333 ? -22.755 19.164 39.848 1.00 97.50 333 LYS A N 1
ATOM 2454 C CA . LYS A 1 333 ? -23.914 20.044 40.091 1.00 97.50 333 LYS A CA 1
ATOM 2455 C C . LYS A 1 333 ? -25.191 19.251 40.367 1.00 97.50 333 LYS A C 1
ATOM 2457 O O . LYS A 1 333 ? -25.931 19.602 41.285 1.00 97.50 333 LYS A O 1
ATOM 2462 N N . LEU A 1 334 ? -25.438 18.185 39.603 1.00 96.25 334 LEU A N 1
ATOM 2463 C CA . LEU A 1 334 ? -26.591 17.305 39.812 1.00 96.25 334 LEU A CA 1
ATOM 2464 C C . LEU A 1 334 ? -26.523 16.592 41.166 1.00 96.25 334 LEU A C 1
ATOM 2466 O O . LEU A 1 334 ? -27.530 16.536 41.866 1.00 96.25 334 LEU A O 1
ATOM 2470 N N . ALA A 1 335 ? -25.342 16.115 41.567 1.00 95.31 335 ALA A N 1
ATOM 2471 C CA . ALA A 1 335 ? -25.148 15.489 42.872 1.00 95.31 335 ALA A CA 1
ATOM 2472 C C . ALA A 1 335 ? -25.474 16.458 44.021 1.00 95.31 335 ALA A C 1
ATOM 2474 O O . ALA A 1 335 ? -26.228 16.108 44.924 1.00 95.31 335 ALA A O 1
ATOM 2475 N N . VAL A 1 336 ? -24.989 17.706 43.953 1.00 96.56 336 VAL A N 1
ATOM 2476 C CA . VAL A 1 336 ? -25.326 18.742 44.948 1.00 96.56 336 VAL A CA 1
ATOM 2477 C C . VAL A 1 336 ? -26.834 19.003 44.981 1.00 96.56 336 VAL A C 1
ATOM 2479 O O . VAL A 1 336 ? -27.423 19.023 46.059 1.00 96.56 336 VAL A O 1
ATOM 2482 N N . GLN A 1 337 ? -27.482 19.138 43.818 1.00 95.62 337 GLN A N 1
ATOM 2483 C CA . GLN A 1 337 ? -28.930 19.354 43.739 1.00 95.62 337 GLN A CA 1
ATOM 2484 C C . GLN A 1 337 ? -29.731 18.192 44.352 1.00 95.62 337 GLN A C 1
ATOM 2486 O O . GLN A 1 337 ? -30.722 18.427 45.048 1.00 95.62 337 GLN A O 1
ATOM 2491 N N . GLN A 1 338 ? -29.309 16.946 44.122 1.00 94.62 338 GLN A N 1
ATOM 2492 C CA . GLN A 1 338 ? -29.936 15.766 44.719 1.00 94.62 338 GLN A CA 1
ATOM 2493 C C . GLN A 1 338 ? -29.788 15.759 46.243 1.00 94.62 338 GLN A C 1
ATOM 2495 O O . GLN A 1 338 ? -30.781 15.542 46.936 1.00 94.62 338 GLN A O 1
ATOM 2500 N N . THR A 1 339 ? -28.600 16.069 46.769 1.00 91.75 339 THR A N 1
ATOM 2501 C CA . THR A 1 339 ? -28.364 16.164 48.217 1.00 91.75 339 THR A CA 1
ATOM 2502 C C . THR A 1 339 ? -29.224 17.252 48.861 1.00 91.75 339 THR A C 1
ATOM 2504 O O . THR A 1 339 ? -29.864 17.003 49.880 1.00 91.75 339 THR A O 1
ATOM 2507 N N . THR A 1 340 ? -29.330 18.437 48.247 1.00 92.25 340 THR A N 1
ATOM 2508 C CA . THR A 1 340 ? -30.205 19.511 48.749 1.00 92.25 340 THR A CA 1
ATOM 2509 C C . THR A 1 340 ? -31.677 19.092 48.757 1.00 92.25 340 THR A C 1
ATOM 2511 O O . THR A 1 340 ? -32.399 19.392 49.707 1.00 92.25 340 THR A O 1
ATOM 2514 N N . ARG A 1 341 ? -32.137 18.358 47.733 1.00 92.81 341 ARG A N 1
ATOM 2515 C CA . ARG A 1 341 ? -33.520 17.859 47.681 1.00 92.81 341 ARG A CA 1
ATOM 2516 C C . ARG A 1 341 ? -33.802 16.827 48.774 1.00 92.81 341 ARG A C 1
ATOM 2518 O O . ARG A 1 341 ? -34.894 16.846 49.328 1.00 92.81 341 ARG A O 1
ATOM 2525 N N . GLN A 1 342 ? -32.844 15.959 49.097 1.00 88.69 342 GLN A N 1
ATOM 2526 C CA . GLN A 1 342 ? -32.996 14.988 50.186 1.00 88.69 342 GLN A CA 1
ATOM 2527 C C . GLN A 1 342 ? -33.061 15.674 51.558 1.00 88.69 342 GLN A C 1
ATOM 2529 O O . GLN A 1 342 ? -33.913 15.323 52.369 1.00 88.69 342 GLN A O 1
ATOM 2534 N N . GLN A 1 343 ? -32.253 16.715 51.789 1.00 84.38 343 GLN A N 1
ATOM 2535 C CA . GLN A 1 343 ? -32.288 17.486 53.042 1.00 84.38 343 GLN A CA 1
ATOM 2536 C C . GLN A 1 343 ? -33.607 18.249 53.252 1.00 84.38 343 GLN A C 1
ATOM 2538 O O . GLN A 1 343 ? -34.044 18.412 54.385 1.00 84.38 343 GLN A O 1
ATOM 2543 N N . ALA A 1 344 ? -34.277 18.682 52.179 1.00 81.62 344 ALA A N 1
ATOM 2544 C CA . ALA A 1 344 ? -35.543 19.413 52.280 1.00 81.62 344 ALA A CA 1
ATOM 2545 C C . ALA A 1 344 ? -36.757 18.534 52.653 1.00 81.62 344 ALA A C 1
ATOM 2547 O O . ALA A 1 344 ? -37.767 19.062 53.108 1.00 81.62 344 ALA A O 1
ATOM 2548 N N . VAL A 1 345 ? -36.686 17.213 52.451 1.00 80.44 345 VAL A N 1
ATOM 2549 C CA . VAL A 1 345 ? -37.808 16.284 52.710 1.00 80.44 345 VAL A CA 1
ATOM 2550 C C . VAL A 1 345 ? -37.749 15.687 54.125 1.00 80.44 345 VAL A C 1
ATOM 2552 O O . VAL A 1 345 ? -38.751 15.189 54.624 1.00 80.44 345 VAL A O 1
ATOM 2555 N N . GLY A 1 346 ? -36.600 15.777 54.798 1.00 61.69 346 GLY A N 1
ATOM 2556 C CA . GLY A 1 346 ? -36.359 15.175 56.111 1.00 61.69 346 GLY A CA 1
ATOM 2557 C C . GLY A 1 346 ? -36.605 16.076 57.323 1.00 61.69 346 GLY A C 1
ATOM 2558 O O . GLY A 1 346 ? -36.033 15.793 58.364 1.00 61.69 346 GLY A O 1
ATOM 2559 N N . ALA A 1 347 ? -37.392 17.154 57.235 1.00 58.56 347 ALA A N 1
ATOM 2560 C CA . ALA A 1 347 ? -37.751 17.933 58.426 1.00 58.56 347 ALA A CA 1
ATOM 2561 C C . ALA A 1 347 ? -38.896 17.225 59.185 1.00 58.56 347 ALA A C 1
ATOM 2563 O O . ALA A 1 347 ? -40.030 17.243 58.695 1.00 58.56 347 ALA A O 1
ATOM 2564 N N . PRO A 1 348 ? -38.647 16.585 60.348 1.00 57.03 348 PRO A N 1
ATOM 2565 C CA . PRO A 1 348 ? -39.709 15.961 61.123 1.00 57.03 348 PRO A CA 1
ATOM 2566 C C . PRO A 1 348 ? -40.654 17.036 61.665 1.00 57.03 348 PRO A C 1
ATOM 2568 O O . PRO A 1 348 ? -40.234 18.016 62.284 1.00 57.03 348 PRO A O 1
ATOM 2571 N N . SER A 1 349 ? -41.947 16.843 61.416 1.00 60.31 349 SER A N 1
ATOM 2572 C CA . SER A 1 349 ? -43.011 17.631 62.035 1.00 60.31 349 SER A CA 1
ATOM 2573 C C . SER A 1 349 ? -42.948 17.447 63.562 1.00 60.31 349 SER A C 1
ATOM 2575 O O . SER A 1 349 ? -42.874 16.303 64.017 1.00 60.31 349 SER A O 1
ATOM 2577 N N . PRO A 1 350 ? -42.953 18.521 64.371 1.00 59.44 350 PRO A N 1
ATOM 2578 C CA . PRO A 1 350 ? -42.828 18.409 65.818 1.00 59.44 350 PRO A CA 1
ATOM 2579 C C . PRO A 1 350 ? -44.176 18.031 66.441 1.00 59.44 350 PRO A C 1
ATOM 2581 O O . PRO A 1 350 ? -45.030 18.895 66.618 1.00 59.44 350 PRO A O 1
ATOM 2584 N N . GLU A 1 351 ? -44.371 16.766 66.820 1.00 44.78 351 GLU A N 1
ATOM 2585 C CA . GLU A 1 351 ? -45.482 16.405 67.708 1.00 44.78 351 GLU A CA 1
ATOM 2586 C C . GLU A 1 351 ? -45.133 15.258 68.680 1.00 44.78 351 GLU A C 1
ATOM 2588 O O . GLU A 1 351 ? -45.053 14.094 68.307 1.00 44.78 351 GLU A O 1
ATOM 2593 N N . ALA A 1 352 ? -44.927 15.683 69.934 1.00 47.00 352 ALA A N 1
ATOM 2594 C CA . ALA A 1 352 ? -45.103 15.035 71.243 1.00 47.00 352 ALA A CA 1
ATOM 2595 C C . ALA A 1 352 ? -44.364 13.715 71.648 1.00 47.00 352 ALA A C 1
ATOM 2597 O O . ALA A 1 352 ? -44.403 12.717 70.936 1.00 47.00 352 ALA A O 1
ATOM 2598 N N . PRO A 1 353 ? -43.776 13.669 72.873 1.00 67.69 353 PRO A N 1
ATOM 2599 C CA . PRO A 1 353 ? -43.265 12.457 73.553 1.00 67.69 353 PRO A CA 1
ATOM 2600 C C . PRO A 1 353 ? -44.416 11.715 74.304 1.00 67.69 353 PRO A C 1
ATOM 2602 O O . PRO A 1 353 ? -45.499 12.304 74.365 1.00 67.69 353 PRO A O 1
ATOM 2605 N N . PRO A 1 354 ? -44.260 10.516 74.947 1.00 61.62 354 PRO A N 1
ATOM 2606 C CA . PRO A 1 354 ? -43.037 9.994 75.588 1.00 61.62 354 PRO A CA 1
ATOM 2607 C C . PRO A 1 354 ? -42.807 8.451 75.634 1.00 61.62 354 PRO A C 1
ATOM 2609 O O . PRO A 1 354 ? -43.647 7.644 75.254 1.00 61.62 354 PRO A O 1
ATOM 2612 N N . ALA A 1 355 ? -41.670 8.111 76.268 1.00 46.28 355 ALA A N 1
ATOM 2613 C CA . ALA A 1 355 ? -41.429 6.987 77.193 1.00 46.28 355 ALA A CA 1
ATOM 2614 C C . ALA A 1 355 ? -40.710 5.707 76.686 1.00 46.28 355 ALA A C 1
ATOM 2616 O O . ALA A 1 355 ? -41.330 4.750 76.245 1.00 46.28 355 ALA A O 1
ATOM 2617 N N . THR A 1 356 ? -39.393 5.701 76.956 1.00 52.19 356 THR A N 1
ATOM 2618 C CA . THR A 1 356 ? -38.576 4.637 77.605 1.00 52.19 356 THR A CA 1
ATOM 2619 C C . THR A 1 356 ? -38.517 3.225 77.001 1.00 52.19 356 THR A C 1
ATOM 2621 O O . THR A 1 356 ? -39.421 2.434 77.231 1.00 52.19 356 THR A O 1
ATOM 2624 N N . ASP A 1 357 ? -37.371 2.867 76.397 1.00 45.19 357 ASP A N 1
ATOM 2625 C CA . ASP A 1 357 ? -36.481 1.767 76.847 1.00 45.19 357 ASP A CA 1
ATOM 2626 C C . ASP A 1 357 ? -35.117 1.821 76.094 1.00 45.19 357 ASP A C 1
ATOM 2628 O O . ASP A 1 357 ? -35.076 2.324 74.967 1.00 45.19 357 ASP A O 1
ATOM 2632 N N . PRO A 1 358 ? -33.980 1.377 76.678 1.00 58.34 358 PRO A N 1
ATOM 2633 C CA . PRO A 1 358 ? -32.641 1.702 76.203 1.00 58.34 358 PRO A CA 1
ATOM 2634 C C . PRO A 1 358 ? -32.025 0.592 75.339 1.00 58.34 358 PRO A C 1
ATOM 2636 O O . PRO A 1 358 ? -31.586 -0.446 75.828 1.00 58.34 358 PRO A O 1
ATOM 2639 N N . ALA A 1 359 ? -31.857 0.873 74.054 1.00 51.69 359 ALA A N 1
ATOM 2640 C CA . ALA A 1 359 ? -30.799 0.280 73.244 1.00 51.69 359 ALA A CA 1
ATOM 2641 C C . ALA A 1 359 ? -30.249 1.403 72.371 1.00 51.69 359 ALA A C 1
ATOM 2643 O O . ALA A 1 359 ? -30.939 1.858 71.468 1.00 51.69 359 ALA A O 1
ATOM 2644 N N . GLN A 1 360 ? -29.064 1.916 72.719 1.00 61.84 360 GLN A N 1
ATOM 2645 C CA . GLN A 1 360 ? -28.453 3.073 72.062 1.00 61.84 360 GLN A CA 1
ATOM 2646 C C . GLN A 1 360 ? -28.357 2.841 70.545 1.00 61.84 360 GLN A C 1
ATOM 2648 O O . GLN A 1 360 ? -27.553 2.002 70.127 1.00 61.84 360 GLN A O 1
ATOM 2653 N N . PRO A 1 361 ? -29.131 3.563 69.713 1.00 53.94 361 PRO A N 1
ATOM 2654 C CA . PRO A 1 361 ? -28.821 3.632 68.300 1.00 53.94 361 PRO A CA 1
ATOM 2655 C C . PRO A 1 361 ? -27.560 4.488 68.159 1.00 53.94 361 PRO A C 1
ATOM 2657 O O . PRO A 1 361 ? -27.413 5.512 68.831 1.00 53.94 361 PRO A O 1
ATOM 2660 N N . LEU A 1 362 ? -26.628 4.039 67.319 1.00 57.56 362 LEU A N 1
ATOM 2661 C CA . LEU A 1 362 ? -25.526 4.874 66.847 1.00 57.56 362 LEU A CA 1
ATOM 2662 C C . LEU A 1 362 ? -26.130 6.195 66.364 1.00 57.56 362 LEU A C 1
ATOM 2664 O O . LEU A 1 362 ? -27.064 6.184 65.565 1.00 57.56 362 LEU A O 1
ATOM 2668 N N . SER A 1 363 ? -25.665 7.306 66.934 1.00 65.31 363 SER A N 1
ATOM 2669 C CA . SER A 1 363 ? -26.194 8.640 66.659 1.00 65.31 363 SER A CA 1
ATOM 2670 C C . SER A 1 363 ? -26.218 8.892 65.155 1.00 65.31 363 SER A C 1
ATOM 2672 O O . SER A 1 363 ? -25.236 8.596 64.482 1.00 65.31 363 SER A O 1
ATOM 2674 N N . GLU A 1 364 ? -27.305 9.461 64.634 1.00 67.31 364 GLU A N 1
ATOM 2675 C CA . GLU A 1 364 ? -27.454 9.811 63.210 1.00 67.31 364 GLU A CA 1
ATOM 2676 C C . GLU A 1 364 ? -26.269 10.654 62.688 1.00 67.31 364 GLU A C 1
ATOM 2678 O O . GLU A 1 364 ? -25.897 10.569 61.518 1.00 67.31 364 GLU A O 1
ATOM 2683 N N . ASP A 1 365 ? -25.601 11.393 63.580 1.00 71.56 365 ASP A N 1
ATOM 2684 C CA . ASP A 1 365 ? -24.350 12.100 63.301 1.00 71.56 365 ASP A CA 1
ATOM 2685 C C . ASP A 1 365 ? -23.194 11.176 62.866 1.00 71.56 365 ASP A C 1
ATOM 2687 O O . ASP A 1 365 ? -22.418 11.542 61.983 1.00 71.56 365 ASP A O 1
ATOM 2691 N N . ASP A 1 366 ? -23.077 9.961 63.412 1.00 72.56 366 ASP A N 1
ATOM 2692 C CA . ASP A 1 366 ? -22.026 9.004 63.037 1.00 72.56 366 ASP A CA 1
ATOM 2693 C C . ASP A 1 366 ? -22.261 8.392 61.648 1.00 72.56 366 ASP A C 1
ATOM 2695 O O . ASP A 1 366 ? -21.297 8.167 60.906 1.00 72.56 366 ASP A O 1
ATOM 2699 N N . GLU A 1 367 ? -23.519 8.174 61.244 1.00 75.19 367 GLU A N 1
ATOM 2700 C CA . GLU A 1 367 ? -23.837 7.751 59.871 1.00 75.19 367 GLU A CA 1
ATOM 2701 C C . GLU A 1 367 ? -23.521 8.860 58.863 1.00 75.19 367 GLU A C 1
ATOM 2703 O O . GLU A 1 367 ? -22.946 8.599 57.802 1.00 75.19 367 GLU A O 1
ATOM 2708 N N . LEU A 1 368 ? -23.801 10.116 59.218 1.00 77.06 368 LEU A N 1
ATOM 2709 C CA . LEU A 1 368 ? -23.476 11.277 58.391 1.00 77.06 368 LEU A CA 1
ATOM 2710 C C . LEU A 1 368 ? -21.958 11.474 58.254 1.00 77.06 368 LEU A C 1
ATOM 2712 O O . LEU A 1 368 ? -21.457 11.758 57.159 1.00 77.06 368 LEU A O 1
ATOM 2716 N N . ILE A 1 369 ? -21.204 11.251 59.333 1.00 77.00 369 ILE A N 1
ATOM 2717 C CA . ILE A 1 369 ? -19.737 11.290 59.324 1.00 77.00 369 ILE A CA 1
ATOM 2718 C C . ILE A 1 369 ? -19.158 10.134 58.492 1.00 77.00 369 ILE A C 1
ATOM 2720 O O . ILE A 1 369 ? -18.209 10.350 57.726 1.00 77.00 369 ILE A O 1
ATOM 2724 N N . GLN A 1 370 ? -19.725 8.923 58.572 1.00 75.12 370 GLN A N 1
ATOM 2725 C CA . GLN A 1 370 ? -19.299 7.797 57.731 1.00 75.12 370 GLN A CA 1
ATOM 2726 C C . GLN A 1 370 ? -19.609 8.026 56.249 1.00 75.12 370 GLN A C 1
ATOM 2728 O O . GLN A 1 370 ? -18.730 7.812 55.409 1.00 75.12 370 GLN A O 1
ATOM 2733 N N . ALA A 1 371 ? -20.798 8.534 55.919 1.00 78.88 371 ALA A N 1
ATOM 2734 C CA . ALA A 1 371 ? -21.178 8.851 54.546 1.00 78.88 371 ALA A CA 1
ATOM 2735 C C . ALA A 1 371 ? -20.273 9.940 53.941 1.00 78.88 371 ALA A C 1
ATOM 2737 O O . ALA A 1 371 ? -19.795 9.805 52.810 1.00 78.88 371 ALA A O 1
ATOM 2738 N N . ALA A 1 372 ? -19.949 10.986 54.710 1.00 80.56 372 ALA A N 1
ATOM 2739 C CA . ALA A 1 372 ? -19.031 12.038 54.277 1.00 80.56 372 ALA A CA 1
ATOM 2740 C C . ALA A 1 372 ? -17.596 11.521 54.068 1.00 80.56 372 ALA A C 1
ATOM 2742 O O . ALA A 1 372 ? -16.916 11.931 53.120 1.00 80.56 372 ALA A O 1
ATOM 2743 N N . ARG A 1 373 ? -17.124 10.595 54.915 1.00 85.75 373 ARG A N 1
ATOM 2744 C CA . ARG A 1 373 ? -15.810 9.955 54.751 1.00 85.75 373 ARG A CA 1
ATOM 2745 C C . ARG A 1 373 ? -15.772 9.077 53.496 1.00 85.75 373 ARG A C 1
ATOM 2747 O O . ARG A 1 373 ? -14.828 9.214 52.719 1.00 85.75 373 ARG A O 1
ATOM 2754 N N . ALA A 1 374 ? -16.805 8.270 53.253 1.00 82.00 374 ALA A N 1
ATOM 2755 C CA . ALA A 1 374 ? -16.908 7.422 52.064 1.00 82.00 374 ALA A CA 1
ATOM 2756 C C . ALA A 1 374 ? -16.941 8.245 50.763 1.00 82.00 374 ALA A C 1
ATOM 2758 O O . ALA A 1 374 ? -16.235 7.928 49.805 1.00 82.00 374 ALA A O 1
ATOM 2759 N N . ALA A 1 375 ? -17.681 9.359 50.741 1.00 82.38 375 ALA A N 1
ATOM 2760 C CA . ALA A 1 375 ? -17.714 10.264 49.591 1.00 82.38 375 ALA A CA 1
ATOM 2761 C C . ALA A 1 375 ? -16.338 10.894 49.301 1.00 82.38 375 ALA A C 1
ATOM 2763 O O . ALA A 1 375 ? -15.930 11.025 48.144 1.00 82.38 375 ALA A O 1
ATOM 2764 N N . ARG A 1 376 ? -15.586 11.252 50.349 1.00 84.25 376 ARG A N 1
ATOM 2765 C CA . ARG A 1 376 ? -14.245 11.837 50.215 1.00 84.25 376 ARG A CA 1
ATOM 2766 C C . ARG A 1 376 ? -13.214 10.816 49.729 1.00 84.25 376 ARG A C 1
ATOM 2768 O O . ARG A 1 376 ? -12.334 11.167 48.946 1.00 84.25 376 ARG A O 1
ATOM 2775 N N . GLU A 1 377 ? -13.341 9.565 50.158 1.00 82.81 377 GLU A N 1
ATOM 2776 C CA . GLU A 1 377 ? -12.479 8.460 49.733 1.00 82.81 377 GLU A CA 1
ATOM 2777 C C . GLU A 1 377 ? -12.753 8.059 48.273 1.00 82.81 377 GLU A C 1
ATOM 2779 O O . GLU A 1 377 ? -11.813 7.893 47.495 1.00 82.81 377 GLU A O 1
ATOM 2784 N N . ALA A 1 378 ? -14.022 8.046 47.850 1.00 79.12 378 ALA A N 1
ATOM 2785 C CA . ALA A 1 378 ? -14.401 7.845 46.450 1.00 79.12 378 ALA A CA 1
ATOM 2786 C C . ALA A 1 378 ? -13.881 8.970 45.532 1.00 79.12 378 ALA A C 1
ATOM 2788 O O . ALA A 1 378 ? -13.365 8.699 44.446 1.00 79.12 378 ALA A O 1
ATOM 2789 N N . ALA A 1 379 ? -13.943 10.230 45.980 1.00 76.12 379 ALA A N 1
ATOM 2790 C CA . ALA A 1 379 ? -13.383 11.362 45.241 1.00 76.12 379 ALA A CA 1
ATOM 2791 C C . ALA A 1 379 ? -11.847 11.288 45.127 1.00 76.12 379 ALA A C 1
ATOM 2793 O O . ALA A 1 379 ? -11.290 11.576 44.067 1.00 76.12 379 ALA A O 1
ATOM 2794 N N . ALA A 1 380 ? -11.157 10.856 46.189 1.00 77.50 380 ALA A N 1
ATOM 2795 C CA . ALA A 1 380 ? -9.709 10.649 46.169 1.00 77.50 380 ALA A CA 1
ATOM 2796 C C . ALA A 1 380 ? -9.301 9.491 45.239 1.00 77.50 380 ALA A C 1
ATOM 2798 O O . ALA A 1 380 ? -8.329 9.617 44.494 1.00 77.50 380 ALA A O 1
ATOM 2799 N N . ALA A 1 381 ? -10.069 8.396 45.220 1.00 73.69 381 ALA A N 1
ATOM 2800 C CA . ALA A 1 381 ? -9.846 7.276 44.307 1.00 73.69 381 ALA A CA 1
ATOM 2801 C C . ALA A 1 381 ? -10.053 7.677 42.835 1.00 73.69 381 ALA A C 1
ATOM 2803 O O . ALA A 1 381 ? -9.258 7.295 41.976 1.00 73.69 381 ALA A O 1
ATOM 2804 N N . ALA A 1 382 ? -11.066 8.499 42.542 1.00 71.56 382 ALA A N 1
ATOM 2805 C CA . ALA A 1 382 ? -11.296 9.031 41.199 1.00 71.56 382 ALA A CA 1
ATOM 2806 C C . ALA A 1 382 ? -10.164 9.971 40.736 1.00 71.56 382 ALA A C 1
ATOM 2808 O O . ALA A 1 382 ? -9.729 9.889 39.587 1.00 71.56 382 ALA A O 1
ATOM 2809 N N . ALA A 1 383 ? -9.638 10.816 41.630 1.00 70.06 383 ALA A N 1
ATOM 2810 C CA . ALA A 1 383 ? -8.489 11.673 41.336 1.00 70.06 383 ALA A CA 1
ATOM 2811 C C . ALA A 1 383 ? -7.207 10.857 41.074 1.00 70.06 383 ALA A C 1
ATOM 2813 O O . ALA A 1 383 ? -6.501 11.121 40.103 1.00 70.06 383 ALA A O 1
ATOM 2814 N N . ALA A 1 384 ? -6.951 9.814 41.871 1.00 68.38 384 ALA A N 1
ATOM 2815 C CA . ALA A 1 384 ? -5.818 8.911 41.662 1.00 68.38 384 ALA A CA 1
ATOM 2816 C C . ALA A 1 384 ? -5.933 8.115 40.346 1.00 68.38 384 ALA A C 1
ATOM 2818 O O . ALA A 1 384 ? -4.935 7.906 39.655 1.00 68.38 384 ALA A O 1
ATOM 2819 N N . ALA A 1 385 ? -7.148 7.709 39.958 1.00 69.75 385 ALA A N 1
ATOM 2820 C CA . ALA A 1 385 ? -7.392 7.054 38.674 1.00 69.75 385 ALA A CA 1
ATOM 2821 C C . ALA A 1 385 ? -7.109 7.997 37.488 1.00 69.75 385 ALA A C 1
ATOM 2823 O O . ALA A 1 385 ? -6.482 7.578 36.514 1.00 69.75 385 ALA A O 1
ATOM 2824 N N . ALA A 1 386 ? -7.491 9.274 37.593 1.00 66.00 386 ALA A N 1
ATOM 2825 C CA . ALA A 1 386 ? -7.177 10.288 36.586 1.00 66.00 386 ALA A CA 1
ATOM 2826 C C . ALA A 1 386 ? -5.662 10.551 36.467 1.00 66.00 386 ALA A C 1
ATOM 2828 O O . ALA A 1 386 ? -5.144 10.642 35.357 1.00 66.00 386 ALA A O 1
ATOM 2829 N N . GLU A 1 387 ? -4.933 10.590 37.585 1.00 65.50 387 GLU A N 1
ATOM 2830 C CA . GLU A 1 387 ? -3.474 10.785 37.597 1.00 65.50 387 GLU A CA 1
ATOM 2831 C C . GLU A 1 387 ? -2.718 9.562 37.035 1.00 65.50 387 GLU A C 1
ATOM 2833 O O . GLU A 1 387 ? -1.710 9.695 36.339 1.00 65.50 387 GLU A O 1
ATOM 2838 N N . SER A 1 388 ? -3.249 8.349 37.238 1.00 60.78 388 SER A N 1
ATOM 2839 C CA . SER A 1 388 ? -2.675 7.118 36.670 1.00 60.78 388 SER A CA 1
ATOM 2840 C C . SER A 1 388 ? -2.802 7.016 35.142 1.00 60.78 388 SER A C 1
ATOM 2842 O O . SER A 1 388 ? -1.991 6.344 34.503 1.00 60.78 388 SER A O 1
ATOM 2844 N N . LEU A 1 389 ? -3.778 7.711 34.546 1.00 62.50 389 LEU A N 1
ATOM 2845 C CA . LEU A 1 389 ? -3.934 7.819 33.092 1.00 62.50 389 LEU A CA 1
ATOM 2846 C C . LEU A 1 389 ? -2.943 8.817 32.467 1.00 62.50 389 LEU A C 1
ATOM 2848 O O . LEU A 1 389 ? -2.614 8.679 31.289 1.00 62.50 389 LEU A O 1
ATOM 2852 N N . ASP A 1 390 ? -2.425 9.769 33.250 1.00 49.06 390 ASP A N 1
ATOM 2853 C CA . ASP A 1 390 ? -1.428 10.762 32.824 1.00 49.06 390 ASP A CA 1
ATOM 2854 C C . ASP A 1 390 ? 0.019 10.233 32.951 1.00 49.06 390 ASP A C 1
ATOM 2856 O O . ASP A 1 390 ? 0.878 10.497 32.109 1.00 49.06 390 ASP A O 1
ATOM 2860 N N . ALA A 1 391 ? 0.285 9.363 33.935 1.00 52.69 391 ALA A N 1
ATOM 2861 C CA . ALA A 1 391 ? 1.620 8.809 34.204 1.00 52.69 391 ALA A CA 1
ATOM 2862 C C . ALA A 1 391 ? 2.164 7.829 33.133 1.00 52.69 391 ALA A C 1
ATOM 2864 O O . ALA A 1 391 ? 3.328 7.427 33.192 1.00 52.69 391 ALA A O 1
ATOM 2865 N N . GLY A 1 392 ? 1.351 7.437 32.145 1.00 43.34 392 GLY A N 1
ATOM 2866 C CA . GLY A 1 392 ? 1.748 6.534 31.055 1.00 43.34 392 GLY A CA 1
ATOM 2867 C C . GLY A 1 392 ? 2.500 7.198 29.894 1.00 43.34 392 GLY A C 1
ATOM 2868 O O . GLY A 1 392 ? 2.970 6.494 28.997 1.00 43.34 392 GLY A O 1
ATOM 2869 N N . VAL A 1 393 ? 2.629 8.529 29.876 1.00 47.38 393 VAL A N 1
ATOM 2870 C CA . VAL A 1 393 ? 3.287 9.258 28.783 1.00 47.38 393 VAL A CA 1
ATOM 2871 C C . VAL A 1 393 ? 4.506 9.993 29.325 1.00 47.38 393 VAL A C 1
ATOM 2873 O O . VAL A 1 393 ? 4.403 11.046 29.945 1.00 47.38 393 VAL A O 1
ATOM 2876 N N . ALA A 1 394 ? 5.691 9.433 29.073 1.00 42.81 394 ALA A N 1
ATOM 2877 C CA . ALA A 1 394 ? 6.947 10.121 29.342 1.00 42.81 394 ALA A CA 1
ATOM 2878 C C . ALA A 1 394 ? 6.933 11.504 28.653 1.00 42.81 394 ALA A C 1
ATOM 2880 O O . ALA A 1 394 ? 6.646 11.570 27.451 1.00 42.81 394 ALA A O 1
ATOM 2881 N N . PRO A 1 395 ? 7.241 12.602 29.368 1.00 42.09 395 PRO A N 1
ATOM 2882 C CA . PRO A 1 395 ? 7.290 13.924 28.768 1.00 42.09 395 PRO A CA 1
ATOM 2883 C C . PRO A 1 395 ? 8.349 13.923 27.665 1.00 42.09 395 PRO A C 1
ATOM 2885 O O . PRO A 1 395 ? 9.530 13.666 27.912 1.00 42.09 395 PRO A O 1
ATOM 2888 N N . LEU A 1 396 ? 7.922 14.191 26.429 1.00 45.88 396 LEU A N 1
ATOM 2889 C CA . LEU A 1 396 ? 8.848 14.470 25.339 1.00 45.88 396 LEU A CA 1
ATOM 2890 C C . LEU A 1 396 ? 9.729 15.651 25.774 1.00 45.88 396 LEU A C 1
ATOM 2892 O O . LEU A 1 396 ? 9.192 16.668 26.222 1.00 45.88 396 LEU A O 1
ATOM 2896 N N . PRO A 1 397 ? 11.066 15.548 25.676 1.00 39.41 397 PRO A N 1
ATOM 2897 C CA . PRO A 1 397 ? 11.950 16.625 26.083 1.00 39.41 397 PRO A CA 1
ATOM 2898 C C . PRO A 1 397 ? 11.660 17.855 25.221 1.00 39.41 397 PRO A C 1
ATOM 2900 O O . PRO A 1 397 ? 11.968 17.882 24.028 1.00 39.41 397 PRO A O 1
ATOM 2903 N N . THR A 1 398 ? 11.077 18.890 25.826 1.00 40.69 398 THR A N 1
ATOM 2904 C CA . THR A 1 398 ? 10.915 20.211 25.217 1.00 40.69 398 THR A CA 1
ATOM 2905 C C . THR A 1 398 ? 12.294 20.838 25.069 1.00 40.69 398 THR A C 1
ATOM 2907 O O . THR A 1 398 ? 12.784 21.568 25.934 1.00 40.69 398 THR A O 1
ATOM 2910 N N . LYS A 1 399 ? 12.966 20.509 23.967 1.00 43.00 399 LYS A N 1
ATOM 2911 C CA . LYS A 1 399 ? 14.182 21.188 23.545 1.00 43.00 399 LYS A CA 1
ATOM 2912 C C . LYS A 1 399 ? 13.777 22.610 23.157 1.00 43.00 399 LYS A C 1
ATOM 2914 O O . LYS A 1 399 ? 13.037 22.807 22.200 1.00 43.00 399 LYS A O 1
ATOM 2919 N N . LYS A 1 400 ? 14.228 23.579 23.956 1.00 40.25 400 LYS A N 1
ATOM 2920 C CA . LYS A 1 400 ? 14.095 25.026 23.746 1.00 40.25 400 LYS A CA 1
ATOM 2921 C C . LYS A 1 400 ? 14.400 25.344 22.275 1.00 40.25 400 LYS A C 1
ATOM 2923 O O . LYS A 1 400 ? 15.541 25.179 21.851 1.00 40.25 400 LYS A O 1
ATOM 2928 N N . ILE A 1 401 ? 13.378 25.716 21.506 1.00 38.91 401 ILE A N 1
ATOM 2929 C CA . ILE A 1 401 ? 13.509 26.100 20.097 1.00 38.91 401 ILE A CA 1
ATOM 2930 C C . ILE A 1 401 ? 14.234 27.456 20.081 1.00 38.91 401 ILE A C 1
ATOM 2932 O O . ILE A 1 401 ? 13.697 28.417 20.637 1.00 38.91 401 ILE A O 1
ATOM 2936 N N . PRO A 1 402 ? 15.465 27.556 19.545 1.00 50.56 402 PRO A N 1
ATOM 2937 C CA . PRO A 1 402 ? 16.103 28.849 19.338 1.00 50.56 402 PRO A CA 1
ATOM 2938 C C . PRO A 1 402 ? 15.332 29.641 18.265 1.00 50.56 402 PRO A C 1
ATOM 2940 O O . PRO A 1 402 ? 14.697 29.030 17.402 1.00 50.56 402 PRO A O 1
ATOM 2943 N N . PRO A 1 403 ? 15.364 30.985 18.312 1.00 54.50 403 PRO A N 1
ATOM 2944 C CA . PRO A 1 403 ? 14.684 31.824 17.329 1.00 54.50 403 PRO A CA 1
ATOM 2945 C C . PRO A 1 403 ? 15.146 31.491 15.899 1.00 54.50 403 PRO A C 1
ATOM 2947 O O . PRO A 1 403 ? 16.292 31.064 15.714 1.00 54.50 403 PRO A O 1
ATOM 2950 N N . PRO A 1 404 ? 14.271 31.667 14.891 1.00 46.41 404 PRO A N 1
ATOM 2951 C CA . PRO A 1 404 ? 14.586 31.324 13.510 1.00 46.41 404 PRO A CA 1
ATOM 2952 C C . PRO A 1 404 ? 15.835 32.091 13.046 1.00 46.41 404 PRO A C 1
ATOM 2954 O O . PRO A 1 404 ? 15.913 33.305 13.264 1.00 46.41 404 PRO A O 1
ATOM 2957 N N . PRO A 1 405 ? 16.823 31.419 12.427 1.00 40.44 405 PRO A N 1
ATOM 2958 C CA . PRO A 1 405 ? 17.973 32.108 11.872 1.00 40.44 405 PRO A CA 1
ATOM 2959 C C . PRO A 1 405 ? 17.512 32.998 10.717 1.00 40.44 405 PRO A C 1
ATOM 2961 O O . PRO A 1 405 ? 16.724 32.585 9.863 1.00 40.44 405 PRO A O 1
ATOM 2964 N N . GLN A 1 406 ? 18.008 34.233 10.712 1.00 53.97 406 GLN A N 1
ATOM 2965 C CA . GLN A 1 406 ? 17.877 35.146 9.582 1.00 53.97 406 GLN A CA 1
ATOM 2966 C C . GLN A 1 406 ? 18.399 34.476 8.297 1.00 53.97 406 GLN A C 1
ATOM 2968 O O . GLN A 1 406 ? 19.327 33.664 8.373 1.00 53.97 406 GLN A O 1
ATOM 2973 N N . PRO A 1 407 ? 17.820 34.793 7.123 1.00 41.38 407 PRO A N 1
ATOM 2974 C CA . PRO A 1 407 ? 18.207 34.181 5.859 1.00 41.38 407 PRO A CA 1
ATOM 2975 C C . PRO A 1 407 ? 19.660 34.542 5.535 1.00 41.38 407 PRO A C 1
ATOM 2977 O O . PRO A 1 407 ? 19.961 35.654 5.111 1.00 41.38 407 PRO A O 1
ATOM 2980 N N . SER A 1 408 ? 20.562 33.591 5.767 1.00 42.19 408 SER A N 1
ATOM 2981 C CA . SER A 1 408 ? 21.955 33.677 5.347 1.00 42.19 408 SER A CA 1
ATOM 2982 C C . SER A 1 408 ? 22.073 33.048 3.962 1.00 42.19 408 SER A C 1
ATOM 2984 O O . SER A 1 408 ? 21.657 31.908 3.755 1.00 42.19 408 SER A O 1
ATOM 2986 N N . SER A 1 409 ? 22.608 33.814 3.014 1.00 44.88 409 SER A N 1
ATOM 2987 C CA . SER A 1 409 ? 22.745 33.508 1.584 1.00 44.88 409 SER A CA 1
ATOM 2988 C C . SER A 1 409 ? 23.785 32.420 1.281 1.00 44.88 409 SER A C 1
ATOM 2990 O O . SER A 1 409 ? 24.671 32.621 0.453 1.00 44.88 409 SER A O 1
ATOM 2992 N N . GLN A 1 410 ? 23.711 31.269 1.951 1.00 46.88 410 GLN A N 1
ATOM 2993 C CA . GLN A 1 410 ? 24.628 30.154 1.729 1.00 46.88 410 GLN A CA 1
ATOM 2994 C C . GLN A 1 410 ? 23.855 28.917 1.238 1.00 46.88 410 GLN A C 1
ATOM 2996 O O . GLN A 1 410 ? 22.900 28.501 1.898 1.00 46.88 410 GLN A O 1
ATOM 3001 N N . PRO A 1 411 ? 24.221 28.333 0.079 1.00 49.09 411 PRO A N 1
ATOM 3002 C CA . PRO A 1 411 ? 23.532 27.166 -0.460 1.00 49.09 411 PRO A CA 1
ATOM 3003 C C . PRO A 1 411 ? 23.654 25.969 0.501 1.00 49.09 411 PRO A C 1
ATOM 3005 O O . PRO A 1 411 ? 24.717 25.767 1.098 1.00 49.09 411 PRO A O 1
ATOM 3008 N N . PRO A 1 412 ? 22.582 25.175 0.679 1.00 42.06 412 PRO A N 1
ATOM 3009 C CA . PRO A 1 412 ? 22.588 24.056 1.609 1.00 42.06 412 PRO A CA 1
ATOM 3010 C C . PRO A 1 412 ? 23.548 22.950 1.132 1.00 42.06 412 PRO A C 1
ATOM 3012 O O . PRO A 1 412 ? 23.586 22.645 -0.063 1.00 42.06 412 PRO A O 1
ATOM 3015 N N . PRO A 1 413 ? 24.309 22.313 2.042 1.00 47.62 413 PRO A N 1
ATOM 3016 C CA . PRO A 1 413 ? 25.107 21.141 1.702 1.00 47.62 413 PRO A CA 1
ATOM 3017 C C . PRO A 1 413 ? 24.206 19.944 1.327 1.00 47.62 413 PRO A C 1
ATOM 3019 O O . PRO A 1 413 ? 23.062 19.863 1.788 1.00 47.62 413 PRO A O 1
ATOM 3022 N N . PRO A 1 414 ? 24.704 18.997 0.508 1.00 43.94 414 PRO A N 1
ATOM 3023 C CA . PRO A 1 414 ? 23.923 17.872 -0.002 1.00 43.94 414 PRO A CA 1
ATOM 3024 C C . PRO A 1 414 ? 23.363 16.978 1.117 1.00 43.94 414 PRO A C 1
ATOM 3026 O O . PRO A 1 414 ? 24.030 16.674 2.108 1.00 43.94 414 PRO A O 1
ATOM 3029 N N . ALA A 1 415 ? 22.117 16.537 0.927 1.00 42.06 415 ALA A N 1
ATOM 3030 C CA . ALA A 1 415 ? 21.266 15.838 1.891 1.00 42.06 415 ALA A CA 1
ATOM 3031 C C . ALA A 1 415 ? 21.649 14.365 2.169 1.00 42.06 415 ALA A C 1
ATOM 3033 O O . ALA A 1 415 ? 20.782 13.518 2.364 1.00 42.06 415 ALA A O 1
ATOM 3034 N N . SER A 1 416 ? 22.937 14.035 2.239 1.00 45.12 416 SER A N 1
ATOM 3035 C CA . SER A 1 416 ? 23.421 12.678 2.517 1.00 45.12 416 SER A CA 1
ATOM 3036 C C . SER A 1 416 ? 24.131 12.594 3.870 1.00 45.12 416 SER A C 1
ATOM 3038 O O . SER A 1 416 ? 25.324 12.322 3.918 1.00 45.12 416 SER A O 1
ATOM 3040 N N . SER A 1 417 ? 23.447 12.879 4.989 1.00 43.69 417 SER A N 1
ATOM 3041 C CA . SER A 1 417 ? 23.947 12.516 6.339 1.00 43.69 417 SER A CA 1
ATOM 3042 C C . SER A 1 417 ? 22.971 12.801 7.498 1.00 43.69 417 SER A C 1
ATOM 3044 O O . SER A 1 417 ? 23.368 13.312 8.544 1.00 43.69 417 SER A O 1
ATOM 3046 N N . ARG A 1 418 ? 21.688 12.418 7.412 1.00 43.69 418 ARG A N 1
ATOM 3047 C CA . ARG A 1 418 ? 20.882 12.280 8.646 1.00 43.69 418 ARG A CA 1
ATOM 3048 C C . ARG A 1 418 ? 21.076 10.884 9.235 1.00 43.69 418 ARG A C 1
ATOM 3050 O O . ARG A 1 418 ? 20.350 9.942 8.955 1.00 43.69 418 ARG A O 1
ATOM 3057 N N . LYS A 1 419 ? 22.130 10.787 10.045 1.00 41.94 419 LYS A N 1
ATOM 3058 C CA . LYS A 1 419 ? 22.579 9.635 10.837 1.00 41.94 419 LYS A CA 1
ATOM 3059 C C . LYS A 1 419 ? 21.514 9.263 11.890 1.00 41.94 419 LYS A C 1
ATOM 3061 O O . LYS A 1 419 ? 21.604 9.685 13.040 1.00 41.94 419 LYS A O 1
ATOM 3066 N N . SER A 1 420 ? 20.497 8.474 11.534 1.00 41.62 420 SER A N 1
ATOM 3067 C CA . SER A 1 420 ? 19.767 7.701 12.549 1.00 41.62 420 SER A CA 1
ATOM 3068 C C . SER A 1 420 ? 20.686 6.555 12.970 1.00 41.62 420 SER A C 1
ATOM 3070 O O . SER A 1 420 ? 20.840 5.588 12.234 1.00 41.62 420 SER A O 1
ATOM 3072 N N . GLY A 1 421 ? 21.363 6.689 14.112 1.00 50.78 421 GLY A N 1
ATOM 3073 C CA . GLY A 1 421 ? 22.434 5.789 14.573 1.00 50.78 421 GLY A CA 1
ATOM 3074 C C . GLY A 1 421 ? 22.034 4.342 14.901 1.00 50.78 421 GLY A C 1
ATOM 3075 O O . GLY A 1 421 ? 22.770 3.659 15.607 1.00 50.78 421 GLY A O 1
ATOM 3076 N N . GLY A 1 422 ? 20.884 3.862 14.428 1.00 62.66 422 GLY A N 1
ATOM 3077 C CA . GLY A 1 422 ? 20.521 2.453 14.481 1.00 62.66 422 GLY A CA 1
ATOM 3078 C C . GLY A 1 422 ? 21.019 1.753 13.225 1.00 62.66 422 GLY A C 1
ATOM 3079 O O . GLY A 1 422 ? 20.482 1.991 12.148 1.00 62.66 422 GLY A O 1
ATOM 3080 N N . GLN A 1 423 ? 22.023 0.885 13.364 1.00 80.44 423 GLN A N 1
ATOM 3081 C CA . GLN A 1 423 ? 22.413 -0.031 12.289 1.00 80.44 423 GLN A CA 1
ATOM 3082 C C . GLN A 1 423 ? 21.171 -0.761 11.776 1.00 80.44 423 GLN A C 1
ATOM 3084 O O . GLN A 1 423 ? 20.383 -1.287 12.575 1.00 80.44 423 GLN A O 1
ATOM 3089 N N . SER A 1 424 ? 20.987 -0.758 10.460 1.00 92.25 424 SER A N 1
ATOM 3090 C CA . SER A 1 424 ? 19.864 -1.442 9.827 1.00 92.25 424 SER A CA 1
ATOM 3091 C C . SER A 1 424 ? 19.952 -2.959 10.067 1.00 92.25 424 SER A C 1
ATOM 3093 O O . SER A 1 424 ? 21.040 -3.505 10.253 1.00 92.25 424 SER A O 1
ATOM 3095 N N . ILE A 1 425 ? 18.812 -3.664 10.040 1.00 93.62 425 ILE A N 1
ATOM 3096 C CA . ILE A 1 425 ? 18.760 -5.144 10.137 1.00 93.62 425 ILE A CA 1
ATOM 3097 C C . ILE A 1 425 ? 19.711 -5.787 9.116 1.00 93.62 425 ILE A C 1
ATOM 3099 O O . ILE A 1 425 ? 20.388 -6.763 9.415 1.00 93.62 425 ILE A O 1
ATOM 3103 N N . ARG A 1 426 ? 19.816 -5.168 7.937 1.00 94.19 426 ARG A N 1
ATOM 3104 C CA . ARG A 1 426 ? 20.743 -5.508 6.856 1.00 94.19 426 ARG A CA 1
ATOM 3105 C C . ARG A 1 426 ? 22.209 -5.490 7.297 1.00 94.19 426 ARG A C 1
ATOM 3107 O O . ARG A 1 426 ? 22.894 -6.494 7.142 1.00 94.19 426 ARG A O 1
ATOM 3114 N N . GLU A 1 427 ? 22.683 -4.378 7.857 1.00 94.00 427 GLU A N 1
ATOM 3115 C CA . GLU A 1 427 ? 24.074 -4.251 8.325 1.00 94.00 427 GLU A CA 1
ATOM 3116 C C . GLU A 1 427 ? 24.396 -5.249 9.437 1.00 94.00 427 GLU A C 1
ATOM 3118 O O . GLU A 1 427 ? 25.494 -5.800 9.484 1.00 94.00 427 GLU A O 1
ATOM 3123 N N . ARG A 1 428 ? 23.436 -5.504 10.331 1.00 94.19 428 ARG A N 1
ATOM 3124 C CA . ARG A 1 428 ? 23.626 -6.461 11.423 1.00 94.19 428 ARG A CA 1
ATOM 3125 C C . ARG A 1 428 ? 23.645 -7.899 10.937 1.00 94.19 428 ARG A C 1
ATOM 3127 O O . ARG A 1 428 ? 24.538 -8.628 11.342 1.00 94.19 428 ARG A O 1
ATOM 3134 N N . ALA A 1 429 ? 22.734 -8.284 10.045 1.00 96.00 429 ALA A N 1
ATOM 3135 C CA . ALA A 1 429 ? 22.737 -9.612 9.438 1.00 96.00 429 ALA A CA 1
ATOM 3136 C C . ALA A 1 429 ? 24.075 -9.884 8.730 1.00 96.00 429 ALA A C 1
ATOM 3138 O O . ALA A 1 429 ? 24.698 -10.915 8.964 1.00 96.00 429 ALA A O 1
ATOM 3139 N N . ALA A 1 430 ? 24.585 -8.912 7.964 1.00 95.88 430 ALA A N 1
ATOM 3140 C CA . ALA A 1 430 ? 25.916 -9.005 7.364 1.00 95.88 430 ALA A CA 1
ATOM 3141 C C . ALA A 1 430 ? 27.016 -9.141 8.428 1.00 95.88 430 ALA A C 1
ATOM 3143 O O . ALA A 1 430 ? 27.864 -10.023 8.329 1.00 95.88 430 ALA A O 1
ATOM 3144 N N . LYS A 1 431 ? 26.976 -8.327 9.489 1.00 95.38 431 LYS A N 1
ATOM 3145 C CA . LYS A 1 431 ? 27.955 -8.381 10.583 1.00 95.38 431 LYS A CA 1
ATOM 3146 C C . LYS A 1 431 ? 27.949 -9.718 11.330 1.00 95.38 431 LYS A C 1
ATOM 3148 O O . LYS A 1 431 ? 29.023 -10.185 11.694 1.00 95.38 431 LYS A O 1
ATOM 3153 N N . VAL A 1 432 ? 26.783 -10.327 11.549 1.00 96.19 432 VAL A N 1
ATOM 3154 C CA . VAL A 1 432 ? 26.638 -11.651 12.180 1.00 96.19 432 VAL A CA 1
ATOM 3155 C C . VAL A 1 432 ? 27.312 -12.722 11.323 1.00 96.19 432 VAL A C 1
ATOM 3157 O O . VAL A 1 432 ? 28.156 -13.459 11.830 1.00 96.19 432 VAL A O 1
ATOM 3160 N N . ILE A 1 433 ? 27.029 -12.745 10.016 1.00 96.06 433 ILE A N 1
ATOM 3161 C CA . ILE A 1 433 ? 27.619 -13.737 9.107 1.00 96.06 433 ILE A CA 1
ATOM 3162 C C . ILE A 1 433 ? 29.141 -13.532 8.983 1.00 96.06 433 ILE A C 1
ATOM 3164 O O . ILE A 1 433 ? 29.902 -14.495 9.076 1.00 96.06 433 ILE A O 1
ATOM 3168 N N . ILE A 1 434 ? 29.611 -12.281 8.866 1.00 95.50 434 ILE A N 1
ATOM 3169 C CA . ILE A 1 434 ? 31.052 -11.952 8.830 1.00 95.50 434 ILE A CA 1
ATOM 3170 C C . ILE A 1 434 ? 31.747 -12.373 10.129 1.00 95.50 434 ILE A C 1
ATOM 3172 O O . ILE A 1 434 ? 32.841 -12.928 10.085 1.00 95.50 434 ILE A O 1
ATOM 3176 N N . LYS A 1 435 ? 31.123 -12.125 11.288 1.00 95.88 435 LYS A N 1
ATOM 3177 C CA . LYS A 1 435 ? 31.685 -12.458 12.606 1.00 95.88 435 LYS A CA 1
ATOM 3178 C C . LYS A 1 435 ? 31.902 -13.962 12.777 1.00 95.88 435 LYS A C 1
ATOM 3180 O O . LYS A 1 435 ? 32.855 -14.351 13.444 1.00 95.88 435 LYS A O 1
ATOM 3185 N N . ILE A 1 436 ? 31.028 -14.788 12.206 1.00 96.38 436 ILE A N 1
ATOM 3186 C CA . ILE A 1 436 ? 31.121 -16.250 12.299 1.00 96.38 436 ILE A CA 1
ATOM 3187 C C . ILE A 1 436 ? 32.057 -16.816 11.219 1.00 96.38 436 ILE A C 1
ATOM 3189 O O . ILE A 1 436 ? 32.700 -17.839 11.446 1.00 96.38 436 ILE A O 1
ATOM 3193 N N . GLY A 1 437 ? 32.189 -16.139 10.073 1.00 95.38 437 GLY A N 1
ATOM 3194 C CA . GLY A 1 437 ? 33.169 -16.487 9.039 1.00 95.38 437 GLY A CA 1
ATOM 3195 C C . GLY A 1 437 ? 32.818 -17.741 8.232 1.00 95.38 437 GLY A C 1
ATOM 3196 O O . GLY A 1 437 ? 33.697 -18.326 7.603 1.00 95.38 437 GLY A O 1
ATOM 3197 N N . ARG A 1 438 ? 31.548 -18.165 8.241 1.00 97.31 438 ARG A N 1
ATOM 3198 C CA . ARG A 1 438 ? 31.030 -19.282 7.434 1.00 97.31 438 ARG A CA 1
ATOM 3199 C C . ARG A 1 438 ? 29.639 -18.944 6.874 1.00 97.31 438 ARG A C 1
ATOM 3201 O O . ARG A 1 438 ? 28.964 -18.103 7.469 1.00 97.31 438 ARG A O 1
ATOM 3208 N N . PRO A 1 439 ? 29.194 -19.578 5.773 1.00 97.69 439 PRO A N 1
ATOM 3209 C CA . PRO A 1 439 ? 27.812 -19.463 5.311 1.00 97.69 439 PRO A CA 1
ATOM 3210 C C . PRO A 1 439 ? 26.839 -19.872 6.420 1.00 97.69 439 PRO A C 1
ATOM 3212 O O . PRO A 1 439 ? 27.049 -20.891 7.075 1.00 97.69 439 PRO A O 1
ATOM 3215 N N . MET A 1 440 ? 25.796 -19.075 6.645 1.00 98.06 440 MET A N 1
ATOM 3216 C CA . MET A 1 440 ? 24.803 -19.341 7.691 1.00 98.06 440 MET A CA 1
ATOM 3217 C C . MET A 1 440 ? 23.426 -19.564 7.095 1.00 98.06 440 MET A C 1
ATOM 3219 O O . MET A 1 440 ? 23.056 -18.929 6.103 1.00 98.06 440 MET A O 1
ATOM 3223 N N . THR A 1 441 ? 22.660 -20.448 7.722 1.00 98.19 441 THR A N 1
ATOM 3224 C CA . THR A 1 441 ? 21.253 -20.656 7.379 1.00 98.19 441 THR A CA 1
ATOM 3225 C C . THR A 1 441 ? 20.377 -19.501 7.863 1.00 98.19 441 THR A C 1
ATOM 3227 O O . THR A 1 441 ? 20.761 -18.755 8.767 1.00 98.19 441 THR A O 1
ATOM 3230 N N . PHE A 1 442 ? 19.190 -19.342 7.268 1.00 97.50 442 PHE A N 1
ATOM 3231 C CA . PHE A 1 442 ? 18.205 -18.347 7.713 1.00 97.50 442 PHE A CA 1
ATOM 3232 C C . PHE A 1 442 ? 17.944 -18.427 9.228 1.00 97.50 442 PHE A C 1
ATOM 3234 O O . PHE A 1 442 ? 18.008 -17.402 9.910 1.00 97.50 442 PHE A O 1
ATOM 3241 N N . ASP A 1 443 ? 17.717 -19.638 9.747 1.00 97.75 443 ASP A N 1
ATOM 3242 C CA . ASP A 1 443 ? 17.399 -19.864 11.158 1.00 97.75 443 ASP A CA 1
ATOM 3243 C C . ASP A 1 443 ? 18.554 -19.441 12.075 1.00 97.75 443 ASP A C 1
ATOM 3245 O O . ASP A 1 443 ? 18.328 -18.740 13.060 1.00 97.75 443 ASP A O 1
ATOM 3249 N N . GLU A 1 444 ? 19.805 -19.771 11.725 1.00 97.75 444 GLU A N 1
ATOM 3250 C CA . GLU A 1 444 ? 20.969 -19.365 12.525 1.00 97.75 444 GLU A CA 1
ATOM 3251 C C . GLU A 1 444 ? 21.164 -17.836 12.518 1.00 97.75 444 GLU A C 1
ATOM 3253 O O . GLU A 1 444 ? 21.472 -17.246 13.555 1.00 97.75 444 GLU A O 1
ATOM 3258 N N . VAL A 1 445 ? 20.962 -17.167 11.372 1.00 97.38 445 VAL A N 1
ATOM 3259 C CA . VAL A 1 445 ? 21.043 -15.695 11.294 1.00 97.38 445 VAL A CA 1
ATOM 3260 C C . VAL A 1 445 ? 19.938 -15.051 12.131 1.00 97.38 445 VAL A C 1
ATOM 3262 O O . VAL A 1 445 ? 20.184 -14.069 12.833 1.00 97.38 445 VAL A O 1
ATOM 3265 N N . PHE A 1 446 ? 18.721 -15.592 12.071 1.00 97.19 446 PHE A N 1
ATOM 3266 C CA . PHE A 1 446 ? 17.583 -15.101 12.840 1.00 97.19 446 PHE A CA 1
ATOM 3267 C C . PHE A 1 446 ? 17.784 -15.277 14.353 1.00 97.19 446 PHE A C 1
ATOM 3269 O O . PHE A 1 446 ? 17.505 -14.357 15.130 1.00 97.19 446 PHE A O 1
ATOM 3276 N N . GLU A 1 447 ? 18.306 -16.429 14.777 1.00 97.38 447 GLU A N 1
ATOM 3277 C CA . GLU A 1 447 ? 18.595 -16.724 16.180 1.00 97.38 447 GLU A CA 1
ATOM 3278 C C . GLU A 1 447 ? 19.684 -15.791 16.735 1.00 97.38 447 GLU A C 1
ATOM 3280 O O . GLU A 1 447 ? 19.511 -15.208 17.807 1.00 97.38 447 GLU A O 1
ATOM 3285 N N . GLU A 1 448 ? 20.767 -15.563 15.986 1.00 96.75 448 GLU A N 1
ATOM 3286 C CA . GLU A 1 448 ? 21.837 -14.642 16.389 1.00 96.75 448 GLU A CA 1
ATOM 3287 C C . GLU A 1 448 ? 21.370 -13.179 16.431 1.00 96.75 448 GLU A C 1
ATOM 3289 O O . GLU A 1 448 ? 21.673 -12.460 17.385 1.00 96.75 448 GLU A O 1
ATOM 3294 N N . LEU A 1 449 ? 20.550 -12.737 15.469 1.00 96.00 449 LEU A N 1
ATOM 3295 C CA . LEU A 1 449 ? 19.937 -11.401 15.513 1.00 96.00 449 LEU A CA 1
ATOM 3296 C C . LEU A 1 449 ? 19.023 -11.214 16.733 1.00 96.00 449 LEU A C 1
ATOM 3298 O O . LEU A 1 449 ? 18.950 -10.113 17.286 1.00 96.00 449 LEU A O 1
ATOM 3302 N N . SER A 1 450 ? 18.340 -12.281 17.155 1.00 94.94 450 SER A N 1
ATOM 3303 C CA . SER A 1 450 ? 17.479 -12.280 18.341 1.00 94.94 450 SER A CA 1
ATOM 3304 C C . SER A 1 450 ? 18.299 -12.243 19.636 1.00 94.94 450 SER A C 1
ATOM 3306 O O . SER A 1 450 ? 17.952 -11.505 20.561 1.00 94.94 450 SER A O 1
ATOM 3308 N N . LYS A 1 451 ? 19.421 -12.979 19.696 1.00 96.12 451 LYS A N 1
ATOM 3309 C CA . LYS A 1 451 ? 20.364 -12.969 20.831 1.00 96.12 451 LYS A CA 1
ATOM 3310 C C . LYS A 1 451 ? 21.039 -11.614 21.024 1.00 96.12 451 LYS A C 1
ATOM 3312 O O . LYS A 1 451 ? 21.232 -11.192 22.162 1.00 96.12 451 LYS A O 1
ATOM 3317 N N . ASP A 1 452 ? 21.324 -10.901 19.936 1.00 90.94 452 ASP A N 1
ATOM 3318 C CA . ASP A 1 452 ? 21.924 -9.559 19.958 1.00 90.94 452 ASP A CA 1
ATOM 3319 C C . ASP A 1 452 ? 20.985 -8.466 20.526 1.00 90.94 452 ASP A C 1
ATOM 3321 O O . ASP A 1 452 ? 21.348 -7.283 20.563 1.00 90.94 452 ASP A O 1
ATOM 3325 N N . GLY A 1 453 ? 19.778 -8.835 20.984 1.00 87.94 453 GLY A N 1
ATOM 3326 C CA . GLY A 1 453 ? 18.835 -7.940 21.659 1.00 87.94 453 GLY A CA 1
ATOM 3327 C C . GLY A 1 453 ? 18.261 -6.864 20.739 1.00 87.94 453 GLY A C 1
ATOM 3328 O O . GLY A 1 453 ? 17.821 -5.809 21.203 1.00 87.94 453 GLY A O 1
ATOM 3329 N N . TYR A 1 454 ? 18.305 -7.090 19.424 1.00 84.50 454 TYR A N 1
ATOM 3330 C CA . TYR A 1 454 ? 17.809 -6.125 18.461 1.00 84.50 454 TYR A CA 1
ATOM 3331 C C . TYR A 1 454 ? 16.276 -6.153 18.420 1.00 84.50 454 TYR A C 1
ATOM 3333 O O . TYR A 1 454 ? 15.690 -7.236 18.356 1.00 84.50 454 TYR A O 1
ATOM 3341 N N . PRO A 1 455 ? 15.599 -4.988 18.414 1.00 87.44 455 PRO A N 1
ATOM 3342 C CA . PRO A 1 455 ? 14.156 -4.938 18.246 1.00 87.44 455 PRO A CA 1
ATOM 3343 C C . PRO A 1 455 ? 13.804 -5.350 16.814 1.00 87.44 455 PRO A C 1
ATOM 3345 O O . PRO A 1 455 ? 13.768 -4.532 15.893 1.00 87.44 455 PRO A O 1
ATOM 3348 N N . LEU A 1 456 ? 13.563 -6.644 16.619 1.00 92.38 456 LEU A N 1
ATOM 3349 C CA . LEU A 1 456 ? 12.946 -7.144 15.403 1.00 92.38 456 LEU A CA 1
ATOM 3350 C C . LEU A 1 456 ? 11.514 -6.587 15.312 1.00 92.38 456 LEU A C 1
ATOM 3352 O O . LEU A 1 456 ? 10.859 -6.373 16.336 1.00 92.38 456 LEU A O 1
ATOM 3356 N N . PRO A 1 457 ? 11.006 -6.305 14.103 1.00 89.44 457 PRO A N 1
ATOM 3357 C CA . PRO A 1 457 ? 9.659 -5.780 13.946 1.00 89.44 457 PRO A CA 1
ATOM 3358 C C . PRO A 1 457 ? 8.621 -6.738 14.548 1.00 89.44 457 PRO A C 1
ATOM 3360 O O . PRO A 1 457 ? 8.627 -7.932 14.265 1.00 89.44 457 PRO A O 1
ATOM 3363 N N . ASN A 1 458 ? 7.679 -6.193 15.327 1.00 86.25 458 ASN A N 1
ATOM 3364 C CA . ASN A 1 458 ? 6.659 -6.968 16.055 1.00 86.25 458 ASN A CA 1
ATOM 3365 C C . ASN A 1 458 ? 5.751 -7.834 15.162 1.00 86.25 458 ASN A C 1
ATOM 3367 O O . ASN A 1 458 ? 5.019 -8.680 15.669 1.00 86.25 458 ASN A O 1
ATOM 3371 N N . LYS A 1 459 ? 5.723 -7.588 13.848 1.00 90.81 459 LYS A N 1
ATOM 3372 C CA . LYS A 1 459 ? 4.922 -8.352 12.888 1.00 90.81 459 LYS A CA 1
ATOM 3373 C C . LYS A 1 459 ? 5.854 -9.012 11.883 1.00 90.81 459 LYS A C 1
ATOM 3375 O O . LYS A 1 459 ? 6.547 -8.307 11.155 1.00 90.81 459 LYS A O 1
ATOM 3380 N N . ASN A 1 460 ? 5.805 -10.341 11.842 1.00 94.12 460 ASN A N 1
ATOM 3381 C CA . ASN A 1 460 ? 6.537 -11.204 10.914 1.00 94.12 460 ASN A CA 1
ATOM 3382 C C . ASN A 1 460 ? 8.050 -10.911 10.864 1.00 94.12 460 ASN A C 1
ATOM 3384 O O . ASN A 1 460 ? 8.576 -10.598 9.794 1.00 94.12 460 ASN A O 1
ATOM 3388 N N . PRO A 1 461 ? 8.762 -10.994 12.003 1.00 94.94 461 PRO A N 1
ATOM 3389 C CA . PRO A 1 461 ? 10.199 -10.729 12.039 1.00 94.94 461 PRO A CA 1
ATOM 3390 C C . PRO A 1 461 ? 10.970 -11.668 11.098 1.00 94.94 461 PRO A C 1
ATOM 3392 O O . PRO A 1 461 ? 11.896 -11.226 10.422 1.00 94.94 461 PRO A O 1
ATOM 3395 N N . GLU A 1 462 ? 10.525 -12.920 10.981 1.00 96.62 462 GLU A N 1
ATOM 3396 C CA . GLU A 1 462 ? 11.081 -13.922 10.069 1.00 96.62 462 GLU A CA 1
ATOM 3397 C C . GLU A 1 462 ? 11.001 -13.481 8.603 1.00 96.62 462 GLU A C 1
ATOM 3399 O O . GLU A 1 462 ? 12.017 -13.444 7.919 1.00 96.62 462 GLU A O 1
ATOM 3404 N N . GLU A 1 463 ? 9.828 -13.049 8.124 1.00 96.00 463 GLU A N 1
ATOM 3405 C CA . GLU A 1 463 ? 9.663 -12.590 6.735 1.00 96.00 463 GLU A CA 1
ATOM 3406 C C . GLU A 1 463 ? 10.525 -11.362 6.424 1.00 96.00 463 GLU A C 1
ATOM 3408 O O . GLU A 1 463 ? 10.977 -11.186 5.291 1.00 96.00 463 GLU A O 1
ATOM 3413 N N . VAL A 1 464 ? 10.737 -10.488 7.412 1.00 96.06 464 VAL A N 1
ATOM 3414 C CA . VAL A 1 464 ? 11.581 -9.302 7.241 1.00 96.06 464 VAL A CA 1
ATOM 3415 C C . VAL A 1 464 ? 13.046 -9.703 7.121 1.00 96.06 464 VAL A C 1
ATOM 3417 O O . VAL A 1 464 ? 13.718 -9.220 6.212 1.00 96.06 464 VAL A O 1
ATOM 3420 N N . VAL A 1 465 ? 13.535 -10.593 7.987 1.00 96.62 465 VAL A N 1
ATOM 3421 C CA . VAL A 1 465 ? 14.912 -11.106 7.911 1.00 96.62 465 VAL A CA 1
ATOM 3422 C C . VAL A 1 465 ? 15.116 -11.905 6.623 1.00 96.62 465 VAL A C 1
ATOM 3424 O O . VAL A 1 465 ? 16.098 -11.673 5.922 1.00 96.62 465 VAL A O 1
ATOM 3427 N N . GLN A 1 466 ? 14.147 -12.736 6.236 1.00 97.25 466 GLN A N 1
ATOM 3428 C CA . GLN A 1 466 ? 14.180 -13.507 4.995 1.00 97.25 466 GLN A CA 1
ATOM 3429 C C . GLN A 1 466 ? 14.260 -12.574 3.785 1.00 97.25 466 GLN A C 1
ATOM 3431 O O . GLN A 1 466 ? 15.138 -12.722 2.946 1.00 97.25 466 GLN A O 1
ATOM 3436 N N . ARG A 1 467 ? 13.423 -11.529 3.733 1.00 96.50 467 ARG A N 1
ATOM 3437 C CA . ARG A 1 467 ? 13.469 -10.521 2.662 1.00 96.50 467 ARG A CA 1
ATOM 3438 C C . ARG A 1 467 ? 14.798 -9.761 2.617 1.00 96.50 467 ARG A C 1
ATOM 3440 O O . ARG A 1 467 ? 15.209 -9.319 1.547 1.00 96.50 467 ARG A O 1
ATOM 3447 N N . VAL A 1 468 ? 15.440 -9.548 3.766 1.00 96.25 468 VAL A N 1
ATOM 3448 C CA . VAL A 1 468 ? 16.765 -8.920 3.841 1.00 96.25 468 VAL A CA 1
ATOM 3449 C C . VAL A 1 468 ? 17.836 -9.855 3.279 1.00 96.25 468 VAL A C 1
ATOM 3451 O O . VAL A 1 468 ? 18.668 -9.384 2.509 1.00 96.25 468 VAL A O 1
ATOM 3454 N N . LEU A 1 469 ? 17.788 -11.147 3.610 1.00 96.81 469 LEU A N 1
ATOM 3455 C CA . LEU A 1 469 ? 18.730 -12.165 3.133 1.00 96.81 469 LEU A CA 1
ATOM 3456 C C . LEU A 1 469 ? 18.520 -12.544 1.660 1.00 96.81 469 LEU A C 1
ATOM 3458 O O . LEU A 1 469 ? 19.487 -12.796 0.951 1.00 96.81 469 LEU A O 1
ATOM 3462 N N . ASP A 1 470 ? 17.286 -12.489 1.161 1.00 96.12 470 ASP A N 1
ATOM 3463 C CA . ASP A 1 470 ? 16.966 -12.690 -0.259 1.00 96.12 470 ASP A CA 1
ATOM 3464 C C . ASP A 1 470 ? 17.403 -11.505 -1.139 1.00 96.12 470 ASP A C 1
ATOM 3466 O O . ASP A 1 470 ? 17.271 -11.542 -2.365 1.00 96.12 470 ASP A O 1
ATOM 3470 N N . ASN A 1 471 ? 17.928 -10.432 -0.538 1.00 95.31 471 ASN A N 1
ATOM 3471 C CA . ASN A 1 471 ? 18.482 -9.322 -1.290 1.00 95.31 471 ASN A CA 1
ATOM 3472 C C . ASN A 1 471 ? 19.865 -9.677 -1.855 1.00 95.31 471 ASN A C 1
ATOM 3474 O O . ASN A 1 471 ? 20.897 -9.528 -1.194 1.00 95.31 471 ASN A O 1
ATOM 3478 N N . THR A 1 472 ? 19.863 -10.071 -3.128 1.00 93.00 472 THR A N 1
ATOM 3479 C CA . THR A 1 472 ? 21.044 -10.532 -3.866 1.00 93.00 472 THR A CA 1
ATOM 3480 C C . THR A 1 472 ? 22.146 -9.488 -4.029 1.00 93.00 472 THR A C 1
ATOM 3482 O O . THR A 1 472 ? 23.258 -9.846 -4.407 1.00 93.00 472 THR A O 1
ATOM 3485 N N . THR A 1 473 ? 21.871 -8.200 -3.785 1.00 93.50 473 THR A N 1
ATOM 3486 C CA . THR A 1 473 ? 22.905 -7.156 -3.874 1.00 93.50 473 THR A CA 1
ATOM 3487 C C . THR A 1 473 ? 23.824 -7.125 -2.656 1.00 93.50 473 THR A C 1
ATOM 3489 O O . THR A 1 473 ? 24.836 -6.441 -2.685 1.00 93.50 473 THR A O 1
ATOM 3492 N N . ILE A 1 474 ? 23.471 -7.840 -1.586 1.00 94.25 474 ILE A N 1
ATOM 3493 C CA . ILE A 1 474 ? 24.141 -7.760 -0.278 1.00 94.25 474 ILE A CA 1
ATOM 3494 C C . ILE A 1 474 ? 24.475 -9.143 0.226 1.00 94.25 474 ILE A C 1
ATOM 3496 O O . ILE A 1 474 ? 25.481 -9.318 0.898 1.00 94.25 474 ILE A O 1
ATOM 3500 N N . PHE A 1 475 ? 23.627 -10.121 -0.077 1.00 96.75 475 PHE A N 1
ATOM 3501 C CA . PHE A 1 475 ? 23.833 -11.504 0.295 1.00 96.75 475 PHE A CA 1
ATOM 3502 C C . PHE A 1 475 ? 23.811 -12.359 -0.963 1.00 96.75 475 PHE A C 1
ATOM 3504 O O . PHE A 1 475 ? 22.928 -12.237 -1.806 1.00 96.75 475 PHE A O 1
ATOM 3511 N N . ARG A 1 476 ? 24.791 -13.244 -1.096 1.00 96.38 476 ARG A N 1
ATOM 3512 C CA . ARG A 1 476 ? 24.804 -14.301 -2.098 1.00 96.38 476 ARG A CA 1
ATOM 3513 C C . ARG A 1 476 ? 24.408 -15.598 -1.407 1.00 96.38 476 ARG A C 1
ATOM 3515 O O . ARG A 1 476 ? 24.947 -15.943 -0.358 1.00 96.38 476 ARG A O 1
ATOM 3522 N N . GLN A 1 477 ? 23.481 -16.323 -2.015 1.00 97.12 477 GLN A N 1
ATOM 3523 C CA . GLN A 1 477 ? 23.139 -17.669 -1.582 1.00 97.12 477 GLN A CA 1
ATOM 3524 C C . GLN A 1 477 ? 24.196 -18.646 -2.119 1.00 97.12 477 GLN A C 1
ATOM 3526 O O . GLN A 1 477 ? 24.439 -18.673 -3.326 1.00 97.12 477 GLN A O 1
ATOM 3531 N N . VAL A 1 478 ? 24.864 -19.388 -1.231 1.00 96.75 478 VAL A N 1
ATOM 3532 C CA . VAL A 1 478 ? 25.913 -20.363 -1.608 1.00 96.75 478 VAL A CA 1
ATOM 3533 C C . VAL A 1 478 ? 25.300 -21.736 -1.840 1.00 96.75 478 VAL A C 1
ATOM 3535 O O . VAL A 1 478 ? 25.550 -22.369 -2.861 1.00 96.75 478 VAL A O 1
ATOM 3538 N N . GLU A 1 479 ? 24.441 -22.150 -0.914 1.00 95.44 479 GLU A N 1
ATOM 3539 C CA . GLU A 1 479 ? 23.638 -23.367 -0.978 1.00 95.44 479 GLU A CA 1
ATOM 3540 C C . GLU A 1 479 ? 22.172 -23.004 -0.707 1.00 95.44 479 GLU A C 1
ATOM 3542 O O . GLU A 1 479 ? 21.912 -21.957 -0.103 1.00 95.44 479 GLU A O 1
ATOM 3547 N N . PRO A 1 480 ? 21.192 -23.826 -1.125 1.00 94.88 480 PRO A N 1
ATOM 3548 C CA . PRO A 1 480 ? 19.786 -23.579 -0.824 1.00 94.88 480 PRO A CA 1
ATOM 3549 C C . PRO A 1 480 ? 19.564 -23.364 0.681 1.00 94.88 480 PRO A C 1
ATOM 3551 O O . PRO A 1 480 ? 19.686 -24.285 1.483 1.00 94.88 480 PRO A O 1
ATOM 3554 N N . GLY A 1 481 ? 19.249 -22.122 1.053 1.00 93.12 481 GLY A N 1
ATOM 3555 C CA . GLY A 1 481 ? 19.038 -21.700 2.440 1.00 93.12 481 GLY A CA 1
ATOM 3556 C C . GLY A 1 481 ? 20.269 -21.184 3.196 1.00 93.12 481 GLY A C 1
ATOM 3557 O O . GLY A 1 481 ? 20.088 -20.746 4.326 1.00 93.12 481 GLY A O 1
ATOM 3558 N N . GLN A 1 482 ? 21.474 -21.177 2.610 1.00 97.62 482 GLN A N 1
ATOM 3559 C CA . GLN A 1 482 ? 22.693 -20.622 3.223 1.00 97.62 482 GLN A CA 1
ATOM 3560 C C . GLN A 1 482 ? 23.153 -19.330 2.544 1.00 97.62 482 GLN A C 1
ATOM 3562 O O . GLN A 1 482 ? 23.275 -19.261 1.319 1.00 97.62 482 GLN A O 1
ATOM 3567 N N . TYR A 1 483 ? 23.490 -18.327 3.349 1.00 97.88 483 TYR A N 1
ATOM 3568 C CA . TYR A 1 483 ? 23.794 -16.974 2.896 1.00 97.88 483 TYR A CA 1
ATOM 3569 C C . TYR A 1 483 ? 25.213 -16.552 3.296 1.00 97.88 483 TYR A C 1
ATOM 3571 O O . TYR A 1 483 ? 25.658 -16.805 4.417 1.00 97.88 483 TYR A O 1
ATOM 3579 N N . ILE A 1 484 ? 25.904 -15.865 2.382 1.00 97.06 484 ILE A N 1
ATOM 3580 C CA . ILE A 1 484 ? 27.143 -15.117 2.641 1.00 97.06 484 ILE A CA 1
ATOM 3581 C C . ILE A 1 484 ? 26.948 -13.656 2.232 1.00 97.06 484 ILE A C 1
ATOM 3583 O O . ILE A 1 484 ? 26.258 -13.401 1.246 1.00 97.06 484 ILE A O 1
ATOM 3587 N N . PRO A 1 485 ? 27.535 -12.678 2.933 1.00 96.31 485 PRO A N 1
ATOM 3588 C CA . PRO A 1 485 ? 27.530 -11.307 2.461 1.00 96.31 485 PRO A CA 1
ATOM 3589 C C . PRO A 1 485 ? 28.385 -11.198 1.196 1.00 96.31 485 PRO A C 1
ATOM 3591 O O . PRO A 1 485 ? 29.481 -11.751 1.114 1.00 96.31 485 PRO A O 1
ATOM 3594 N N . VAL A 1 486 ? 27.867 -10.486 0.203 1.00 95.12 486 VAL A N 1
ATOM 3595 C CA . VAL A 1 486 ? 28.640 -9.995 -0.930 1.00 95.12 486 VAL A CA 1
ATOM 3596 C C . VAL A 1 486 ? 29.531 -8.907 -0.356 1.00 95.12 486 VAL A C 1
ATOM 3598 O O . VAL A 1 486 ? 29.072 -7.798 -0.100 1.00 95.12 486 VAL A O 1
ATOM 3601 N N . SER A 1 487 ? 30.777 -9.251 -0.046 1.00 80.69 487 SER A N 1
ATOM 3602 C CA . SER A 1 487 ? 31.784 -8.246 0.271 1.00 80.69 487 SER A CA 1
ATOM 3603 C C . SER A 1 487 ? 31.838 -7.275 -0.907 1.00 80.69 487 SER A C 1
ATOM 3605 O O . SER A 1 487 ? 32.057 -7.723 -2.034 1.00 80.69 487 SER A O 1
ATOM 3607 N N . ASP A 1 488 ? 31.596 -5.985 -0.661 1.00 60.72 488 ASP A N 1
ATOM 3608 C CA . ASP A 1 488 ? 31.958 -4.938 -1.616 1.00 60.72 488 ASP A CA 1
ATOM 3609 C C . ASP A 1 488 ? 33.459 -5.117 -1.886 1.00 60.72 488 ASP A C 1
ATOM 3611 O O . ASP A 1 488 ? 34.278 -4.950 -0.979 1.00 60.72 488 ASP A O 1
ATOM 3615 N N . GLY A 1 489 ? 33.779 -5.635 -3.074 1.00 48.06 489 GLY A N 1
ATOM 3616 C CA . GLY A 1 489 ? 35.147 -5.914 -3.506 1.00 48.06 489 GLY A CA 1
ATOM 3617 C C . GLY A 1 489 ? 35.963 -4.653 -3.721 1.00 48.06 489 GLY A C 1
ATOM 3618 O O . GLY A 1 489 ? 35.355 -3.589 -3.983 1.00 48.06 489 GLY A O 1
#